Protein 3VUE (pdb70)

Foldseek 3Di:
DAAEEEEEDAEDPPQGDDDCPNFQNDFLQLLLLVVHYQAEYEHAHQADDPQKAWPVDWDWDCFQNDTHIWTWIFHCPSSYTYIYIDDVLSPPCLSLLRVLLSRLVVSVVQQAPDWDDPDPPDTGHNALRYEYEYEALSNLCNLQVCVFPPCVVPGSVNYFYEYEYEAPLAFPKAALVCVVRSVGDDVLQVQQWDFAPPPDPPTDITGTSNSSSQVSGPAYEYAFAQVVVCLCVFVVDSQSDGNRDNDPPYYHFHAFGDCVCQPQQDHDLFDFRDALVCLVVRLLVLQQVLCVVQVADRDSPAAEEEEEDAQDLQQPLVLVLLLVVVLVVDRHAYEYEYEDDVVSVVSLVVVCVVDPSHYGYDHDDDVSSLSSCLSHHQEYERAGQEHQADDVCLSNLLNLHAYEYECYHNCVVPHDPLQQYHYLYHADSNSVDNDPVSSVSRNVRVVVSRVCPPPVSSSNNSSSSNVDRRHNNVRSVVVVVVSVVSPD

Solvent-accessible surface area: 20129 Å² total; per-residue (Å²): 164,142,15,27,0,0,1,0,0,6,24,0,18,110,38,17,76,121,28,31,11,0,9,1,0,14,19,0,0,19,19,0,17,95,51,41,2,10,2,0,0,0,0,0,18,72,92,140,29,198,77,8,193,66,42,96,45,70,13,110,6,75,3,30,89,169,135,38,165,0,90,0,10,23,15,59,101,166,30,0,3,6,1,0,0,10,16,103,10,5,44,127,228,133,76,71,3,50,29,12,1,0,0,0,21,0,0,1,30,2,0,80,53,10,116,14,76,89,15,102,189,52,126,16,61,11,20,68,76,0,0,0,0,1,1,17,27,32,0,1,0,0,3,0,1,5,66,34,54,30,56,96,108,35,36,0,168,102,4,62,4,0,2,0,0,15,24,1,21,138,3,8,76,31,42,27,127,25,7,92,56,1,46,13,29,112,178,15,64,74,8,0,35,17,111,16,20,158,112,64,145,120,91,27,130,56,0,0,0,0,27,0,0,16,88,27,19,73,72,20,0,0,3,0,56,76,7,5,89,8,3,70,66,32,74,5,84,9,19,125,28,81,66,27,39,235,13,112,54,9,35,12,8,44,17,2,2,53,43,92,87,20,22,2,48,153,9,167,92,17,88,13,122,7,71,18,98,72,0,65,118,9,12,15,86,0,8,45,28,0,0,62,108,4,67,12,65,81,51,89,183,22,20,0,0,0,5,26,11,104,1,33,23,3,36,0,2,14,2,0,0,38,0,0,55,50,0,16,141,65,100,1,2,0,0,1,11,10,59,39,98,166,125,7,43,160,63,2,75,51,28,38,135,142,44,102,33,57,2,61,0,4,30,111,184,37,46,61,8,13,5,17,0,1,0,1,0,14,0,1,2,7,0,1,6,15,10,5,6,17,36,30,0,1,11,0,0,51,0,0,0,0,0,0,0,0,21,2,0,0,0,43,52,19,1,78,82,47,128,8,0,5,39,10,28,77,5,32,46,63,6,151,58,44,71,103,66,6,21,126,65,0,0,36,6,0,54,110,0,13,170,38,30,57,55,109,61,8,53,102,16,0,93,55,0,27,105,63,109,26,26,13,157,46,19,0,120,80,1,6,95,20,2,69,71,8,72,65

Radius of gyration: 23.31 Å; Cα contacts (8 Å, |Δi|>4): 1038; chains: 1; bounding box: 56×52×64 Å

Structure (mmCIF, N/CA/C/O backbone):
data_3VUE
#
_entry.id   3VUE
#
_cell.length_a   152.904
_cell.length_b   152.904
_cell.length_c   152.904
_cell.angle_alpha   90.00
_cell.angle_beta   90.00
_cell.angle_gamma   90.00
#
_symmetry.space_group_name_H-M   'P 4 3 2'
#
loop_
_entity.id
_entity.type
_entity.pdbx_description
1 polymer 'Granule-bound starch synthase 1, chloroplastic/amyloplastic'
2 non-polymer 'SULFATE ION'
3 water water
#
loop_
_atom_site.group_PDB
_atom_site.id
_atom_site.type_symbol
_atom_site.label_atom_id
_atom_site.label_alt_id
_atom_site.label_comp_id
_atom_site.label_asym_id
_atom_site.label_entity_id
_atom_site.label_seq_id
_atom_site.pdbx_PDB_ins_code
_atom_site.Cartn_x
_atom_site.Cartn_y
_atom_site.Cartn_z
_atom_site.occupancy
_atom_site.B_iso_or_equiv
_atom_site.auth_seq_id
_atom_site.auth_comp_id
_atom_site.auth_asym_id
_atom_site.auth_atom_id
_atom_site.pdbx_PDB_model_num
ATOM 1 N N . HIS A 1 8 ? -70.114 -40.128 49.998 1.00 91.80 81 HIS A N 1
ATOM 2 C CA . HIS A 1 8 ? -70.917 -39.306 49.046 1.00 91.80 81 HIS A CA 1
ATOM 3 C C . HIS A 1 8 ? -71.517 -38.064 49.751 1.00 90.58 81 HIS A C 1
ATOM 4 O O . HIS A 1 8 ? -72.322 -37.322 49.167 1.00 90.28 81 HIS A O 1
ATOM 11 N N . HIS A 1 9 ? -71.089 -37.837 50.994 1.00 89.00 82 HIS A N 1
ATOM 12 C CA . HIS A 1 9 ? -71.647 -36.775 51.848 1.00 87.79 82 HIS A CA 1
ATOM 13 C C . HIS A 1 9 ? -70.578 -36.215 52.823 1.00 85.31 82 HIS A C 1
ATOM 14 O O . HIS A 1 9 ? -70.670 -36.371 54.056 1.00 85.08 82 HIS A O 1
ATOM 21 N N . MET A 1 10 ? -69.579 -35.537 52.249 1.00 82.11 83 MET A N 1
ATOM 22 C CA . MET A 1 10 ? -68.349 -35.209 52.973 1.00 78.80 83 MET A CA 1
ATOM 23 C C . MET A 1 10 ? -68.313 -33.817 53.552 1.00 76.66 83 MET A C 1
ATOM 24 O O . MET A 1 10 ? -69.053 -32.936 53.130 1.00 76.42 83 MET A O 1
ATOM 29 N N . ASN A 1 11 ? -67.457 -33.640 54.548 1.00 74.09 84 ASN A N 1
ATOM 30 C CA . ASN A 1 11 ? -67.243 -32.335 55.137 1.00 71.96 84 ASN A CA 1
ATOM 31 C C . ASN A 1 11 ? -66.009 -31.781 54.475 1.00 70.27 84 ASN A C 1
ATOM 32 O O . ASN A 1 11 ? -64.931 -32.367 54.588 1.00 70.63 84 ASN A O 1
ATOM 37 N N . VAL A 1 12 ? -66.159 -30.672 53.768 1.00 67.41 85 VAL A N 1
ATOM 38 C CA . VAL A 1 12 ? -65.033 -30.088 53.108 1.00 64.58 85 VAL A CA 1
ATOM 39 C C . VAL A 1 12 ? -64.684 -28.792 53.774 1.00 63.53 85 VAL A C 1
ATOM 40 O O . VAL A 1 12 ? -65.559 -27.955 53.991 1.00 63.01 85 VAL A O 1
ATOM 44 N N . VAL A 1 13 ? -63.395 -28.638 54.113 1.00 62.21 86 VAL A N 1
ATOM 45 C CA . VAL A 1 13 ? -62.878 -27.394 54.718 1.00 59.97 86 VAL A CA 1
ATOM 46 C C . VAL A 1 13 ? -61.771 -26.742 53.861 1.00 59.45 86 VAL A C 1
ATOM 47 O O . VAL A 1 13 ? -60.689 -27.298 53.691 1.00 59.82 86 VAL A O 1
ATOM 51 N N . PHE A 1 14 ? -62.071 -25.577 53.302 1.00 58.28 87 PHE A N 1
ATOM 52 C CA . PHE A 1 14 ? -61.134 -24.816 52.469 1.00 57.09 87 PHE A CA 1
ATOM 53 C C . PHE A 1 14 ? -60.445 -23.798 53.336 1.00 56.02 87 PHE A C 1
ATOM 54 O O . PHE A 1 14 ? -61.106 -23.190 54.196 1.00 56.02 87 PHE A O 1
ATOM 62 N N . VAL A 1 15 ? -59.140 -23.605 53.093 1.00 54.30 88 VAL A N 1
ATOM 63 C CA . VAL A 1 15 ? -58.311 -22.648 53.812 1.00 52.90 88 VAL A CA 1
ATOM 64 C C . VAL A 1 15 ? -57.436 -21.915 52.790 1.00 53.31 88 VAL A C 1
ATOM 65 O O . VAL A 1 15 ? -56.950 -22.535 51.823 1.00 52.45 88 VAL A O 1
ATOM 69 N N . GLY A 1 16 ? -57.230 -20.609 53.003 1.00 53.33 89 GLY A N 1
ATOM 70 C CA . GLY A 1 16 ? -56.513 -19.747 52.072 1.00 53.55 89 GLY A CA 1
ATOM 71 C C . GLY A 1 16 ? -56.380 -18.350 52.635 1.00 55.29 89 GLY A C 1
ATOM 72 O O . GLY A 1 16 ? -57.091 -17.982 53.555 1.00 55.27 89 GLY A O 1
ATOM 73 N N . ALA A 1 17 ? -55.469 -17.561 52.074 1.00 57.10 90 ALA A N 1
ATOM 74 C CA . ALA A 1 17 ? -55.238 -16.188 52.490 1.00 58.65 90 ALA A CA 1
ATOM 75 C C . ALA A 1 17 ? -56.246 -15.180 51.906 1.00 60.99 90 ALA A C 1
ATOM 76 O O . ALA A 1 17 ? -56.374 -14.049 52.414 1.00 61.26 90 ALA A O 1
ATOM 78 N N . GLU A 1 18 ? -56.950 -15.561 50.843 1.00 63.25 91 GLU A N 1
ATOM 79 C CA . GLU A 1 18 ? -57.943 -14.670 50.242 1.00 66.31 91 GLU A CA 1
ATOM 80 C C . GLU A 1 18 ? -59.325 -15.308 50.193 1.00 67.77 91 GLU A C 1
ATOM 81 O O . GLU A 1 18 ? -59.438 -16.541 50.247 1.00 68.87 91 GLU A O 1
ATOM 87 N N . MET A 1 19 ? -60.371 -14.489 50.066 1.00 69.34 92 MET A N 1
ATOM 88 C CA . MET A 1 19 ? -61.753 -14.996 50.013 1.00 71.01 92 MET A CA 1
ATOM 89 C C . MET A 1 19 ? -62.691 -13.961 49.441 1.00 71.75 92 MET A C 1
ATOM 90 O O . MET A 1 19 ? -63.009 -13.000 50.139 1.00 72.30 92 MET A O 1
ATOM 95 N N . ALA A 1 20 ? -63.139 -14.143 48.196 1.00 72.54 93 ALA A N 1
ATOM 96 C CA . ALA A 1 20 ? -64.039 -13.177 47.549 1.00 73.42 93 ALA A CA 1
ATOM 97 C C . ALA A 1 20 ? -65.422 -13.325 48.153 1.00 74.24 93 ALA A C 1
ATOM 98 O O . ALA A 1 20 ? -65.845 -14.459 48.412 1.00 74.59 93 ALA A O 1
ATOM 100 N N . PRO A 1 21 ? -66.145 -12.199 48.386 1.00 75.09 94 PRO A N 1
ATOM 101 C CA . PRO A 1 21 ? -65.812 -10.809 48.057 1.00 75.45 94 PRO A CA 1
ATOM 102 C C . PRO A 1 21 ? -64.962 -10.083 49.091 1.00 75.97 94 PRO A C 1
ATOM 103 O O . PRO A 1 21 ? -64.527 -8.957 48.844 1.00 76.24 94 PRO A O 1
ATOM 107 N N . TRP A 1 22 ? -64.727 -10.711 50.236 1.00 76.34 95 TRP A N 1
ATOM 108 C CA . TRP A 1 22 ? -63.973 -10.057 51.314 1.00 76.66 95 TRP A CA 1
ATOM 109 C C . TRP A 1 22 ? -62.547 -9.660 50.937 1.00 76.89 95 TRP A C 1
ATOM 110 O O . TRP A 1 22 ? -62.145 -8.528 51.195 1.00 77.12 95 TRP A O 1
ATOM 121 N N . SER A 1 23 ? -61.802 -10.577 50.314 1.00 77.23 96 SER A N 1
ATOM 122 C CA . SER A 1 23 ? -60.385 -10.358 49.964 1.00 77.48 96 SER A CA 1
ATOM 123 C C . SER A 1 23 ? -60.064 -11.087 48.676 1.00 77.63 96 SER A C 1
ATOM 124 O O . SER A 1 23 ? -60.510 -12.214 48.475 1.00 77.79 96 SER A O 1
ATOM 127 N N . LYS A 1 24 ? -59.275 -10.453 47.817 1.00 77.76 97 LYS A N 1
ATOM 128 C CA . LYS A 1 24 ? -58.997 -10.976 46.478 1.00 77.93 97 LYS A CA 1
ATOM 129 C C . LYS A 1 24 ? -57.952 -10.092 45.806 1.00 77.87 97 LYS A C 1
ATOM 130 O O . LYS A 1 24 ? -58.034 -8.854 45.874 1.00 78.15 97 LYS A O 1
ATOM 136 N N . THR A 1 25 ? -56.976 -10.735 45.164 1.00 77.57 98 THR A N 1
ATOM 137 C CA . THR A 1 25 ? -55.982 -10.047 44.310 1.00 77.08 98 THR A CA 1
ATOM 138 C C . THR A 1 25 ? -55.797 -10.791 42.985 1.00 76.26 98 THR A C 1
ATOM 139 O O . THR A 1 25 ? -55.980 -10.219 41.909 1.00 76.50 98 THR A O 1
ATOM 143 N N . GLY A 1 26 ? -55.417 -12.065 43.083 1.00 75.20 99 GLY A N 1
ATOM 144 C CA . GLY A 1 26 ? -55.339 -12.938 41.933 1.00 73.48 99 GLY A CA 1
ATOM 145 C C . GLY A 1 26 ? -56.555 -13.833 41.912 1.00 72.49 99 GLY A C 1
ATOM 146 O O . GLY A 1 26 ? -57.604 -13.510 42.502 1.00 72.99 99 GLY A O 1
ATOM 147 N N . GLY A 1 27 ? -56.414 -14.961 41.225 1.00 70.91 100 GLY A N 1
ATOM 148 C CA . GLY A 1 27 ? -57.438 -15.988 41.186 1.00 68.43 100 GLY A CA 1
ATOM 149 C C . GLY A 1 27 ? -57.579 -16.782 42.468 1.00 66.96 100 GLY A C 1
ATOM 150 O O . GLY A 1 27 ? -58.352 -17.707 42.512 1.00 67.06 100 GLY A O 1
ATOM 151 N N . LEU A 1 28 ? -56.859 -16.452 43.530 1.00 65.67 101 LEU A N 1
ATOM 152 C CA . LEU A 1 28 ? -57.096 -17.202 44.763 1.00 64.43 101 LEU A CA 1
ATOM 153 C C . LEU A 1 28 ? -58.431 -16.794 45.376 1.00 63.46 101 LEU A C 1
ATOM 154 O O . LEU A 1 28 ? -59.305 -17.619 45.599 1.00 63.04 101 LEU A O 1
ATOM 159 N N . GLY A 1 29 ? -58.580 -15.506 45.633 1.00 63.04 102 GLY A N 1
ATOM 160 C CA . GLY A 1 29 ? -59.874 -14.941 45.999 1.00 62.13 102 GLY A CA 1
ATOM 161 C C . GLY A 1 29 ? -61.027 -15.508 45.188 1.00 61.52 102 GLY A C 1
ATOM 162 O O . GLY A 1 29 ? -62.005 -15.956 45.782 1.00 61.72 102 GLY A O 1
ATOM 163 N N . ASP A 1 30 ? -60.903 -15.537 43.851 1.00 60.67 103 ASP A N 1
ATOM 164 C CA . ASP A 1 30 ? -62.023 -15.946 42.984 1.00 59.98 103 ASP A CA 1
ATOM 165 C C . ASP A 1 30 ? -62.409 -17.356 43.291 1.00 58.76 103 ASP A C 1
ATOM 166 O O . ASP A 1 30 ? -63.585 -17.659 43.437 1.00 58.49 103 ASP A O 1
ATOM 171 N N . VAL A 1 31 ? -61.410 -18.222 43.423 1.00 57.99 104 VAL A N 1
ATOM 172 C CA . VAL A 1 31 ? -61.663 -19.649 43.634 1.00 56.43 104 VAL A CA 1
ATOM 173 C C . VAL A 1 31 ? -62.344 -19.913 44.967 1.00 56.55 104 VAL A C 1
ATOM 174 O O . VAL A 1 31 ? -63.298 -20.682 45.031 1.00 56.45 104 VAL A O 1
ATOM 178 N N . LEU A 1 32 ? -61.878 -19.262 46.024 1.00 56.38 105 LEU A N 1
ATOM 179 C CA . LEU A 1 32 ? -62.469 -19.500 47.329 1.00 57.01 105 LEU A CA 1
ATOM 180 C C . LEU A 1 32 ? -63.852 -18.836 47.489 1.00 57.42 105 LEU A C 1
ATOM 181 O O . LEU A 1 32 ? -64.662 -19.277 48.302 1.00 57.28 105 LEU A O 1
ATOM 186 N N . GLY A 1 33 ? -64.100 -17.790 46.695 1.00 57.54 106 GLY A N 1
ATOM 187 C CA . GLY A 1 33 ? -65.421 -17.202 46.520 1.00 56.41 106 GLY A CA 1
ATOM 188 C C . GLY A 1 33 ? -66.449 -18.182 45.976 1.00 56.47 106 GLY A C 1
ATOM 189 O O . GLY A 1 33 ? -67.488 -18.396 46.614 1.00 57.78 106 GLY A O 1
ATOM 190 N N . GLY A 1 34 ? -66.168 -18.807 44.833 1.00 55.21 107 GLY A N 1
ATOM 191 C CA . GLY A 1 34 ? -67.208 -19.440 44.038 1.00 53.76 107 GLY A CA 1
ATOM 192 C C . GLY A 1 34 ? -67.249 -20.942 44.091 1.00 54.08 107 GLY A C 1
ATOM 193 O O . GLY A 1 34 ? -68.325 -21.536 44.012 1.00 54.58 107 GLY A O 1
ATOM 194 N N . LEU A 1 35 ? -66.088 -21.587 44.217 1.00 53.59 108 LEU A N 1
ATOM 195 C CA . LEU A 1 35 ? -66.068 -23.039 44.245 1.00 52.46 108 LEU A CA 1
ATOM 196 C C . LEU A 1 35 ? -66.796 -23.601 45.481 1.00 53.04 108 LEU A C 1
ATOM 197 O O . LEU A 1 35 ? -67.582 -24.535 45.329 1.00 53.14 108 LEU A O 1
ATOM 202 N N . PRO A 1 36 ? -66.518 -23.067 46.708 1.00 53.05 109 PRO A N 1
ATOM 203 C CA . PRO A 1 36 ? -67.179 -23.659 47.876 1.00 53.19 109 PRO A CA 1
ATOM 204 C C . PRO A 1 36 ? -68.709 -23.772 47.728 1.00 53.59 109 PRO A C 1
ATOM 205 O O . PRO A 1 36 ? -69.208 -24.904 47.823 1.00 53.53 109 PRO A O 1
ATOM 209 N N . PRO A 1 37 ? -69.437 -22.641 47.458 1.00 53.96 110 PRO A N 1
ATOM 210 C CA . PRO A 1 37 ? -70.908 -22.696 47.348 1.00 54.61 110 PRO A CA 1
ATOM 211 C C . PRO A 1 37 ? -71.392 -23.760 46.375 1.00 56.07 110 PRO A C 1
ATOM 212 O O . PRO A 1 37 ? -72.301 -24.527 46.705 1.00 56.50 110 PRO A O 1
ATOM 216 N N . ALA A 1 38 ? -70.769 -23.798 45.194 1.00 57.19 111 ALA A N 1
ATOM 217 C CA . ALA A 1 38 ? -71.023 -24.799 44.173 1.00 58.13 111 ALA A CA 1
ATOM 218 C C . ALA A 1 38 ? -70.847 -26.208 44.664 1.00 59.45 111 ALA A C 1
ATOM 219 O O . ALA A 1 38 ? -71.365 -27.127 44.031 1.00 60.21 111 ALA A O 1
ATOM 221 N N . MET A 1 39 ? -70.114 -26.391 45.768 1.00 61.13 112 MET A N 1
ATOM 222 C CA . MET A 1 39 ? -69.914 -27.735 46.339 1.00 62.81 112 MET A CA 1
ATOM 223 C C . MET A 1 39 ? -70.932 -27.987 47.459 1.00 62.62 112 MET A C 1
ATOM 224 O O . MET A 1 39 ? -71.399 -29.132 47.689 1.00 61.99 112 MET A O 1
ATOM 229 N N . ALA A 1 40 ? -71.277 -26.896 48.134 1.00 62.69 113 ALA A N 1
ATOM 230 C CA . ALA A 1 40 ? -72.397 -26.871 49.059 1.00 63.18 113 ALA A CA 1
ATOM 231 C C . ALA A 1 40 ? -73.747 -27.211 48.369 1.00 63.70 113 ALA A C 1
ATOM 232 O O . ALA A 1 40 ? -74.548 -27.979 48.908 1.00 63.92 113 ALA A O 1
ATOM 234 N N . ALA A 1 41 ? -73.952 -26.687 47.162 1.00 64.31 114 ALA A N 1
ATOM 235 C CA . ALA A 1 41 ? -75.136 -26.978 46.352 1.00 64.94 114 ALA A CA 1
ATOM 236 C C . ALA A 1 41 ? -75.283 -28.460 46.044 1.00 65.57 114 ALA A C 1
ATOM 237 O O . ALA A 1 41 ? -76.403 -28.932 45.796 1.00 65.81 114 ALA A O 1
ATOM 239 N N . ASN A 1 42 ? -74.159 -29.184 46.050 1.00 66.12 115 ASN A N 1
ATOM 240 C CA . ASN A 1 42 ? -74.146 -30.638 45.799 1.00 66.70 115 ASN A CA 1
ATOM 241 C C . ASN A 1 42 ? -74.339 -31.524 47.043 1.00 66.52 115 ASN A C 1
ATOM 242 O O . ASN A 1 42 ? -74.174 -32.745 46.975 1.00 66.08 115 ASN A O 1
ATOM 247 N N . GLY A 1 43 ? -74.649 -30.918 48.184 1.00 66.39 116 GLY A N 1
ATOM 248 C CA . GLY A 1 43 ? -74.951 -31.713 49.380 1.00 67.20 116 GLY A CA 1
ATOM 249 C C . GLY A 1 43 ? -73.764 -32.120 50.249 1.00 67.09 116 GLY A C 1
ATOM 250 O O . GLY A 1 43 ? -73.664 -33.268 50.708 1.00 67.83 116 GLY A O 1
ATOM 251 N N . HIS A 1 44 ? -72.872 -31.160 50.476 1.00 66.34 117 HIS A N 1
ATOM 252 C CA . HIS A 1 44 ? -71.670 -31.372 51.253 1.00 64.52 117 HIS A CA 1
ATOM 253 C C . HIS A 1 44 ? -71.697 -30.257 52.253 1.00 63.41 117 HIS A C 1
ATOM 254 O O . HIS A 1 44 ? -72.195 -29.156 51.963 1.00 61.86 117 HIS A O 1
ATOM 261 N N . ARG A 1 45 ? -71.179 -30.557 53.439 1.00 62.43 118 ARG A N 1
ATOM 262 C CA . ARG A 1 45 ? -70.986 -29.532 54.437 1.00 62.12 118 ARG A CA 1
ATOM 263 C C . ARG A 1 45 ? -69.688 -28.867 54.048 1.00 61.46 118 ARG A C 1
ATOM 264 O O . ARG A 1 45 ? -68.710 -29.550 53.768 1.00 61.40 118 ARG A O 1
ATOM 272 N N . VAL A 1 46 ? -69.694 -27.547 53.962 1.00 61.08 119 VAL A N 1
ATOM 273 C CA . VAL A 1 46 ? -68.549 -26.825 53.421 1.00 60.69 119 VAL A CA 1
ATOM 274 C C . VAL A 1 46 ? -68.232 -25.566 54.216 1.00 61.44 119 VAL A C 1
ATOM 275 O O . VAL A 1 46 ? -69.052 -24.634 54.312 1.00 61.45 119 VAL A O 1
ATOM 279 N N . MET A 1 47 ? -67.013 -25.547 54.759 1.00 62.23 120 MET A N 1
ATOM 280 C CA . MET A 1 47 ? -66.452 -24.375 55.452 1.00 62.56 120 MET A CA 1
ATOM 281 C C . MET A 1 47 ? -65.356 -23.701 54.633 1.00 61.98 120 MET A C 1
ATOM 282 O O . MET A 1 47 ? -64.742 -24.337 53.791 1.00 61.93 120 MET A O 1
ATOM 287 N N . VAL A 1 48 ? -65.095 -22.424 54.906 1.00 61.82 121 VAL A N 1
ATOM 288 C CA . VAL A 1 48 ? -63.982 -21.691 54.301 1.00 61.39 121 VAL A CA 1
ATOM 289 C C . VAL A 1 48 ? -63.368 -20.772 55.327 1.00 61.54 121 VAL A C 1
ATOM 290 O O . VAL A 1 48 ? -64.020 -19.828 55.767 1.00 61.53 121 VAL A O 1
ATOM 294 N N . ILE A 1 49 ? -62.107 -21.024 55.675 1.00 61.59 122 ILE A N 1
ATOM 295 C CA . ILE A 1 49 ? -61.389 -20.212 56.648 1.00 61.26 122 ILE A CA 1
ATOM 296 C C . ILE A 1 49 ? -60.377 -19.357 55.951 1.00 62.10 122 ILE A C 1
ATOM 297 O O . ILE A 1 49 ? -59.557 -19.853 55.180 1.00 62.74 122 ILE A O 1
ATOM 302 N N . SER A 1 50 ? -60.415 -18.071 56.229 1.00 62.98 123 SER A N 1
ATOM 303 C CA . SER A 1 50 ? -59.368 -17.176 55.768 1.00 64.33 123 SER A CA 1
ATOM 304 C C . SER A 1 50 ? -59.202 -16.055 56.803 1.00 65.51 123 SER A C 1
ATOM 305 O O . SER A 1 50 ? -60.012 -15.943 57.733 1.00 64.84 123 SER A O 1
ATOM 308 N N . PRO A 1 51 ? -58.157 -15.228 56.657 1.00 66.71 124 PRO A N 1
ATOM 309 C CA . PRO A 1 51 ? -57.933 -14.242 57.710 1.00 68.31 124 PRO A CA 1
ATOM 310 C C . PRO A 1 51 ? -59.031 -13.190 57.710 1.00 70.23 124 PRO A C 1
ATOM 311 O O . PRO A 1 51 ? -59.912 -13.212 56.840 1.00 70.50 124 PRO A O 1
ATOM 315 N N . ARG A 1 52 ? -58.962 -12.265 58.664 1.00 72.01 125 ARG A N 1
ATOM 316 C CA . ARG A 1 52 ? -59.887 -11.155 58.711 1.00 73.53 125 ARG A CA 1
ATOM 317 C C . ARG A 1 52 ? -59.094 -9.856 58.618 1.00 74.42 125 ARG A C 1
ATOM 318 O O . ARG A 1 52 ? -58.578 -9.367 59.614 1.00 74.42 125 ARG A O 1
ATOM 326 N N . TYR A 1 53 ? -59.013 -9.309 57.404 1.00 76.12 126 TYR A N 1
ATOM 327 C CA . TYR A 1 53 ? -58.139 -8.162 57.093 1.00 77.77 126 TYR A CA 1
ATOM 328 C C . TYR A 1 53 ? -58.763 -6.820 57.407 1.00 79.45 126 TYR A C 1
ATOM 329 O O . TYR A 1 53 ? -58.053 -5.804 57.431 1.00 79.74 126 TYR A O 1
ATOM 338 N N . ASP A 1 54 ? -60.086 -6.813 57.602 1.00 81.36 127 ASP A N 1
ATOM 339 C CA . ASP A 1 54 ? -60.848 -5.593 57.886 1.00 83.33 127 ASP A CA 1
ATOM 340 C C . ASP A 1 54 ? -62.101 -5.955 58.661 1.00 84.06 127 ASP A C 1
ATOM 341 O O . ASP A 1 54 ? -62.373 -7.132 58.845 1.00 84.14 127 ASP A O 1
ATOM 346 N N . GLN A 1 55 ? -62.864 -4.959 59.118 1.00 85.61 128 GLN A N 1
ATOM 347 C CA . GLN A 1 55 ? -64.045 -5.213 59.987 1.00 87.00 128 GLN A CA 1
ATOM 348 C C . GLN A 1 55 ? -65.325 -5.451 59.185 1.00 87.47 128 GLN A C 1
ATOM 349 O O . GLN A 1 55 ? -66.160 -4.554 59.034 1.00 87.28 128 GLN A O 1
ATOM 355 N N . TYR A 1 56 ? -65.469 -6.681 58.697 1.00 88.26 129 TYR A N 1
ATOM 356 C CA . TYR A 1 56 ? -66.479 -7.006 57.700 1.00 89.05 129 TYR A CA 1
ATOM 357 C C . TYR A 1 56 ? -67.911 -6.881 58.235 1.00 89.81 129 TYR A C 1
ATOM 358 O O . TYR A 1 56 ? -68.301 -7.574 59.188 1.00 89.61 129 TYR A O 1
ATOM 367 N N . LYS A 1 57 ? -68.662 -5.974 57.603 1.00 90.86 130 LYS A N 1
ATOM 368 C CA . LYS A 1 57 ? -70.087 -5.725 57.872 1.00 91.70 130 LYS A CA 1
ATOM 369 C C . LYS A 1 57 ? -70.876 -7.034 58.125 1.00 92.00 130 LYS A C 1
ATOM 370 O O . LYS A 1 57 ? -71.383 -7.262 59.232 1.00 92.00 130 LYS A O 1
ATOM 376 N N . ASP A 1 58 ? -70.943 -7.898 57.111 1.00 92.29 131 ASP A N 1
ATOM 377 C CA . ASP A 1 58 ? -71.707 -9.148 57.201 1.00 92.56 131 ASP A CA 1
ATOM 378 C C . ASP A 1 58 ? -71.132 -10.238 58.135 1.00 92.57 131 ASP A C 1
ATOM 379 O O . ASP A 1 58 ? -71.760 -11.275 58.340 1.00 92.45 131 ASP A O 1
ATOM 384 N N . ALA A 1 59 ? -69.970 -9.996 58.731 1.00 92.82 132 ALA A N 1
ATOM 385 C CA . ALA A 1 59 ? -69.324 -11.036 59.537 1.00 93.24 132 ALA A CA 1
ATOM 386 C C . ALA A 1 59 ? -69.332 -10.737 61.031 1.00 93.48 132 ALA A C 1
ATOM 387 O O . ALA A 1 59 ? -68.883 -9.665 61.452 1.00 93.30 132 ALA A O 1
ATOM 389 N N . TRP A 1 60 ? -69.800 -11.721 61.807 1.00 93.82 133 TRP A N 1
ATOM 390 C CA . TRP A 1 60 ? -70.131 -11.572 63.239 1.00 94.46 133 TRP A CA 1
ATOM 391 C C . TRP A 1 60 ? -69.246 -12.401 64.192 1.00 93.90 133 TRP A C 1
ATOM 392 O O . TRP A 1 60 ? -68.888 -13.546 63.885 1.00 93.70 133 TRP A O 1
ATOM 403 N N . ASP A 1 61 ? -68.910 -11.816 65.349 1.00 93.16 134 ASP A N 1
ATOM 404 C CA . ASP A 1 61 ? -68.122 -12.499 66.394 1.00 92.32 134 ASP A CA 1
ATOM 405 C C . ASP A 1 61 ? -68.860 -13.719 66.988 1.00 91.67 134 ASP A C 1
ATOM 406 O O . ASP A 1 61 ? -69.997 -13.600 67.458 1.00 91.72 134 ASP A O 1
ATOM 411 N N . THR A 1 62 ? -68.201 -14.880 66.973 1.00 90.48 135 THR A N 1
ATOM 412 C CA . THR A 1 62 ? -68.800 -16.118 67.481 1.00 89.41 135 THR A CA 1
ATOM 413 C C . THR A 1 62 ? -68.433 -16.395 68.928 1.00 88.59 135 THR A C 1
ATOM 414 O O . THR A 1 62 ? -68.845 -17.415 69.489 1.00 88.45 135 THR A O 1
ATOM 418 N N . SER A 1 63 ? -67.623 -15.504 69.503 1.00 87.51 136 SER A N 1
ATOM 419 C CA . SER A 1 63 ? -67.187 -15.574 70.899 1.00 86.27 136 SER A CA 1
ATOM 420 C C . SER A 1 63 ? -66.145 -16.637 71.197 1.00 85.43 136 SER A C 1
ATOM 421 O O . SER A 1 63 ? -65.530 -16.597 72.276 1.00 86.26 136 SER A O 1
ATOM 424 N N . VAL A 1 64 ? -65.947 -17.585 70.280 1.00 83.36 137 VAL A N 1
ATOM 425 C CA . VAL A 1 64 ? -64.951 -18.632 70.497 1.00 81.72 137 VAL A CA 1
ATOM 426 C C . VAL A 1 64 ? -63.540 -18.066 70.296 1.00 81.30 137 VAL A C 1
ATOM 427 O O . VAL A 1 64 ? -63.352 -17.052 69.624 1.00 80.88 137 VAL A O 1
ATOM 431 N N . VAL A 1 65 ? -62.568 -18.706 70.937 1.00 80.98 138 VAL A N 1
ATOM 432 C CA . VAL A 1 65 ? -61.147 -18.316 70.893 1.00 80.38 138 VAL A CA 1
ATOM 433 C C . VAL A 1 65 ? -60.249 -19.546 71.085 1.00 79.91 138 VAL A C 1
ATOM 434 O O . VAL A 1 65 ? -60.497 -20.392 71.970 1.00 79.72 138 VAL A O 1
ATOM 438 N N . ALA A 1 66 ? -59.227 -19.667 70.241 1.00 78.98 139 ALA A N 1
ATOM 439 C CA . ALA A 1 66 ? -58.107 -20.550 70.573 1.00 78.34 139 ALA A CA 1
ATOM 440 C C . ALA A 1 66 ? -56.866 -19.695 70.783 1.00 77.87 139 ALA A C 1
ATOM 441 O O . ALA A 1 66 ? -56.805 -18.524 70.324 1.00 76.96 139 ALA A O 1
ATOM 443 N N . GLU A 1 67 ? -55.914 -20.267 71.529 1.00 77.33 140 GLU A N 1
ATOM 444 C CA . GLU A 1 67 ? -54.623 -19.642 71.735 1.00 77.05 140 GLU A CA 1
ATOM 445 C C . GLU A 1 67 ? -53.609 -20.416 70.923 1.00 76.89 140 GLU A C 1
ATOM 446 O O . GLU A 1 67 ? -53.613 -21.655 70.939 1.00 76.26 140 GLU A O 1
ATOM 452 N N . ILE A 1 68 ? -52.763 -19.666 70.211 1.00 77.09 141 ILE A N 1
ATOM 453 C CA . ILE A 1 68 ? -51.865 -20.227 69.188 1.00 77.50 141 ILE A CA 1
ATOM 454 C C . ILE A 1 68 ? -50.386 -20.074 69.561 1.00 77.81 141 ILE A C 1
ATOM 455 O O . ILE A 1 68 ? -49.930 -18.967 69.899 1.00 77.38 141 ILE A O 1
ATOM 460 N N . LYS A 1 69 ? -49.671 -21.203 69.480 1.00 78.02 142 LYS A N 1
ATOM 461 C CA . LYS A 1 69 ? -48.222 -21.283 69.683 1.00 78.81 142 LYS A CA 1
ATOM 462 C C . LYS A 1 69 ? -47.431 -20.910 68.417 1.00 78.77 142 LYS A C 1
ATOM 463 O O . LYS A 1 69 ? -47.144 -21.792 67.583 1.00 78.16 142 LYS A O 1
ATOM 469 N N . VAL A 1 70 ? -47.081 -19.626 68.283 1.00 78.62 143 VAL A N 1
ATOM 470 C CA . VAL A 1 70 ? -46.307 -19.167 67.126 1.00 79.61 143 VAL A CA 1
ATOM 471 C C . VAL A 1 70 ? -44.975 -18.518 67.514 1.00 80.11 143 VAL A C 1
ATOM 472 O O . VAL A 1 70 ? -44.965 -17.487 68.177 1.00 79.97 143 VAL A O 1
ATOM 476 N N . ALA A 1 71 ? -43.870 -19.117 67.044 1.00 80.96 144 ALA A N 1
ATOM 477 C CA . ALA A 1 71 ? -42.510 -18.866 67.548 1.00 81.60 144 ALA A CA 1
ATOM 478 C C . ALA A 1 71 ? -42.463 -19.260 69.031 1.00 82.36 144 ALA A C 1
ATOM 479 O O . ALA A 1 71 ? -42.393 -20.446 69.357 1.00 82.33 144 ALA A O 1
ATOM 481 N N . ASP A 1 72 ? -42.516 -18.273 69.920 1.00 83.33 145 ASP A N 1
ATOM 482 C CA . ASP A 1 72 ? -42.770 -18.516 71.354 1.00 84.46 145 ASP A CA 1
ATOM 483 C C . ASP A 1 72 ? -44.016 -17.774 71.881 1.00 84.40 145 ASP A C 1
ATOM 484 O O . ASP A 1 72 ? -44.680 -18.266 72.786 1.00 84.78 145 ASP A O 1
ATOM 489 N N . ARG A 1 73 ? -44.327 -16.608 71.304 1.00 84.29 146 ARG A N 1
ATOM 490 C CA . ARG A 1 73 ? -45.528 -15.823 71.643 1.00 84.20 146 ARG A CA 1
ATOM 491 C C . ARG A 1 73 ? -46.829 -16.646 71.521 1.00 83.62 146 ARG A C 1
ATOM 492 O O . ARG A 1 73 ? -47.190 -17.105 70.427 1.00 83.45 146 ARG A O 1
ATOM 500 N N . TYR A 1 74 ? -47.509 -16.854 72.653 1.00 82.95 147 TYR A N 1
ATOM 501 C CA . TYR A 1 74 ? -48.866 -17.438 72.656 1.00 82.07 147 TYR A CA 1
ATOM 502 C C . TYR A 1 74 ? -49.877 -16.389 72.211 1.00 81.99 147 TYR A C 1
ATOM 503 O O . TYR A 1 74 ? -49.915 -15.268 72.735 1.00 82.02 147 TYR A O 1
ATOM 512 N N . GLU A 1 75 ? -50.692 -16.751 71.226 1.00 81.74 148 GLU A N 1
ATOM 513 C CA . GLU A 1 75 ? -51.490 -15.757 70.540 1.00 80.80 148 GLU A CA 1
ATOM 514 C C . GLU A 1 75 ? -52.979 -16.082 70.567 1.00 80.44 148 GLU A C 1
ATOM 515 O O . GLU A 1 75 ? -53.389 -17.222 70.324 1.00 79.68 148 GLU A O 1
ATOM 521 N N . ARG A 1 76 ? -53.771 -15.059 70.878 1.00 80.13 149 ARG A N 1
ATOM 522 C CA . ARG A 1 76 ? -55.210 -15.198 70.991 1.00 80.27 149 ARG A CA 1
ATOM 523 C C . ARG A 1 76 ? -55.865 -14.796 69.662 1.00 79.72 149 ARG A C 1
ATOM 524 O O . ARG A 1 76 ? -55.690 -13.679 69.167 1.00 78.79 149 ARG A O 1
ATOM 532 N N . VAL A 1 77 ? -56.597 -15.731 69.073 1.00 79.51 150 VAL A N 1
ATOM 533 C CA . VAL A 1 77 ? -57.374 -15.426 67.875 1.00 79.49 150 VAL A CA 1
ATOM 534 C C . VAL A 1 77 ? -58.853 -15.541 68.159 1.00 79.51 150 VAL A C 1
ATOM 535 O O . VAL A 1 77 ? -59.267 -16.425 68.907 1.00 79.82 150 VAL A O 1
ATOM 539 N N . ARG A 1 78 ? -59.639 -14.655 67.556 1.00 79.43 151 ARG A N 1
ATOM 540 C CA . ARG A 1 78 ? -61.083 -14.792 67.597 1.00 79.35 151 ARG A CA 1
ATOM 541 C C . ARG A 1 78 ? -61.613 -15.334 66.275 1.00 79.26 151 ARG A C 1
ATOM 542 O O . ARG A 1 78 ? -61.138 -14.960 65.198 1.00 79.23 151 ARG A O 1
ATOM 550 N N . PHE A 1 79 ? -62.589 -16.227 66.379 1.00 78.94 152 PHE A N 1
ATOM 551 C CA . PHE A 1 79 ? -63.362 -16.684 65.234 1.00 79.04 152 PHE A CA 1
ATOM 552 C C . PHE A 1 79 ? -64.591 -15.800 64.982 1.00 78.93 152 PHE A C 1
ATOM 553 O O . PHE A 1 79 ? -65.413 -15.584 65.887 1.00 79.21 152 PHE A O 1
ATOM 561 N N . PHE A 1 80 ? -64.692 -15.288 63.755 1.00 78.66 153 PHE A N 1
ATOM 562 C CA . PHE A 1 80 ? -65.863 -14.566 63.253 1.00 78.54 153 PHE A CA 1
ATOM 563 C C . PHE A 1 80 ? -66.586 -15.454 62.259 1.00 78.76 153 PHE A C 1
ATOM 564 O O . PHE A 1 80 ? -65.953 -16.272 61.590 1.00 79.21 153 PHE A O 1
ATOM 572 N N . HIS A 1 81 ? -67.906 -15.317 62.158 1.00 78.67 154 HIS A N 1
ATOM 573 C CA . HIS A 1 81 ? -68.674 -16.220 61.316 1.00 78.51 154 HIS A CA 1
ATOM 574 C C . HIS A 1 81 ? -69.569 -15.459 60.363 1.00 78.45 154 HIS A C 1
ATOM 575 O O . HIS A 1 81 ? -69.613 -14.227 60.395 1.00 78.95 154 HIS A O 1
ATOM 582 N N . CYS A 1 82 ? -70.258 -16.216 59.506 1.00 77.79 155 CYS A N 1
ATOM 583 C CA . CYS A 1 82 ? -71.048 -15.707 58.409 1.00 76.61 155 CYS A CA 1
ATOM 584 C C . CYS A 1 82 ? -71.510 -16.930 57.621 1.00 75.33 155 CYS A C 1
ATOM 585 O O . CYS A 1 82 ? -70.721 -17.500 56.888 1.00 75.98 155 CYS A O 1
ATOM 588 N N . TYR A 1 83 ? -72.750 -17.382 57.791 1.00 73.75 156 TYR A N 1
ATOM 589 C CA . TYR A 1 83 ? -73.259 -18.486 56.955 1.00 72.17 156 TYR A CA 1
ATOM 590 C C . TYR A 1 83 ? -73.957 -17.987 55.706 1.00 71.55 156 TYR A C 1
ATOM 591 O O . TYR A 1 83 ? -75.077 -17.524 55.784 1.00 72.03 156 TYR A O 1
ATOM 600 N N . LYS A 1 84 ? -73.290 -18.121 54.561 1.00 71.00 157 LYS A N 1
ATOM 601 C CA . LYS A 1 84 ? -73.712 -17.556 53.279 1.00 70.31 157 LYS A CA 1
ATOM 602 C C . LYS A 1 84 ? -73.689 -18.667 52.220 1.00 69.81 157 LYS A C 1
ATOM 603 O O . LYS A 1 84 ? -73.047 -19.702 52.413 1.00 68.89 157 LYS A O 1
ATOM 609 N N . ARG A 1 85 ? -74.437 -18.458 51.135 1.00 69.41 158 ARG A N 1
ATOM 610 C CA . ARG A 1 85 ? -74.688 -19.457 50.075 1.00 69.18 158 ARG A CA 1
ATOM 611 C C . ARG A 1 85 ? -74.508 -20.949 50.399 1.00 68.61 158 ARG A C 1
ATOM 612 O O . ARG A 1 85 ?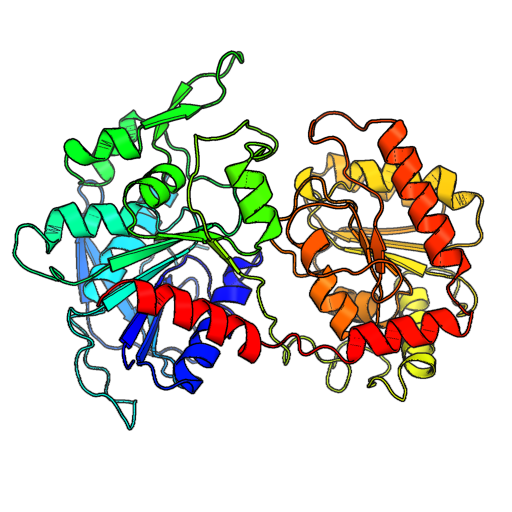 -73.973 -21.695 49.597 1.00 68.35 158 ARG A O 1
ATOM 620 N N . GLY A 1 86 ? -75.015 -21.383 51.546 1.00 68.49 159 GLY A N 1
ATOM 621 C CA . GLY A 1 86 ? -74.873 -22.765 51.977 1.00 68.68 159 GLY A CA 1
ATOM 622 C C . GLY A 1 86 ? -73.452 -23.018 52.454 1.00 68.92 159 GLY A C 1
ATOM 623 O O . GLY A 1 86 ? -73.018 -24.170 52.547 1.00 68.69 159 GLY A O 1
ATOM 624 N N . VAL A 1 87 ? -72.736 -21.935 52.774 1.00 68.72 160 VAL A N 1
ATOM 625 C CA . VAL A 1 87 ? -71.314 -22.013 53.095 1.00 68.31 160 VAL A CA 1
ATOM 626 C C . VAL A 1 87 ? -70.970 -21.394 54.448 1.00 68.51 160 VAL A C 1
ATOM 627 O O . VAL A 1 87 ? -71.163 -20.189 54.679 1.00 67.53 160 VAL A O 1
ATOM 631 N N . ASP A 1 88 ? -70.431 -22.256 55.316 1.00 69.16 161 ASP A N 1
ATOM 632 C CA . ASP A 1 88 ? -69.784 -21.867 56.560 1.00 69.69 161 ASP A CA 1
ATOM 633 C C . ASP A 1 88 ? -68.539 -21.043 56.282 1.00 69.85 161 ASP A C 1
ATOM 634 O O . ASP A 1 88 ? -67.479 -21.608 56.031 1.00 70.05 161 ASP A O 1
ATOM 639 N N . ARG A 1 89 ? -68.682 -19.719 56.325 1.00 69.89 162 ARG A N 1
ATOM 640 C CA . ARG A 1 89 ? -67.576 -18.804 56.107 1.00 70.29 162 ARG A CA 1
ATOM 641 C C . ARG A 1 89 ? -67.039 -18.212 57.392 1.00 70.69 162 ARG A C 1
ATOM 642 O O . ARG A 1 89 ? -67.719 -17.455 58.086 1.00 70.60 162 ARG A O 1
ATOM 650 N N . VAL A 1 90 ? -65.774 -18.526 57.644 1.00 71.41 163 VAL A N 1
ATOM 651 C CA . VAL A 1 90 ? -65.109 -18.331 58.925 1.00 71.91 163 VAL A CA 1
ATOM 652 C C . VAL A 1 90 ? -63.880 -17.454 58.770 1.00 72.20 163 VAL A C 1
ATOM 653 O O . VAL A 1 90 ? -63.015 -17.757 57.970 1.00 73.28 163 VAL A O 1
ATOM 657 N N . PHE A 1 91 ? -63.791 -16.380 59.534 1.00 72.60 164 PHE A N 1
ATOM 658 C CA . PHE A 1 91 ? -62.637 -15.482 59.452 1.00 73.53 164 PHE A CA 1
ATOM 659 C C . PHE A 1 91 ? -61.766 -15.541 60.720 1.00 74.43 164 PHE A C 1
ATOM 660 O O . PHE A 1 91 ? -62.282 -15.711 61.819 1.00 74.62 164 PHE A O 1
ATOM 668 N N . ILE A 1 92 ? -60.448 -15.393 60.575 1.00 75.27 165 ILE A N 1
ATOM 669 C CA . ILE A 1 92 ? -59.549 -15.488 61.729 1.00 75.35 165 ILE A CA 1
ATOM 670 C C . ILE A 1 92 ? -59.055 -14.101 62.113 1.00 76.23 165 ILE A C 1
ATOM 671 O O . ILE A 1 92 ? -58.397 -13.430 61.323 1.00 76.55 165 ILE A O 1
ATOM 676 N N . ASP A 1 93 ? -59.402 -13.678 63.329 1.00 77.09 166 ASP A N 1
ATOM 677 C CA . ASP A 1 93 ? -59.130 -12.322 63.812 1.00 77.58 166 ASP A CA 1
ATOM 678 C C . ASP A 1 93 ? -57.827 -12.237 64.574 1.00 77.56 166 ASP A C 1
ATOM 679 O O . ASP A 1 93 ? -57.552 -13.091 65.426 1.00 77.51 166 ASP A O 1
ATOM 684 N N . HIS A 1 94 ? -57.044 -11.197 64.273 1.00 77.25 167 HIS A N 1
ATOM 685 C CA . HIS A 1 94 ? -55.811 -10.909 64.996 1.00 77.23 167 HIS A CA 1
ATOM 686 C C . HIS A 1 94 ? -55.183 -9.631 64.460 1.00 77.53 167 HIS A C 1
ATOM 687 O O . HIS A 1 94 ? -55.246 -9.379 63.266 1.00 77.94 167 HIS A O 1
ATOM 694 N N . PRO A 1 95 ? -54.590 -8.805 65.339 1.00 77.89 168 PRO A N 1
ATOM 695 C CA . PRO A 1 95 ? -53.975 -7.547 64.914 1.00 78.25 168 PRO A CA 1
ATOM 696 C C . PRO A 1 95 ? -52.940 -7.651 63.804 1.00 78.71 168 PRO A C 1
ATOM 697 O O . PRO A 1 95 ? -52.652 -6.650 63.148 1.00 78.94 168 PRO A O 1
ATOM 701 N N . SER A 1 96 ? -52.374 -8.837 63.607 1.00 79.50 169 SER A N 1
ATOM 702 C CA . SER A 1 96 ? -51.441 -9.085 62.495 1.00 80.28 169 SER A CA 1
ATOM 703 C C . SER A 1 96 ? -52.105 -8.875 61.145 1.00 80.53 169 SER A C 1
ATOM 704 O O . SER A 1 96 ? -51.540 -8.250 60.243 1.00 80.36 169 SER A O 1
ATOM 707 N N . PHE A 1 97 ? -53.316 -9.406 61.038 1.00 81.16 170 PHE A N 1
ATOM 708 C CA . PHE A 1 97 ? -54.116 -9.329 59.845 1.00 82.13 170 PHE A CA 1
ATOM 709 C C . PHE A 1 97 ? -54.772 -7.976 59.689 1.00 84.28 170 PHE A C 1
ATOM 710 O O . PHE A 1 97 ? -55.057 -7.546 58.576 1.00 84.58 170 PHE A O 1
ATOM 718 N N . LEU A 1 98 ? -55.014 -7.305 60.812 1.00 86.97 171 LEU A N 1
ATOM 719 C CA . LEU A 1 98 ? -55.793 -6.061 60.815 1.00 88.99 171 LEU A CA 1
ATOM 720 C C . LEU A 1 98 ? -54.932 -4.837 60.478 1.00 90.43 171 LEU A C 1
ATOM 721 O O . LEU A 1 98 ? -55.357 -3.700 60.702 1.00 91.14 171 LEU A O 1
ATOM 726 N N . GLU A 1 99 ? -53.746 -5.092 59.910 1.00 92.04 172 GLU A N 1
ATOM 727 C CA . GLU A 1 99 ? -52.750 -4.068 59.504 1.00 93.72 172 GLU A CA 1
ATOM 728 C C . GLU A 1 99 ? -53.291 -2.768 58.837 1.00 94.49 172 GLU A C 1
ATOM 729 O O . GLU A 1 99 ? -54.355 -2.758 58.200 1.00 94.40 172 GLU A O 1
ATOM 735 N N . LYS A 1 100 ? -52.520 -1.686 58.983 1.00 95.42 173 LYS A N 1
ATOM 736 C CA . LYS A 1 100 ? -52.866 -0.362 58.436 1.00 96.28 173 LYS A CA 1
ATOM 737 C C . LYS A 1 100 ? -51.712 0.258 57.633 1.00 96.03 173 LYS A C 1
ATOM 738 O O . LYS A 1 100 ? -51.142 -0.376 56.742 1.00 95.85 173 LYS A O 1
ATOM 744 N N . LYS A 1 119 ? -40.831 -10.614 57.070 1.00 97.06 192 LYS A N 1
ATOM 745 C CA . LYS A 1 119 ? -40.571 -11.736 57.975 1.00 96.95 192 LYS A CA 1
ATOM 746 C C . LYS A 1 119 ? -41.812 -12.028 58.799 1.00 96.11 192 LYS A C 1
ATOM 747 O O . LYS A 1 119 ? -42.156 -13.202 59.030 1.00 96.40 192 LYS A O 1
ATOM 753 N N . ASP A 1 120 ? -42.462 -10.950 59.242 1.00 94.58 193 ASP A N 1
ATOM 754 C CA . ASP A 1 120 ? -43.689 -11.013 60.037 1.00 92.71 193 ASP A CA 1
ATOM 755 C C . ASP A 1 120 ? -44.791 -11.840 59.382 1.00 90.73 193 ASP A C 1
ATOM 756 O O . ASP A 1 120 ? -45.720 -12.309 60.057 1.00 90.25 193 ASP A O 1
ATOM 761 N N . ASN A 1 121 ? -44.676 -12.004 58.062 1.00 88.24 194 ASN A N 1
ATOM 762 C CA . ASN A 1 121 ? -45.625 -12.778 57.271 1.00 85.40 194 ASN A CA 1
ATOM 763 C C . ASN A 1 121 ? -45.694 -14.244 57.659 1.00 83.15 194 ASN A C 1
ATOM 764 O O . ASN A 1 121 ? -46.742 -14.876 57.521 1.00 82.93 194 ASN A O 1
ATOM 769 N N . GLN A 1 122 ? -44.592 -14.776 58.171 1.00 80.47 195 GLN A N 1
ATOM 770 C CA . GLN A 1 122 ? -44.552 -16.163 58.619 1.00 78.27 195 GLN A CA 1
ATOM 771 C C . GLN A 1 122 ? -45.387 -16.397 59.884 1.00 76.74 195 GLN A C 1
ATOM 772 O O . GLN A 1 122 ? -46.060 -17.420 60.011 1.00 76.29 195 GLN A O 1
ATOM 778 N N . MET A 1 123 ? -45.376 -15.438 60.800 1.00 75.08 196 MET A N 1
ATOM 779 C CA . MET A 1 123 ? -46.240 -15.529 61.984 1.00 74.33 196 MET A CA 1
ATOM 780 C C . MET A 1 123 ? -47.749 -15.447 61.618 1.00 72.34 196 MET A C 1
ATOM 781 O O . MET A 1 123 ? -48.567 -16.308 62.032 1.00 71.25 196 MET A O 1
ATOM 786 N N . ARG A 1 124 ? -48.091 -14.422 60.835 1.00 69.96 197 ARG A N 1
ATOM 787 C CA . ARG A 1 124 ? -49.426 -14.246 60.324 1.00 68.32 197 ARG A CA 1
ATOM 788 C C . ARG A 1 124 ? -50.023 -15.567 59.880 1.00 66.70 197 ARG A C 1
ATOM 789 O O . ARG A 1 124 ? -51.109 -15.930 60.336 1.00 66.76 197 ARG A O 1
ATOM 797 N N . PHE A 1 125 ? -49.325 -16.304 59.008 1.00 64.00 198 PHE A N 1
ATOM 798 C CA . PHE A 1 125 ? -49.946 -17.475 58.387 1.00 61.39 198 PHE A CA 1
ATOM 799 C C . PHE A 1 125 ? -49.722 -18.788 59.100 1.00 60.96 198 PHE A C 1
ATOM 800 O O . PHE A 1 125 ? -50.350 -19.810 58.788 1.00 60.59 198 PHE A O 1
ATOM 808 N N . SER A 1 126 ? -48.842 -18.761 60.081 1.00 60.89 199 SER A N 1
ATOM 809 C CA . SER A 1 126 ? -48.814 -19.866 61.022 1.00 61.25 199 SER A CA 1
ATOM 810 C C . SER A 1 126 ? -50.090 -19.802 61.865 1.00 61.46 199 SER A C 1
ATOM 811 O O . SER A 1 126 ? -50.725 -20.829 62.145 1.00 61.18 199 SER A O 1
ATOM 814 N N . LEU A 1 127 ? -50.460 -18.580 62.242 1.00 61.88 200 LEU A N 1
ATOM 815 C CA . LEU A 1 127 ? -51.778 -18.310 62.795 1.00 62.64 200 LEU A CA 1
ATOM 816 C C . LEU A 1 127 ? -52.901 -18.959 61.984 1.00 63.24 200 LEU A C 1
ATOM 817 O O . LEU A 1 127 ? -53.655 -19.784 62.524 1.00 63.44 200 LEU A O 1
ATOM 822 N N . LEU A 1 128 ? -52.998 -18.608 60.697 1.00 63.76 201 LEU A N 1
ATOM 823 C CA . LEU A 1 128 ? -54.060 -19.129 59.833 1.00 63.92 201 LEU A CA 1
ATOM 824 C C . LEU A 1 128 ? -54.077 -20.649 59.830 1.00 64.21 201 LEU A C 1
ATOM 825 O O . LEU A 1 128 ? -55.110 -21.260 60.120 1.00 64.49 201 LEU A O 1
ATOM 830 N N . CYS A 1 129 ? -52.941 -21.268 59.528 1.00 64.26 202 CYS A N 1
ATOM 831 C CA . CYS A 1 129 ? -52.919 -22.725 59.414 1.00 64.79 202 CYS A CA 1
ATOM 832 C C . CYS A 1 129 ? -53.397 -23.337 60.684 1.00 64.33 202 CYS A C 1
ATOM 833 O O . CYS A 1 129 ? -54.128 -24.300 60.661 1.00 64.12 202 CYS A O 1
ATOM 836 N N . GLN A 1 130 ? -52.955 -22.772 61.801 1.00 64.97 203 GLN A N 1
ATOM 837 C CA . GLN A 1 130 ? -53.173 -23.391 63.099 1.00 65.07 203 GLN A CA 1
ATOM 838 C C . GLN A 1 130 ? -54.618 -23.268 63.536 1.00 64.93 203 GLN A C 1
ATOM 839 O O . GLN A 1 130 ? -55.279 -24.288 63.818 1.00 64.69 203 GLN A O 1
ATOM 845 N N . ALA A 1 131 ? -55.111 -22.032 63.532 1.00 64.93 204 ALA A N 1
ATOM 846 C CA . ALA A 1 131 ? -56.538 -21.772 63.707 1.00 65.82 204 ALA A CA 1
ATOM 847 C C . ALA A 1 131 ? -57.422 -22.676 62.847 1.00 66.70 204 ALA A C 1
ATOM 848 O O . ALA A 1 131 ? -58.393 -23.238 63.345 1.00 67.49 204 ALA A O 1
ATOM 850 N N . ALA A 1 132 ? -57.088 -22.842 61.571 1.00 67.24 205 ALA A N 1
ATOM 851 C CA . ALA A 1 132 ? -57.920 -23.649 60.693 1.00 67.68 205 ALA A CA 1
ATOM 852 C C . ALA A 1 132 ? -58.088 -25.074 61.217 1.00 68.43 205 ALA A C 1
ATOM 853 O O . ALA A 1 132 ? -59.090 -25.738 60.935 1.00 67.91 205 ALA A O 1
ATOM 855 N N . LEU A 1 133 ? -57.096 -25.536 61.968 1.00 69.25 206 LEU A N 1
ATOM 856 C CA . LEU A 1 133 ? -57.130 -26.871 62.523 1.00 70.71 206 LEU A CA 1
ATOM 857 C C . LEU A 1 133 ? -58.021 -26.933 63.779 1.00 72.16 206 LEU A C 1
ATOM 858 O O . LEU A 1 133 ? -58.479 -27.996 64.215 1.00 71.43 206 LEU A O 1
ATOM 863 N N . GLU A 1 134 ? -58.280 -25.763 64.334 1.00 74.28 207 GLU A N 1
ATOM 864 C CA . GLU A 1 134 ? -59.151 -25.645 65.490 1.00 77.00 207 GLU A CA 1
ATOM 865 C C . GLU A 1 134 ? -60.647 -25.509 65.169 1.00 77.93 207 GLU A C 1
ATOM 866 O O . GLU A 1 134 ? -61.495 -26.061 65.883 1.00 78.44 207 GLU A O 1
ATOM 872 N N . ALA A 1 135 ? -60.963 -24.809 64.084 1.00 78.68 208 ALA A N 1
ATOM 873 C CA . ALA A 1 135 ? -62.342 -24.519 63.754 1.00 79.84 208 ALA A CA 1
ATOM 874 C C . ALA A 1 135 ? -63.260 -25.744 63.506 1.00 80.70 208 ALA A C 1
ATOM 875 O O . ALA A 1 135 ? -64.459 -25.685 63.827 1.00 80.90 208 ALA A O 1
ATOM 877 N N . PRO A 1 136 ? -62.711 -26.852 62.961 1.00 81.39 209 PRO A N 1
ATOM 878 C CA . PRO A 1 136 ? -63.497 -28.061 62.658 1.00 82.12 209 PRO A CA 1
ATOM 879 C C . PRO A 1 136 ? -63.899 -28.871 63.888 1.00 82.78 209 PRO A C 1
ATOM 880 O O . PRO A 1 136 ? -64.522 -29.930 63.781 1.00 82.54 209 PRO A O 1
ATOM 884 N N . ARG A 1 137 ? -63.521 -28.371 65.050 1.00 83.96 210 ARG A N 1
ATOM 885 C CA . ARG A 1 137 ? -63.674 -29.118 66.267 1.00 84.96 210 ARG A CA 1
ATOM 886 C C . ARG A 1 137 ? -64.346 -28.265 67.318 1.00 85.44 210 ARG A C 1
ATOM 887 O O . ARG A 1 137 ? -65.240 -28.732 68.025 1.00 85.54 210 ARG A O 1
ATOM 895 N N . ILE A 1 138 ? -63.915 -27.011 67.402 1.00 86.10 211 ILE A N 1
ATOM 896 C CA . ILE A 1 138 ? -64.325 -26.132 68.497 1.00 86.69 211 ILE A CA 1
ATOM 897 C C . ILE A 1 138 ? -65.490 -25.198 68.127 1.00 87.11 211 ILE A C 1
ATOM 898 O O . ILE A 1 138 ? -65.782 -24.231 68.850 1.00 87.32 211 ILE A O 1
ATOM 903 N N . LEU A 1 139 ? -66.154 -25.471 67.008 1.00 87.30 212 LEU A N 1
ATOM 904 C CA . LEU A 1 139 ? -67.253 -24.598 66.618 1.00 87.45 212 LEU A CA 1
ATOM 905 C C . LEU A 1 139 ? -68.587 -25.305 66.403 1.00 88.00 212 LEU A C 1
ATOM 906 O O . LEU A 1 139 ? -68.672 -26.354 65.743 1.00 87.89 212 LEU A O 1
ATOM 911 N N . ASN A 1 140 ? -69.611 -24.730 67.033 1.00 88.46 213 ASN A N 1
ATOM 912 C CA . ASN A 1 140 ? -70.981 -25.181 66.885 1.00 88.60 213 ASN A CA 1
ATOM 913 C C . ASN A 1 140 ? -71.679 -24.372 65.808 1.00 88.50 213 ASN A C 1
ATOM 914 O O . ASN A 1 140 ? -72.022 -23.196 65.977 1.00 87.83 213 ASN A O 1
ATOM 919 N N . LEU A 1 141 ? -71.856 -25.026 64.673 1.00 88.92 214 LEU A N 1
ATOM 920 C CA . LEU A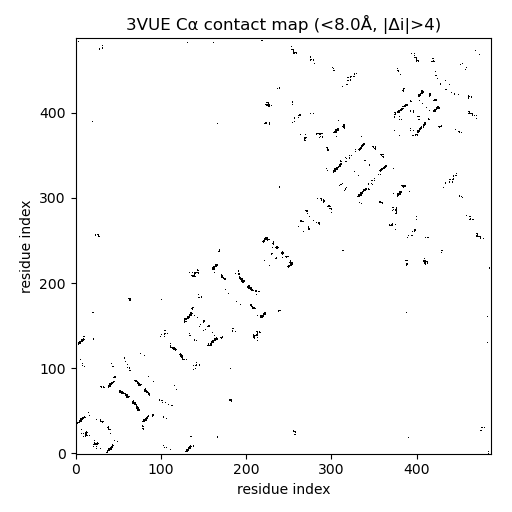 1 141 ? -72.498 -24.402 63.537 1.00 89.18 214 LEU A CA 1
ATOM 921 C C . LEU A 1 141 ? -73.754 -25.161 63.182 1.00 89.24 214 LEU A C 1
ATOM 922 O O . LEU A 1 141 ? -73.709 -26.341 62.803 1.00 89.21 214 LEU A O 1
ATOM 927 N N . ASN A 1 142 ? -74.878 -24.473 63.344 1.00 89.31 215 ASN A N 1
ATOM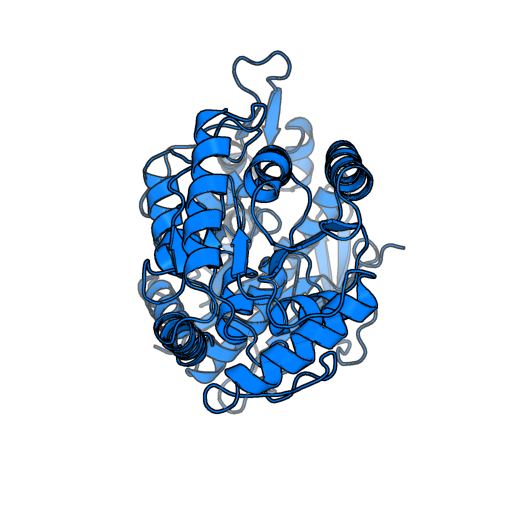 928 C CA . ASN A 1 142 ? -76.179 -25.119 63.253 1.00 89.49 215 ASN A CA 1
ATOM 929 C C . ASN A 1 142 ? -77.062 -24.565 62.143 1.00 89.59 215 ASN A C 1
ATOM 930 O O . ASN A 1 142 ? -78.074 -25.167 61.798 1.00 89.44 215 ASN A O 1
ATOM 935 N N . ASN A 1 143 ? -76.627 -23.443 61.575 1.00 89.94 216 ASN A N 1
ATOM 936 C CA . ASN A 1 143 ? -77.259 -22.800 60.435 1.00 90.70 216 ASN A CA 1
ATOM 937 C C . ASN A 1 143 ? -77.770 -23.751 59.318 1.00 91.32 216 ASN A C 1
ATOM 938 O O . ASN A 1 143 ? -78.764 -23.448 58.631 1.00 91.51 216 ASN A O 1
ATOM 943 N N . ASN A 1 144 ? -77.095 -24.887 59.129 1.00 91.66 217 ASN A N 1
ATOM 944 C CA . ASN A 1 144 ? -77.430 -25.807 58.040 1.00 91.91 217 ASN A CA 1
ATOM 945 C C . ASN A 1 144 ? -78.603 -26.726 58.350 1.00 92.23 217 ASN A C 1
ATOM 946 O O . ASN A 1 144 ? -78.561 -27.471 59.332 1.00 92.55 217 ASN A O 1
ATOM 951 N N . PRO A 1 145 ? -79.634 -26.708 57.483 1.00 92.32 218 PRO A N 1
ATOM 952 C CA . PRO A 1 145 ? -80.807 -27.593 57.557 1.00 91.99 218 PRO A CA 1
ATOM 953 C C . PRO A 1 145 ? -80.523 -29.099 57.384 1.00 91.77 218 PRO A C 1
ATOM 954 O O . PRO A 1 145 ? -81.439 -29.908 57.526 1.00 91.73 218 PRO A O 1
ATOM 958 N N . TYR A 1 146 ? -79.281 -29.480 57.092 1.00 91.44 219 TYR A N 1
ATOM 959 C CA . TYR A 1 146 ? -78.958 -30.899 56.884 1.00 91.33 219 TYR A CA 1
ATOM 960 C C . TYR A 1 146 ? -77.806 -31.439 57.746 1.00 90.37 219 TYR A C 1
ATOM 961 O O . TYR A 1 146 ? -77.522 -32.642 57.725 1.00 90.15 219 TYR A O 1
ATOM 970 N N . PHE A 1 147 ? -77.131 -30.552 58.472 1.00 89.28 220 PHE A N 1
ATOM 971 C CA . PHE A 1 147 ? -75.956 -30.916 59.277 1.00 88.27 220 PHE A CA 1
ATOM 972 C C . PHE A 1 147 ? -75.949 -30.067 60.543 1.00 87.99 220 PHE A C 1
ATOM 973 O O . PHE A 1 147 ? -76.362 -28.900 60.510 1.00 88.45 220 PHE A O 1
ATOM 981 N N . LYS A 1 148 ? -75.476 -30.622 61.653 1.00 87.16 221 LYS A N 1
ATOM 982 C CA . LYS A 1 148 ? -75.542 -29.878 62.904 1.00 87.02 221 LYS A CA 1
ATOM 983 C C . LYS A 1 148 ? -74.272 -29.959 63.759 1.00 86.86 221 LYS A C 1
ATOM 984 O O . LYS A 1 148 ? -73.504 -30.934 63.683 1.00 87.03 221 LYS A O 1
ATOM 990 N N . GLY A 1 149 ? -74.076 -28.923 64.583 1.00 86.42 222 GLY A N 1
ATOM 991 C CA . GLY A 1 149 ? -73.110 -28.945 65.685 1.00 85.18 222 GLY A CA 1
ATOM 992 C C . GLY A 1 149 ? -71.700 -28.765 65.187 1.00 84.81 222 GLY A C 1
ATOM 993 O O . GLY A 1 149 ? -71.404 -27.804 64.464 1.00 85.12 222 GLY A O 1
ATOM 994 N N . THR A 1 150 ? -70.826 -29.699 65.555 1.00 83.87 223 THR A N 1
ATOM 995 C CA . THR A 1 150 ? -69.417 -29.602 65.171 1.00 82.31 223 THR A CA 1
ATOM 996 C C . THR A 1 150 ? -69.100 -30.478 63.936 1.00 81.77 223 THR A C 1
ATOM 997 O O . THR A 1 150 ? -69.618 -31.616 63.798 1.00 81.95 223 THR A O 1
ATOM 1001 N N . TYR A 1 151 ? -68.266 -29.929 63.044 1.00 80.10 224 TYR A N 1
ATOM 1002 C CA . TYR A 1 151 ? -67.907 -30.569 61.782 1.00 78.29 224 TYR A CA 1
ATOM 1003 C C . TYR A 1 151 ? -67.266 -31.916 61.974 1.00 77.95 224 TYR A C 1
ATOM 1004 O O . TYR A 1 151 ? -67.459 -32.818 61.167 1.00 77.92 224 TYR A O 1
ATOM 1013 N N . GLY A 1 152 ? -66.479 -32.049 63.033 1.00 77.76 225 GLY A N 1
ATOM 1014 C CA . GLY A 1 152 ? -65.898 -33.333 63.382 1.00 77.45 225 GLY A CA 1
ATOM 1015 C C . GLY A 1 152 ? -64.494 -33.489 62.854 1.00 77.60 225 GLY A C 1
ATOM 1016 O O . GLY A 1 152 ? -63.774 -32.506 62.636 1.00 77.28 225 GLY A O 1
ATOM 1017 N N . GLU A 1 153 ? -64.115 -34.745 62.642 1.00 77.81 226 GLU A N 1
ATOM 1018 C CA . GLU A 1 153 ? -62.739 -35.097 62.346 1.00 78.00 226 GLU A CA 1
ATOM 1019 C C . GLU A 1 153 ? -62.654 -35.996 61.130 1.00 77.75 226 GLU A C 1
ATOM 1020 O O . GLU A 1 153 ? -61.566 -36.488 60.801 1.00 78.21 226 GLU A O 1
ATOM 1026 N N . ASP A 1 154 ? -63.794 -36.238 60.482 1.00 77.00 227 ASP A N 1
ATOM 1027 C CA . ASP A 1 154 ? -63.780 -36.832 59.135 1.00 76.52 227 ASP A CA 1
ATOM 1028 C C . ASP A 1 154 ? -63.803 -35.752 58.064 1.00 74.80 227 ASP A C 1
ATOM 1029 O O . ASP A 1 154 ? -64.801 -35.582 57.357 1.00 75.02 227 ASP A O 1
ATOM 1034 N N . VAL A 1 155 ? -62.687 -35.034 57.968 1.00 72.19 228 VAL A N 1
ATOM 1035 C CA . VAL A 1 155 ? -62.604 -33.813 57.192 1.00 69.60 228 VAL A CA 1
ATOM 1036 C C . VAL A 1 155 ? -61.664 -33.998 56.023 1.00 67.93 228 VAL A C 1
ATOM 1037 O O . VAL A 1 155 ? -60.638 -34.687 56.130 1.00 67.62 228 VAL A O 1
ATOM 1041 N N . VAL A 1 156 ? -62.035 -33.385 54.906 1.00 65.59 229 VAL A N 1
ATOM 1042 C CA . VAL A 1 156 ? -61.133 -33.188 53.796 1.00 63.58 229 VAL A CA 1
ATOM 1043 C C . VAL A 1 156 ? -60.715 -31.741 53.887 1.00 62.04 229 VAL A C 1
ATOM 1044 O O . VAL A 1 156 ? -61.560 -30.830 53.809 1.00 62.30 229 VAL A O 1
ATOM 1048 N N . PHE A 1 157 ? -59.429 -31.500 54.101 1.00 60.15 230 PHE A N 1
ATOM 1049 C CA . PHE A 1 157 ? -58.937 -30.122 54.004 1.00 58.68 230 PHE A CA 1
ATOM 1050 C C . PHE A 1 157 ? -58.450 -29.857 52.598 1.00 57.32 230 PHE A C 1
ATOM 1051 O O . PHE A 1 157 ? -57.856 -30.738 51.940 1.00 56.96 230 PHE A O 1
ATOM 1059 N N . VAL A 1 158 ? -58.698 -28.634 52.155 1.00 55.44 231 VAL A N 1
ATOM 1060 C CA . VAL A 1 158 ? -58.183 -28.172 50.904 1.00 54.02 231 VAL A CA 1
ATOM 1061 C C . VAL A 1 158 ? -57.351 -26.953 51.191 1.00 52.91 231 VAL A C 1
ATOM 1062 O O . VAL A 1 158 ? -57.843 -25.972 51.732 1.00 52.58 231 VAL A O 1
ATOM 1066 N N . CYS A 1 159 ? -56.074 -27.025 50.835 1.00 52.23 232 CYS A N 1
ATOM 1067 C CA . CYS A 1 159 ? -55.170 -25.921 51.095 1.00 51.75 232 CYS A CA 1
ATOM 1068 C C . CYS A 1 159 ? -54.811 -25.249 49.804 1.00 50.70 232 CYS A C 1
ATOM 1069 O O . CYS A 1 159 ? -54.573 -25.898 48.789 1.00 50.05 232 CYS A O 1
ATOM 1072 N N . ASN A 1 160 ? -54.799 -23.925 49.859 1.00 50.10 233 ASN A N 1
ATOM 1073 C CA . ASN A 1 160 ? -54.676 -23.109 48.683 1.00 49.34 233 ASN A CA 1
ATOM 1074 C C . ASN A 1 160 ? -53.470 -22.224 48.824 1.00 48.69 233 ASN A C 1
ATOM 1075 O O . ASN A 1 160 ? -53.345 -21.486 49.798 1.00 47.85 233 ASN A O 1
ATOM 1080 N N . ASP A 1 161 ? -52.582 -22.344 47.843 1.00 48.18 234 ASP A N 1
ATOM 1081 C CA . ASP A 1 161 ? -51.346 -21.586 47.783 1.00 47.84 234 ASP A CA 1
ATOM 1082 C C . ASP A 1 161 ? -50.391 -21.831 48.930 1.00 46.58 234 ASP A C 1
ATOM 1083 O O . ASP A 1 161 ? -50.629 -22.647 49.783 1.00 46.19 234 ASP A O 1
ATOM 1088 N N . TRP A 1 162 ? -49.290 -21.103 48.921 1.00 46.66 235 TRP A N 1
ATOM 1089 C CA . TRP A 1 162 ? -48.205 -21.330 49.836 1.00 45.71 235 TRP A CA 1
ATOM 1090 C C . TRP A 1 162 ? -48.563 -20.953 51.245 1.00 46.38 235 TRP A C 1
ATOM 1091 O O . TRP A 1 162 ? -47.999 -21.515 52.188 1.00 46.07 235 TRP A O 1
ATOM 1102 N N . HIS A 1 163 ? -49.512 -20.023 51.402 1.00 46.61 236 HIS A N 1
ATOM 1103 C CA . HIS A 1 163 ? -49.883 -19.577 52.752 1.00 47.40 236 HIS A CA 1
ATOM 1104 C C . HIS A 1 163 ? -50.419 -20.671 53.662 1.00 46.74 236 HIS A C 1
ATOM 1105 O O . HIS A 1 163 ? -50.477 -20.480 54.847 1.00 47.31 236 HIS A O 1
ATOM 1112 N N . THR A 1 164 ? -50.751 -21.828 53.116 1.00 46.92 237 THR A N 1
ATOM 1113 C CA . THR A 1 164 ? -51.402 -22.905 53.896 1.00 46.84 237 THR A CA 1
ATOM 1114 C C . THR A 1 164 ? -50.645 -24.207 53.760 1.00 47.12 237 THR A C 1
ATOM 1115 O O . THR A 1 164 ? -51.158 -25.284 54.083 1.00 46.83 237 THR A O 1
ATOM 1119 N N . GLY A 1 165 ? -49.446 -24.098 53.206 1.00 48.04 238 GLY A N 1
ATOM 1120 C CA . GLY A 1 165 ? -48.588 -25.243 52.990 1.00 49.49 238 GLY A CA 1
ATOM 1121 C C . GLY A 1 165 ? -48.370 -26.018 54.273 1.00 50.34 238 GLY A C 1
ATOM 1122 O O . GLY A 1 165 ? -48.521 -27.227 54.278 1.00 50.71 238 GLY A O 1
ATOM 1123 N N . PRO A 1 166 ? -48.017 -25.323 55.368 1.00 51.06 239 PRO A N 1
ATOM 1124 C CA . PRO A 1 166 ? -47.762 -25.979 56.636 1.00 52.14 239 PRO A CA 1
ATOM 1125 C C . PRO A 1 166 ? -48.934 -26.729 57.251 1.00 53.27 239 PRO A C 1
ATOM 1126 O O . PRO A 1 166 ? -48.700 -27.719 57.971 1.00 53.56 239 PRO A O 1
ATOM 1130 N N . LEU A 1 167 ? -50.169 -26.303 56.988 1.00 53.67 240 LEU A N 1
ATOM 1131 C CA . LEU A 1 167 ? -51.322 -27.011 57.577 1.00 54.62 240 LEU A CA 1
ATOM 1132 C C . LEU A 1 167 ? -51.191 -28.551 57.682 1.00 55.44 240 LEU A C 1
ATOM 1133 O O . LEU A 1 167 ? -51.554 -29.119 58.699 1.00 55.23 240 LEU A O 1
ATOM 1138 N N . ALA A 1 168 ? -50.709 -29.232 56.642 1.00 56.67 241 ALA A N 1
ATOM 1139 C CA . ALA A 1 168 ? -50.720 -30.694 56.671 1.00 57.54 241 ALA A CA 1
ATOM 1140 C C . ALA A 1 168 ? -49.712 -31.161 57.702 1.00 58.92 241 ALA A C 1
ATOM 1141 O O . ALA A 1 168 ? -49.931 -32.149 58.394 1.00 59.48 241 ALA A O 1
ATOM 1143 N N . SER A 1 169 ? -48.610 -30.422 57.795 1.00 60.09 242 SER A N 1
ATOM 1144 C CA . SER A 1 169 ? -47.536 -30.723 58.704 1.00 60.91 242 SER A CA 1
ATOM 1145 C C . SER A 1 169 ? -48.014 -30.549 60.133 1.00 61.98 242 SER A C 1
ATOM 1146 O O . SER A 1 169 ? -47.891 -31.472 60.926 1.00 62.85 242 SER A O 1
ATOM 1149 N N . TYR A 1 170 ? -48.595 -29.397 60.460 1.00 63.25 243 TYR A N 1
ATOM 1150 C CA . TYR A 1 170 ? -49.181 -29.190 61.796 1.00 64.26 243 TYR A CA 1
ATOM 1151 C C . TYR A 1 170 ? -50.111 -30.335 62.185 1.00 65.32 243 TYR A C 1
ATOM 1152 O O . TYR A 1 170 ? -50.015 -30.889 63.268 1.00 66.45 243 TYR A O 1
ATOM 1161 N N . LEU A 1 171 ? -50.987 -30.720 61.277 1.00 66.69 244 LEU A N 1
ATOM 1162 C CA . LEU A 1 171 ? -51.931 -31.785 61.533 1.00 67.67 244 LEU A CA 1
ATOM 1163 C C . LEU A 1 171 ? -51.202 -33.062 61.876 1.00 68.07 244 LEU A C 1
ATOM 1164 O O . LEU A 1 171 ? -51.681 -33.833 62.690 1.00 69.18 244 LEU A O 1
ATOM 1169 N N . LYS A 1 172 ? -50.044 -33.290 61.272 1.00 68.31 245 LYS A N 1
ATOM 1170 C CA . LYS A 1 172 ? -49.293 -34.528 61.526 1.00 68.35 245 LYS A CA 1
ATOM 1171 C C . LYS A 1 172 ? -48.449 -34.404 62.807 1.00 68.75 245 LYS A C 1
ATOM 1172 O O . LYS A 1 172 ? -48.129 -35.413 63.476 1.00 68.20 245 LYS A O 1
ATOM 1178 N N . ASN A 1 173 ? -48.120 -33.152 63.131 1.00 68.61 246 ASN A N 1
ATOM 1179 C CA . ASN A 1 173 ? -47.347 -32.820 64.303 1.00 69.25 246 ASN A CA 1
ATOM 1180 C C . ASN A 1 173 ? -48.144 -32.879 65.603 1.00 69.93 246 ASN A C 1
ATOM 1181 O O . ASN A 1 173 ? -47.694 -33.481 66.566 1.00 70.03 246 ASN A O 1
ATOM 1186 N N . ASN A 1 174 ? -49.306 -32.230 65.628 1.00 70.51 247 ASN A N 1
ATOM 1187 C CA . ASN A 1 174 ? -50.023 -32.014 66.866 1.00 71.42 247 ASN A CA 1
ATOM 1188 C C . ASN A 1 174 ? -51.319 -32.801 67.009 1.00 73.15 247 ASN A C 1
ATOM 1189 O O . ASN A 1 174 ? -51.762 -33.054 68.135 1.00 73.60 247 ASN A O 1
ATOM 1194 N N . TYR A 1 175 ? -51.932 -33.189 65.891 1.00 74.77 248 TYR A N 1
ATOM 1195 C CA . TYR A 1 175 ? -53.216 -33.902 65.965 1.00 76.10 248 TYR A CA 1
ATOM 1196 C C . TYR A 1 175 ? -53.152 -35.420 65.760 1.00 77.41 248 TYR A C 1
ATOM 1197 O O . TYR A 1 175 ? -53.787 -36.148 66.520 1.00 78.47 248 TYR A O 1
ATOM 1206 N N . GLN A 1 176 ? -52.386 -35.913 64.794 1.00 78.16 249 GLN A N 1
ATOM 1207 C CA . GLN A 1 176 ? -52.425 -37.352 64.502 1.00 79.19 249 GLN A CA 1
ATOM 1208 C C . GLN A 1 176 ? -51.705 -38.288 65.494 1.00 80.15 249 GLN A C 1
ATOM 1209 O O . GLN A 1 176 ? -52.043 -39.477 65.559 1.00 80.10 249 GLN A O 1
ATOM 1215 N N . PRO A 1 177 ? -50.691 -37.781 66.240 1.00 81.14 250 PRO A N 1
ATOM 1216 C CA . PRO A 1 177 ? -50.131 -38.621 67.322 1.00 81.37 250 PRO A CA 1
ATOM 1217 C C . PRO A 1 177 ? -51.061 -38.716 68.530 1.00 81.43 250 PRO A C 1
ATOM 1218 O O . PRO A 1 177 ? -51.158 -39.788 69.132 1.00 81.50 250 PRO A O 1
ATOM 1222 N N . ASN A 1 178 ? -51.745 -37.614 68.850 1.00 81.43 251 ASN A N 1
ATOM 1223 C CA . ASN A 1 178 ? -52.763 -37.569 69.918 1.00 81.75 251 ASN A CA 1
ATOM 1224 C C . ASN A 1 178 ? -54.146 -38.105 69.520 1.00 81.54 251 ASN A C 1
ATOM 1225 O O . ASN A 1 178 ? -55.154 -37.730 70.134 1.00 81.26 251 ASN A O 1
ATOM 1230 N N . GLY A 1 179 ? -54.199 -38.947 68.485 1.00 81.42 252 GLY A N 1
ATOM 1231 C CA . GLY A 1 179 ? -55.470 -39.550 68.006 1.00 81.37 252 GLY A CA 1
ATOM 1232 C C . GLY A 1 179 ? -56.631 -38.672 67.522 1.00 80.41 252 GLY A C 1
ATOM 1233 O O . GLY A 1 179 ? -57.774 -39.101 67.532 1.00 80.99 252 GLY A O 1
ATOM 1234 N N . ILE A 1 180 ? -56.341 -37.455 67.092 1.00 79.72 253 ILE A N 1
ATOM 1235 C CA . ILE A 1 180 ? -57.341 -36.569 66.503 1.00 79.27 253 ILE A CA 1
ATOM 1236 C C . ILE A 1 180 ? -57.180 -36.489 64.959 1.00 78.63 253 ILE A C 1
ATOM 1237 O O . ILE A 1 180 ? -56.082 -36.689 64.415 1.00 78.64 253 ILE A O 1
ATOM 1242 N N . TYR A 1 181 ? -58.287 -36.232 64.262 1.00 77.75 254 TYR A N 1
ATOM 1243 C CA . TYR A 1 181 ? -58.330 -36.194 62.783 1.00 76.18 254 TYR A CA 1
ATOM 1244 C C . TYR A 1 181 ? -57.669 -37.402 62.127 1.00 76.99 254 TYR A C 1
ATOM 1245 O O . TYR A 1 181 ? -57.201 -37.298 61.000 1.00 77.39 254 TYR A O 1
ATOM 1254 N N . ARG A 1 182 ? -57.591 -38.537 62.811 1.00 77.55 255 ARG A N 1
ATOM 1255 C CA . ARG A 1 182 ? -56.841 -39.661 62.248 1.00 78.45 255 ARG A CA 1
ATOM 1256 C C . ARG A 1 182 ? -57.363 -40.169 60.885 1.00 77.66 255 ARG A C 1
ATOM 1257 O O . ARG A 1 182 ? -56.625 -40.773 60.109 1.00 77.68 255 ARG A O 1
ATOM 1265 N N . ASN A 1 183 ? -58.620 -39.903 60.578 1.00 76.99 256 ASN A N 1
ATOM 1266 C CA . ASN A 1 183 ? -59.139 -40.277 59.259 1.00 76.08 256 ASN A CA 1
ATOM 1267 C C . ASN A 1 183 ? -58.930 -39.237 58.148 1.00 74.60 256 ASN A C 1
ATOM 1268 O O . ASN A 1 183 ? -58.958 -39.589 56.956 1.00 74.47 256 ASN A O 1
ATOM 1273 N N . ALA A 1 184 ? -58.723 -37.979 58.563 1.00 72.49 257 ALA A N 1
ATOM 1274 C CA . ALA A 1 184 ? -58.675 -36.803 57.688 1.00 70.74 257 ALA A CA 1
ATOM 1275 C C . ALA A 1 184 ? -57.700 -36.942 56.543 1.00 69.84 257 ALA A C 1
ATOM 1276 O O . ALA A 1 184 ? -56.828 -37.818 56.557 1.00 70.12 257 ALA A O 1
ATOM 1278 N N . LYS A 1 185 ? -57.855 -36.074 55.549 1.00 68.11 258 LYS A N 1
ATOM 1279 C CA . LYS A 1 185 ? -56.958 -36.048 54.405 1.00 66.27 258 LYS A CA 1
ATOM 1280 C C . LYS A 1 185 ? -56.778 -34.612 53.931 1.00 64.69 258 LYS A C 1
ATOM 1281 O O . LYS A 1 185 ? -57.754 -33.867 53.833 1.00 65.26 258 LYS A O 1
ATOM 1287 N N . VAL A 1 186 ? -55.545 -34.205 53.634 1.00 61.98 259 VAL A N 1
ATOM 1288 C CA . VAL A 1 186 ? -55.341 -32.866 53.081 1.00 58.97 259 VAL A CA 1
ATOM 1289 C C . VAL A 1 186 ? -55.046 -32.920 51.603 1.00 57.05 259 VAL A C 1
ATOM 1290 O O . VAL A 1 186 ? -54.160 -33.692 51.164 1.00 56.95 259 VAL A O 1
ATOM 1294 N N . ALA A 1 187 ? -55.789 -32.099 50.846 1.00 53.92 260 ALA A N 1
ATOM 1295 C CA . ALA A 1 187 ? -55.465 -31.834 49.432 1.00 50.86 260 ALA A CA 1
ATOM 1296 C C . ALA A 1 187 ? -54.862 -30.441 49.286 1.00 48.80 260 ALA A C 1
ATOM 1297 O O . ALA A 1 187 ? -55.326 -29.466 49.914 1.00 48.91 260 ALA A O 1
ATOM 1299 N N . PHE A 1 188 ? -53.825 -30.338 48.477 1.00 45.61 261 PHE A N 1
ATOM 1300 C CA . PHE A 1 188 ? -53.122 -29.072 48.375 1.00 45.18 261 PHE A CA 1
ATOM 1301 C C . PHE A 1 188 ? -53.192 -28.525 46.948 1.00 45.31 261 PHE A C 1
ATOM 1302 O O . PHE A 1 188 ? -52.844 -29.227 45.983 1.00 45.68 261 PHE A O 1
ATOM 1310 N N . CYS A 1 189 ? -53.632 -27.281 46.812 1.00 45.33 262 CYS A N 1
ATOM 1311 C CA . CYS A 1 189 ? -53.919 -26.740 45.491 1.00 46.62 262 CYS A CA 1
ATOM 1312 C C . CYS A 1 189 ? -52.977 -25.635 45.121 1.00 47.25 262 CYS A C 1
ATOM 1313 O O . CYS A 1 189 ? -52.849 -24.626 45.864 1.00 47.56 262 CYS A O 1
ATOM 1316 N N . ILE A 1 190 ? -52.364 -25.792 43.951 1.00 47.75 263 ILE A N 1
ATOM 1317 C CA . ILE A 1 190 ? -51.448 -24.769 43.448 1.00 48.88 263 ILE A CA 1
ATOM 1318 C C . ILE A 1 190 ? -52.145 -23.776 42.542 1.00 49.99 263 ILE A C 1
ATOM 1319 O O . ILE A 1 190 ? -52.612 -24.140 41.441 1.00 50.46 263 ILE A O 1
ATOM 1324 N N . HIS A 1 191 ? -52.185 -22.525 42.990 1.00 51.07 264 HIS A N 1
ATOM 1325 C CA . HIS A 1 191 ? -52.853 -21.480 42.241 1.00 52.26 264 HIS A CA 1
ATOM 1326 C C . HIS A 1 191 ? -51.873 -20.718 41.419 1.00 53.95 264 HIS A C 1
ATOM 1327 O O . HIS A 1 191 ? -52.190 -20.292 40.306 1.00 54.92 264 HIS A O 1
ATOM 1334 N N . ASN A 1 192 ? -50.677 -20.542 41.941 1.00 56.35 265 ASN A N 1
ATOM 1335 C CA . ASN A 1 192 ? -49.626 -19.948 41.143 1.00 59.10 265 ASN A CA 1
ATOM 1336 C C . ASN A 1 192 ? -48.249 -20.245 41.685 1.00 59.93 265 ASN A C 1
ATOM 1337 O O . ASN A 1 192 ? -47.923 -19.852 42.799 1.00 60.79 265 ASN A O 1
ATOM 1342 N N . ILE A 1 193 ? -47.437 -20.902 40.870 1.00 60.88 266 ILE A N 1
ATOM 1343 C CA . ILE A 1 193 ? -46.115 -21.353 41.270 1.00 61.52 266 ILE A CA 1
ATOM 1344 C C . ILE A 1 193 ? -45.128 -20.195 41.527 1.00 61.88 266 ILE A C 1
ATOM 1345 O O . ILE A 1 193 ? -44.035 -20.411 42.014 1.00 61.87 266 ILE A O 1
ATOM 1350 N N . SER A 1 194 ? -45.503 -18.964 41.197 1.00 62.55 267 SER A N 1
ATOM 1351 C CA . SER A 1 194 ? -44.586 -17.825 41.358 1.00 62.96 267 SER A CA 1
ATOM 1352 C C . SER A 1 194 ? -44.204 -17.584 42.804 1.00 62.64 267 SER A C 1
ATOM 1353 O O . SER A 1 194 ? -43.039 -17.321 43.105 1.00 62.87 267 SER A O 1
ATOM 1356 N N . TYR A 1 195 ? -45.198 -17.645 43.689 1.00 61.92 268 TYR A N 1
ATOM 1357 C CA . TYR A 1 195 ? -44.990 -17.304 45.076 1.00 61.07 268 TYR A CA 1
ATOM 1358 C C . TYR A 1 195 ? -44.970 -18.569 45.922 1.00 59.25 268 TYR A C 1
ATOM 1359 O O . TYR A 1 195 ? -45.978 -19.263 46.038 1.00 59.21 268 TYR A O 1
ATOM 1368 N N . GLN A 1 196 ? -43.809 -18.893 46.484 1.00 57.09 269 GLN A N 1
ATOM 1369 C CA . GLN A 1 196 ? -43.634 -20.208 47.103 1.00 55.45 269 GLN A CA 1
ATOM 1370 C C . GLN A 1 196 ? -43.515 -20.179 48.615 1.00 54.98 269 GLN A C 1
ATOM 1371 O O . GLN A 1 196 ? -43.570 -21.226 49.272 1.00 54.53 269 GLN A O 1
ATOM 1377 N N . GLY A 1 197 ? -43.400 -18.966 49.157 1.00 54.65 270 GLY A N 1
ATOM 1378 C CA . GLY A 1 197 ? -43.181 -18.766 50.575 1.00 53.59 270 GLY A CA 1
ATOM 1379 C C . GLY A 1 197 ? -41.797 -19.254 50.929 1.00 53.00 270 GLY A C 1
ATOM 1380 O O . GLY A 1 197 ? -41.634 -20.230 51.651 1.00 52.12 270 GLY A O 1
ATOM 1381 N N . ARG A 1 198 ? -40.804 -18.580 50.382 1.00 53.27 271 ARG A N 1
ATOM 1382 C CA . ARG A 1 198 ? -39.410 -18.952 50.583 1.00 54.14 271 ARG A CA 1
ATOM 1383 C C . ARG A 1 198 ? -38.802 -18.144 51.695 1.00 54.30 271 ARG A C 1
ATOM 1384 O O . ARG A 1 198 ? -38.665 -16.923 51.575 1.00 54.99 271 ARG A O 1
ATOM 1392 N N . PHE A 1 199 ? -38.390 -18.817 52.756 1.00 54.27 272 PHE A N 1
ATOM 1393 C CA . PHE A 1 199 ? -37.878 -18.107 53.923 1.00 54.59 272 PHE A CA 1
ATOM 1394 C C . PHE A 1 199 ? -36.485 -18.545 54.375 1.00 54.67 272 PHE A C 1
ATOM 1395 O O . PHE A 1 199 ? -36.064 -19.674 54.125 1.00 54.88 272 PHE A O 1
ATOM 1403 N N . ALA A 1 200 ? -35.759 -17.656 55.034 1.00 54.45 273 ALA A N 1
ATOM 1404 C CA . ALA A 1 200 ? -34.495 -18.081 55.582 1.00 54.48 273 ALA A CA 1
ATOM 1405 C C . ALA A 1 200 ? -34.674 -19.344 56.434 1.00 54.69 273 ALA A C 1
ATOM 1406 O O . ALA A 1 200 ? -35.591 -19.464 57.242 1.00 53.87 273 ALA A O 1
ATOM 1408 N N . PHE A 1 201 ? -33.789 -20.306 56.184 1.00 55.12 274 PHE A N 1
ATOM 1409 C CA . PHE A 1 201 ? -33.791 -21.610 56.826 1.00 54.64 274 PHE A CA 1
ATOM 1410 C C . PHE A 1 201 ? -33.575 -21.571 58.370 1.00 55.81 274 PHE A C 1
ATOM 1411 O O . PHE A 1 201 ? -34.004 -22.485 59.098 1.00 55.27 274 PHE A O 1
ATOM 1419 N N . GLU A 1 202 ? -32.944 -20.501 58.864 1.00 57.27 275 GLU A N 1
ATOM 1420 C CA . GLU A 1 202 ? -32.762 -20.285 60.326 1.00 59.01 275 GLU A CA 1
ATOM 1421 C C . GLU A 1 202 ? -34.109 -20.058 61.036 1.00 59.32 275 GLU A C 1
ATOM 1422 O O . GLU A 1 202 ? -34.254 -20.362 62.221 1.00 59.51 275 GLU A O 1
ATOM 1428 N N . ASP A 1 203 ? -35.094 -19.552 60.286 1.00 59.67 276 ASP A N 1
ATOM 1429 C CA . ASP A 1 203 ? -36.405 -19.190 60.820 1.00 59.27 276 ASP A CA 1
ATOM 1430 C C . ASP A 1 203 ? -37.297 -20.415 61.033 1.00 58.78 276 ASP A C 1
ATOM 1431 O O . ASP A 1 203 ? -38.392 -20.304 61.567 1.00 59.79 276 ASP A O 1
ATOM 1436 N N . TYR A 1 204 ? -36.830 -21.596 60.657 1.00 57.77 277 TYR A N 1
ATOM 1437 C CA . TYR A 1 204 ? -37.671 -22.780 60.772 1.00 56.63 277 TYR A CA 1
ATOM 1438 C C . TYR A 1 204 ? -38.232 -22.993 62.176 1.00 58.16 277 TYR A C 1
ATOM 1439 O O . TYR A 1 204 ? -39.449 -23.177 62.307 1.00 58.39 277 TYR A O 1
ATOM 1448 N N . PRO A 1 205 ? -37.362 -23.011 63.222 1.00 59.38 278 PRO A N 1
ATOM 1449 C CA . PRO A 1 205 ? -37.812 -23.255 64.602 1.00 60.19 278 PRO A CA 1
ATOM 1450 C C . PRO A 1 205 ? -39.177 -22.626 64.939 1.00 60.87 278 PRO A C 1
ATOM 1451 O O . PRO A 1 205 ? -40.006 -23.270 65.590 1.00 60.92 278 PRO A O 1
ATOM 1455 N N . GLU A 1 206 ? -39.381 -21.393 64.466 1.00 61.40 279 GLU A N 1
ATOM 1456 C CA . GLU A 1 206 ? -40.545 -20.564 64.742 1.00 62.52 279 GLU A CA 1
ATOM 1457 C C . GLU A 1 206 ? -41.859 -21.080 64.204 1.00 62.41 279 GLU A C 1
ATOM 1458 O O . GLU A 1 206 ? -42.905 -20.448 64.376 1.00 63.56 279 GLU A O 1
ATOM 1464 N N . LEU A 1 207 ? -41.825 -22.225 63.554 1.00 62.14 280 LEU A N 1
ATOM 1465 C CA . LEU A 1 207 ? -43.038 -22.831 63.076 1.00 61.73 280 LEU A CA 1
ATOM 1466 C C . LEU A 1 207 ? -43.525 -23.777 64.130 1.00 62.19 280 LEU A C 1
ATOM 1467 O O . LEU A 1 207 ? -44.632 -24.303 64.027 1.00 62.15 280 LEU A O 1
ATOM 1472 N N . ASN A 1 208 ? -42.692 -23.982 65.148 1.00 62.64 281 ASN A N 1
ATOM 1473 C CA . ASN A 1 208 ? -42.973 -24.931 66.223 1.00 63.68 281 ASN A CA 1
ATOM 1474 C C . ASN A 1 208 ? -43.395 -26.286 65.671 1.00 63.87 281 ASN A C 1
ATOM 1475 O O . ASN A 1 208 ? -44.298 -26.942 66.193 1.00 64.11 281 ASN A O 1
ATOM 1480 N N . LEU A 1 209 ? -42.736 -26.690 64.596 1.00 64.26 282 LEU A N 1
ATOM 1481 C CA . LEU A 1 209 ? -42.905 -28.020 64.063 1.00 65.04 282 LEU A CA 1
ATOM 1482 C C . LEU A 1 209 ? -41.653 -28.847 64.335 1.00 65.87 282 LEU A C 1
ATOM 1483 O O . LEU A 1 209 ? -40.514 -28.319 64.347 1.00 65.82 282 LEU A O 1
ATOM 1488 N N . SER A 1 210 ? -41.861 -30.146 64.533 1.00 66.41 283 SER A N 1
ATOM 1489 C CA . SER A 1 210 ? -40.766 -31.078 64.785 1.00 66.95 283 SER A CA 1
ATOM 1490 C C . SER A 1 210 ? -39.794 -31.166 63.615 1.00 67.54 283 SER A C 1
ATOM 1491 O O . SER A 1 210 ? -40.075 -30.673 62.509 1.00 67.15 283 SER A O 1
ATOM 1494 N N . GLU A 1 211 ? -38.672 -31.837 63.882 1.00 68.43 284 GLU A N 1
ATOM 1495 C CA . GLU A 1 211 ? -37.584 -32.071 62.932 1.00 69.51 284 GLU A CA 1
ATOM 1496 C C . GLU A 1 211 ? -37.913 -32.961 61.703 1.00 69.16 284 GLU A C 1
ATOM 1497 O O . GLU A 1 211 ? -37.350 -32.767 60.620 1.00 68.84 284 GLU A O 1
ATOM 1503 N N . ARG A 1 212 ? -38.792 -33.950 61.866 1.00 68.86 285 ARG A N 1
ATOM 1504 C CA . ARG A 1 212 ? -39.153 -34.821 60.734 1.00 68.81 285 ARG A CA 1
ATOM 1505 C C . ARG A 1 212 ? -39.817 -34.070 59.543 1.00 67.26 285 ARG A C 1
ATOM 1506 O O . ARG A 1 212 ? -39.895 -34.585 58.440 1.00 66.63 285 ARG A O 1
ATOM 1514 N N . PHE A 1 213 ? -40.253 -32.840 59.782 1.00 65.33 286 PHE A N 1
ATOM 1515 C CA . PHE A 1 213 ? -40.913 -32.069 58.756 1.00 63.64 286 PHE A CA 1
ATOM 1516 C C . PHE A 1 213 ? -40.008 -31.024 58.079 1.00 62.14 286 PHE A C 1
ATOM 1517 O O . PHE A 1 213 ? -40.413 -30.407 57.085 1.00 61.99 286 PHE A O 1
ATOM 1525 N N . ARG A 1 214 ? -38.806 -30.814 58.619 1.00 59.54 287 ARG A N 1
ATOM 1526 C CA . ARG A 1 214 ? -37.854 -29.887 58.032 1.00 56.81 287 ARG A CA 1
ATOM 1527 C C . ARG A 1 214 ? -37.538 -30.271 56.583 1.00 54.74 287 ARG A C 1
ATOM 1528 O O . ARG A 1 214 ? -37.563 -29.425 55.696 1.00 54.41 287 ARG A O 1
ATOM 1536 N N . SER A 1 215 ? -37.237 -31.537 56.336 1.00 51.47 288 SER A N 1
ATOM 1537 C CA . SER A 1 215 ? -36.798 -31.912 55.022 1.00 49.64 288 SER A CA 1
ATOM 1538 C C . SER A 1 215 ? -37.829 -31.587 53.896 1.00 49.13 288 SER A C 1
ATOM 1539 O O . SER A 1 215 ? -37.463 -31.388 52.734 1.00 47.68 288 SER A O 1
ATOM 1542 N N . SER A 1 216 ? -39.106 -31.535 54.263 1.00 48.44 289 SER A N 1
ATOM 1543 C CA . SER A 1 216 ? -40.167 -31.130 53.368 1.00 48.57 289 SER A CA 1
ATOM 1544 C C . SER A 1 216 ? -40.104 -29.629 53.051 1.00 48.25 289 SER A C 1
ATOM 1545 O O . SER A 1 216 ? -40.440 -29.212 51.930 1.00 49.05 289 SER A O 1
ATOM 1548 N N . PHE A 1 217 ? -39.668 -28.828 54.013 1.00 46.28 290 PHE A N 1
ATOM 1549 C CA . PHE A 1 217 ? -39.521 -27.431 53.792 1.00 46.12 290 PHE A CA 1
ATOM 1550 C C . PHE A 1 217 ? -38.219 -27.119 53.088 1.00 46.85 290 PHE A C 1
ATOM 1551 O O . PHE A 1 217 ? -38.094 -26.101 52.391 1.00 46.65 290 PHE A O 1
ATOM 1559 N N . ASP A 1 218 ? -37.250 -28.008 53.258 1.00 48.23 291 ASP A N 1
ATOM 1560 C CA . ASP A 1 218 ? -35.844 -27.762 52.866 1.00 49.17 291 ASP A CA 1
ATOM 1561 C C . ASP A 1 218 ? -35.709 -27.448 51.385 1.00 48.15 291 ASP A C 1
ATOM 1562 O O . ASP A 1 218 ? -36.187 -28.202 50.576 1.00 48.74 291 ASP A O 1
ATOM 1567 N N . PHE A 1 219 ? -35.035 -26.365 51.037 1.00 47.11 292 PHE A N 1
ATOM 1568 C CA . PHE A 1 219 ? -35.037 -25.919 49.671 1.00 47.29 292 PHE A CA 1
ATOM 1569 C C . PHE A 1 219 ? -33.782 -25.181 49.224 1.00 47.94 292 PHE A C 1
ATOM 1570 O O . PHE A 1 219 ? -33.295 -24.298 49.917 1.00 47.84 292 PHE A O 1
ATOM 1578 N N . ILE A 1 220 ? -33.302 -25.515 48.032 1.00 48.85 293 ILE A N 1
ATOM 1579 C CA . ILE A 1 220 ? -32.142 -24.870 47.453 1.00 49.75 293 ILE A CA 1
ATOM 1580 C C . ILE A 1 220 ? -32.627 -23.863 46.450 1.00 51.24 293 ILE A C 1
ATOM 1581 O O . ILE A 1 220 ? -33.022 -24.221 45.358 1.00 52.55 293 ILE A O 1
ATOM 1586 N N . ASP A 1 221 ? -32.584 -22.599 46.813 1.00 53.27 294 ASP A N 1
ATOM 1587 C CA . ASP A 1 221 ? -33.099 -21.535 45.980 1.00 55.39 294 ASP A CA 1
ATOM 1588 C C . ASP A 1 221 ? -31.953 -20.983 45.176 1.00 56.96 294 ASP A C 1
ATOM 1589 O O . ASP A 1 221 ? -30.811 -20.960 45.651 1.00 56.80 294 ASP A O 1
ATOM 1594 N N . GLY A 1 222 ? -32.260 -20.563 43.947 1.00 58.98 295 GLY A N 1
ATOM 1595 C CA . GLY A 1 222 ? -31.275 -20.004 43.005 1.00 60.96 295 GLY A CA 1
ATOM 1596 C C . GLY A 1 222 ? -30.059 -20.860 42.673 1.00 62.57 295 GLY A C 1
ATOM 1597 O O . GLY A 1 222 ? -28.955 -20.343 42.559 1.00 62.27 295 GLY A O 1
ATOM 1598 N N . TYR A 1 223 ? -30.243 -22.158 42.496 1.00 64.75 296 TYR A N 1
ATOM 1599 C CA . TYR A 1 223 ? -29.091 -23.036 42.277 1.00 68.14 296 TYR A CA 1
ATOM 1600 C C . TYR A 1 223 ? -28.127 -22.551 41.181 1.00 69.44 296 TYR A C 1
ATOM 1601 O O . TYR A 1 223 ? -28.538 -22.024 40.159 1.00 69.84 296 TYR A O 1
ATOM 1610 N N . ASP A 1 224 ? -26.835 -22.739 41.422 1.00 71.48 297 ASP A N 1
ATOM 1611 C CA . ASP A 1 224 ? -25.776 -22.363 40.479 1.00 73.08 297 ASP A CA 1
ATOM 1612 C C . ASP A 1 224 ? -25.931 -20.950 39.909 1.00 73.07 297 ASP A C 1
ATOM 1613 O O . ASP A 1 224 ? -25.479 -20.676 38.798 1.00 73.54 297 ASP A O 1
ATOM 1618 N N . THR A 1 225 ? -26.584 -20.069 40.663 1.00 72.67 298 THR A N 1
ATOM 1619 C CA . THR A 1 225 ? -26.520 -18.627 40.404 1.00 72.45 298 THR A CA 1
ATOM 1620 C C . THR A 1 225 ? -25.815 -17.994 41.621 1.00 72.94 298 THR A C 1
ATOM 1621 O O . THR A 1 225 ? -25.752 -18.620 42.683 1.00 72.98 298 THR A O 1
ATOM 1625 N N . PRO A 1 226 ? -25.269 -16.768 41.474 1.00 73.27 299 PRO A N 1
ATOM 1626 C CA . PRO A 1 226 ? -24.553 -16.088 42.585 1.00 73.13 299 PRO A CA 1
ATOM 1627 C C . PRO A 1 226 ? -25.381 -15.764 43.839 1.00 72.90 299 PRO A C 1
ATOM 1628 O O . PRO A 1 226 ? -24.834 -15.192 44.797 1.00 73.64 299 PRO A O 1
ATOM 1632 N N . VAL A 1 227 ? -26.668 -16.109 43.847 1.00 71.47 300 VAL A N 1
ATOM 1633 C CA . VAL A 1 227 ? -27.482 -15.964 45.067 1.00 70.14 300 VAL A CA 1
ATOM 1634 C C . VAL A 1 227 ? -28.148 -17.282 45.531 1.00 68.58 300 VAL A C 1
ATOM 1635 O O . VAL A 1 227 ? -29.228 -17.261 46.160 1.00 68.46 300 VAL A O 1
ATOM 1639 N N . GLU A 1 228 ? -27.518 -18.414 45.204 1.00 65.87 301 GLU A N 1
ATOM 1640 C CA . GLU A 1 228 ? -27.914 -19.712 45.738 1.00 63.45 301 GLU A CA 1
ATOM 1641 C C . GLU A 1 228 ? -27.859 -19.667 47.258 1.00 61.96 301 GLU A C 1
ATOM 1642 O O . GLU A 1 228 ? -26.840 -19.278 47.828 1.00 62.32 301 GLU A O 1
ATOM 1648 N N . GLY A 1 229 ? -28.953 -20.048 47.908 1.00 59.66 302 GLY A N 1
ATOM 1649 C CA . GLY A 1 229 ? -29.047 -20.011 49.355 1.00 56.92 302 GLY A CA 1
ATOM 1650 C C . GLY A 1 229 ? -30.046 -21.042 49.827 1.00 55.50 302 GLY A C 1
ATOM 1651 O O . GLY A 1 229 ? -30.977 -21.384 49.100 1.00 55.99 302 GLY A O 1
ATOM 1652 N N . ARG A 1 230 ? -29.861 -21.548 51.042 1.00 53.33 303 ARG A N 1
ATOM 1653 C CA . ARG A 1 230 ? -30.713 -22.597 51.563 1.00 50.95 303 ARG A CA 1
ATOM 1654 C C . ARG A 1 230 ? -31.926 -21.870 52.081 1.00 50.91 303 ARG A C 1
ATOM 1655 O O . ARG A 1 230 ? -31.804 -20.712 52.496 1.00 51.35 303 ARG A O 1
ATOM 1663 N N . LYS A 1 231 ? -33.098 -22.506 52.015 1.00 49.73 304 LYS A N 1
ATOM 1664 C CA . LYS A 1 231 ? -34.350 -21.821 52.332 1.00 48.81 304 LYS A CA 1
ATOM 1665 C C . LYS A 1 231 ? -35.396 -22.794 52.791 1.00 47.97 304 LYS A C 1
ATOM 1666 O O . LYS A 1 231 ? -35.299 -24.000 52.564 1.00 47.21 304 LYS A O 1
ATOM 1672 N N . ILE A 1 232 ? -36.368 -22.251 53.504 1.00 47.50 305 ILE A N 1
ATOM 1673 C CA . ILE A 1 232 ? -37.529 -22.967 53.941 1.00 47.59 305 ILE A CA 1
ATOM 1674 C C . ILE A 1 232 ? -38.619 -22.561 52.910 1.00 46.74 305 ILE A C 1
ATOM 1675 O O . ILE A 1 232 ? -38.750 -21.381 52.591 1.00 46.44 305 ILE A O 1
ATOM 1680 N N . ASN A 1 233 ? -39.327 -23.529 52.331 1.00 45.95 306 ASN A N 1
ATOM 1681 C CA . ASN A 1 233 ? -40.273 -23.256 51.223 1.00 45.75 306 ASN A CA 1
ATOM 1682 C C . ASN A 1 233 ? -41.665 -23.833 51.542 1.00 46.10 306 ASN A C 1
ATOM 1683 O O . ASN A 1 233 ? -41.870 -25.056 51.548 1.00 45.69 306 ASN A O 1
ATOM 1688 N N . TRP A 1 234 ? -42.613 -22.953 51.838 1.00 46.70 307 TRP A N 1
ATOM 1689 C CA . TRP A 1 234 ? -43.918 -23.380 52.334 1.00 47.48 307 TRP A CA 1
ATOM 1690 C C . TRP A 1 234 ? -44.677 -24.148 51.271 1.00 47.54 307 TRP A C 1
ATOM 1691 O O . TRP A 1 234 ? -45.338 -25.176 51.560 1.00 48.15 307 TRP A O 1
ATOM 1702 N N . MET A 1 235 ? -44.562 -23.694 50.031 1.00 46.94 308 MET A N 1
ATOM 1703 C CA . MET A 1 235 ? -45.238 -24.399 48.983 1.00 46.78 308 MET A CA 1
ATOM 1704 C C . MET A 1 235 ? -44.730 -25.830 48.876 1.00 45.80 308 MET A C 1
ATOM 1705 O O . MET A 1 235 ? -45.521 -26.773 48.707 1.00 45.54 308 MET A O 1
ATOM 1710 N N . LYS A 1 236 ? -43.421 -25.991 48.969 1.00 45.02 309 LYS A N 1
ATOM 1711 C CA . LYS A 1 236 ? -42.830 -27.324 48.888 1.00 45.66 309 LYS A CA 1
ATOM 1712 C C . LYS A 1 236 ? -43.372 -28.218 50.030 1.00 45.98 309 LYS A C 1
ATOM 1713 O O . LYS A 1 236 ? -43.883 -29.322 49.805 1.00 45.97 309 LYS A O 1
ATOM 1719 N N . ALA A 1 237 ? -43.322 -27.713 51.249 1.00 46.65 310 ALA A N 1
ATOM 1720 C CA . ALA A 1 237 ? -43.968 -28.400 52.392 1.00 47.86 310 ALA A CA 1
ATOM 1721 C C . ALA A 1 237 ? -45.400 -28.865 52.106 1.00 48.64 310 ALA A C 1
ATOM 1722 O O . ALA A 1 237 ? -45.741 -30.055 52.350 1.00 49.00 310 ALA A O 1
ATOM 1724 N N . GLY A 1 238 ? -46.233 -27.924 51.621 1.00 48.52 311 GLY A N 1
ATOM 1725 C CA . GLY A 1 238 ? -47.604 -28.233 51.225 1.00 47.11 311 GLY A CA 1
ATOM 1726 C C . GLY A 1 238 ? -47.600 -29.415 50.289 1.00 46.91 311 GLY A C 1
ATOM 1727 O O . GLY A 1 238 ? -48.245 -30.428 50.558 1.00 48.02 311 GLY A O 1
ATOM 1728 N N . ILE A 1 239 ? -46.834 -29.340 49.214 1.00 46.04 312 ILE A N 1
ATOM 1729 C CA . ILE A 1 239 ? -46.882 -30.409 48.194 1.00 45.58 312 ILE A CA 1
ATOM 1730 C C . ILE A 1 239 ? -46.441 -31.794 48.689 1.00 46.71 312 ILE A C 1
ATOM 1731 O O . ILE A 1 239 ? -47.021 -32.822 48.333 1.00 45.60 312 ILE A O 1
ATOM 1736 N N . LEU A 1 240 ? -45.378 -31.823 49.489 1.00 48.62 313 LEU A N 1
ATOM 1737 C CA . LEU A 1 240 ? -44.849 -33.112 49.926 1.00 50.05 313 LEU A CA 1
ATOM 1738 C C . LEU A 1 240 ? -45.725 -33.737 51.029 1.00 50.96 313 LEU A C 1
ATOM 1739 O O . LEU A 1 240 ? -45.913 -34.961 51.064 1.00 50.09 313 LEU A O 1
ATOM 1744 N N . GLU A 1 241 ? -46.298 -32.893 51.887 1.00 52.11 314 GLU A N 1
ATOM 1745 C CA . GLU A 1 241 ? -47.039 -33.421 53.029 1.00 54.17 314 GLU A CA 1
ATOM 1746 C C . GLU A 1 241 ? -48.518 -33.811 52.741 1.00 54.66 314 GLU A C 1
ATOM 1747 O O . GLU A 1 241 ? -49.133 -34.526 53.519 1.00 54.95 314 GLU A O 1
ATOM 1753 N N . ALA A 1 242 ? -49.046 -33.405 51.593 1.00 54.71 315 ALA A N 1
ATOM 1754 C CA . ALA A 1 242 ? -50.437 -33.610 51.287 1.00 54.68 315 ALA A CA 1
ATOM 1755 C C . ALA A 1 242 ? -50.731 -34.972 50.666 1.00 54.64 315 ALA A C 1
ATOM 1756 O O . ALA A 1 242 ? -49.853 -35.626 50.128 1.00 54.23 315 ALA A O 1
ATOM 1758 N N . ASP A 1 243 ? -51.998 -35.362 50.717 1.00 54.41 316 ASP A N 1
ATOM 1759 C CA . ASP A 1 243 ? -52.412 -36.652 50.263 1.00 54.40 316 ASP A CA 1
ATOM 1760 C C . ASP A 1 243 ? -52.755 -36.595 48.803 1.00 54.14 316 ASP A C 1
ATOM 1761 O O . ASP A 1 243 ? -52.816 -37.612 48.126 1.00 54.20 316 ASP A O 1
ATOM 1766 N N . ARG A 1 244 ? -52.990 -35.389 48.308 1.00 53.86 317 ARG A N 1
ATOM 1767 C CA . ARG A 1 244 ? -53.401 -35.195 46.931 1.00 52.94 317 ARG A CA 1
ATOM 1768 C C . ARG A 1 244 ? -53.020 -33.767 46.562 1.00 52.02 317 ARG A C 1
ATOM 1769 O O . ARG A 1 244 ? -53.294 -32.815 47.338 1.00 51.99 317 ARG A O 1
ATOM 1777 N N . VAL A 1 245 ? -52.384 -33.609 45.403 1.00 50.38 318 VAL A N 1
ATOM 1778 C CA . VAL A 1 245 ? -51.953 -32.284 44.949 1.00 48.88 318 VAL A CA 1
ATOM 1779 C C . VAL A 1 245 ? -52.754 -31.912 43.742 1.00 48.77 318 VAL A C 1
ATOM 1780 O O . VAL A 1 245 ? -52.869 -32.697 42.776 1.00 48.44 318 VAL A O 1
ATOM 1784 N N . LEU A 1 246 ? -53.272 -30.692 43.768 1.00 48.42 319 LEU A N 1
ATOM 1785 C CA . LEU A 1 246 ? -54.040 -30.181 42.648 1.00 47.73 319 LEU A CA 1
ATOM 1786 C C . LEU A 1 246 ? -53.514 -28.857 42.143 1.00 47.53 319 LEU A C 1
ATOM 1787 O O . LEU A 1 246 ? -52.834 -28.091 42.858 1.00 47.32 319 LEU A O 1
ATOM 1792 N N . THR A 1 247 ? -53.847 -28.578 40.893 1.00 46.96 320 THR A N 1
ATOM 1793 C CA . THR A 1 247 ? -53.723 -27.226 40.354 1.00 45.36 320 THR A CA 1
ATOM 1794 C C . THR A 1 247 ? -54.970 -26.843 39.493 1.00 44.87 320 THR A C 1
ATOM 1795 O O . THR A 1 247 ? -55.936 -27.643 39.345 1.00 43.58 320 THR A O 1
ATOM 1799 N N . VAL A 1 248 ? -54.934 -25.637 38.929 1.00 43.41 321 VAL A N 1
ATOM 1800 C CA . VAL A 1 248 ? -56.150 -25.019 38.468 1.00 43.30 321 VAL A CA 1
ATOM 1801 C C . VAL A 1 248 ? -56.383 -25.222 36.952 1.00 43.79 321 VAL A C 1
ATOM 1802 O O . VAL A 1 248 ? -57.241 -24.586 36.346 1.00 44.71 321 VAL A O 1
ATOM 1806 N N . SER A 1 249 ? -55.644 -26.140 36.353 1.00 43.12 322 SER A N 1
ATOM 1807 C CA . SER A 1 249 ? -55.825 -26.397 34.952 1.00 42.85 322 SER A CA 1
ATOM 1808 C C . SER A 1 249 ? -55.181 -27.743 34.568 1.00 43.16 322 SER A C 1
ATOM 1809 O O . SER A 1 249 ? -54.095 -28.070 35.021 1.00 43.16 322 SER A O 1
ATOM 1812 N N . PRO A 1 250 ? -55.849 -28.534 33.728 1.00 43.17 323 PRO A N 1
ATOM 1813 C CA . PRO A 1 250 ? -55.260 -29.816 33.409 1.00 42.80 323 PRO A CA 1
ATOM 1814 C C . PRO A 1 250 ? -54.016 -29.689 32.530 1.00 43.37 323 PRO A C 1
ATOM 1815 O O . PRO A 1 250 ? -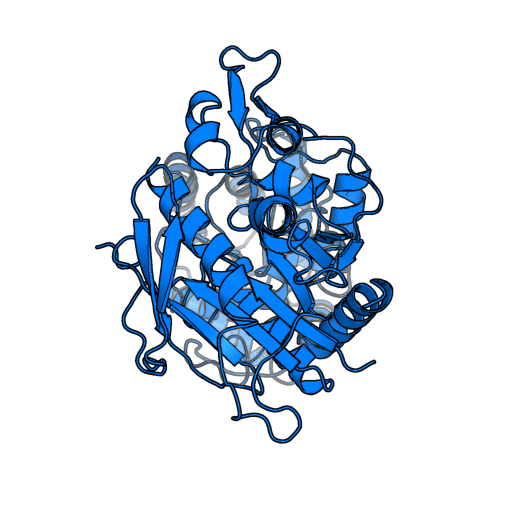53.053 -30.453 32.669 1.00 45.05 323 PRO A O 1
ATOM 1819 N N . TYR A 1 251 ? -53.995 -28.734 31.629 1.00 43.42 324 TYR A N 1
ATOM 1820 C CA . TYR A 1 251 ? -52.837 -28.601 30.782 1.00 43.37 324 TYR A CA 1
ATOM 1821 C C . TYR A 1 251 ? -51.642 -28.131 31.583 1.00 44.73 324 TYR A C 1
ATOM 1822 O O . TYR A 1 251 ? -50.493 -28.443 31.260 1.00 46.44 324 TYR A O 1
ATOM 1831 N N . TYR A 1 252 ? -51.900 -27.365 32.621 1.00 45.21 325 TYR A N 1
ATOM 1832 C CA . TYR A 1 252 ? -50.830 -26.798 33.379 1.00 45.72 325 TYR A CA 1
ATOM 1833 C C . TYR A 1 252 ? -50.284 -27.914 34.270 1.00 46.07 325 TYR A C 1
ATOM 1834 O O . TYR A 1 252 ? -49.066 -27.999 34.487 1.00 45.91 325 TYR A O 1
ATOM 1843 N N . ALA A 1 253 ? -51.186 -28.766 34.763 1.00 46.00 326 ALA A N 1
ATOM 1844 C CA . ALA A 1 253 ? -50.813 -29.989 35.449 1.00 46.30 326 ALA A CA 1
ATOM 1845 C C . ALA A 1 253 ? -49.835 -30.736 34.568 1.00 47.73 326 ALA A C 1
ATOM 1846 O O . ALA A 1 253 ? -48.767 -31.130 35.024 1.00 47.77 326 ALA A O 1
ATOM 1848 N N . GLU A 1 254 ? -50.192 -30.914 33.298 1.00 48.96 327 GLU A N 1
ATOM 1849 C CA . GLU A 1 254 ? -49.327 -31.600 32.369 1.00 50.42 327 GLU A CA 1
ATOM 1850 C C . GLU A 1 254 ? -48.071 -30.791 32.063 1.00 50.80 327 GLU A C 1
ATOM 1851 O O . GLU A 1 254 ? -47.077 -31.360 31.700 1.00 51.66 327 GLU A O 1
ATOM 1857 N N . GLU A 1 255 ? -48.101 -29.474 32.197 1.00 51.34 328 GLU A N 1
ATOM 1858 C CA . GLU A 1 255 ? -46.871 -28.683 32.051 1.00 52.54 328 GLU A CA 1
ATOM 1859 C C . GLU A 1 255 ? -45.942 -28.912 33.259 1.00 53.24 328 GLU A C 1
ATOM 1860 O O . GLU A 1 255 ? -44.730 -29.002 33.112 1.00 53.90 328 GLU A O 1
ATOM 1866 N N . LEU A 1 256 ? -46.513 -28.995 34.451 1.00 53.40 329 LEU A N 1
ATOM 1867 C CA . LEU A 1 256 ? -45.742 -29.221 35.631 1.00 53.68 329 LEU A CA 1
ATOM 1868 C C . LEU A 1 256 ? -45.203 -30.639 35.648 1.00 55.94 329 LEU A C 1
ATOM 1869 O O . LEU A 1 256 ? -44.004 -30.825 35.825 1.00 56.88 329 LEU A O 1
ATOM 1874 N N . ILE A 1 257 ? -46.067 -31.646 35.470 1.00 57.80 330 ILE A N 1
ATOM 1875 C CA . ILE A 1 257 ? -45.618 -33.057 35.415 1.00 59.44 330 ILE A CA 1
ATOM 1876 C C . ILE A 1 257 ? -44.465 -33.237 34.414 1.00 60.66 330 ILE A C 1
ATOM 1877 O O . ILE A 1 257 ? -43.635 -34.117 34.607 1.00 61.08 330 ILE A O 1
ATOM 1882 N N . SER A 1 258 ? -44.441 -32.410 33.367 1.00 62.09 331 SER A N 1
ATOM 1883 C CA . SER A 1 258 ? -43.404 -32.425 32.331 1.00 64.24 331 SER A CA 1
ATOM 1884 C C . SER A 1 258 ? -42.143 -31.653 32.664 1.00 66.33 331 SER A C 1
ATOM 1885 O O . SER A 1 258 ? -41.152 -31.762 31.947 1.00 66.96 331 SER A O 1
ATOM 1888 N N . GLY A 1 259 ? -42.172 -30.852 33.715 1.00 68.70 332 GLY A N 1
ATOM 1889 C CA . GLY A 1 259 ? -41.020 -30.036 34.046 1.00 72.19 332 GLY A CA 1
ATOM 1890 C C . GLY A 1 259 ? -40.755 -28.868 33.115 1.00 74.73 332 GLY A C 1
ATOM 1891 O O . GLY A 1 259 ? -39.618 -28.474 32.930 1.00 75.31 332 GLY A O 1
ATOM 1892 N N . ILE A 1 260 ? -41.810 -28.312 32.533 1.00 77.56 333 ILE A N 1
ATOM 1893 C CA . ILE A 1 260 ? -41.765 -27.004 31.867 1.00 79.88 333 ILE A CA 1
ATOM 1894 C C . ILE A 1 260 ? -42.001 -25.948 32.964 1.00 82.13 333 ILE A C 1
ATOM 1895 O O . ILE A 1 260 ? -42.268 -24.765 32.680 1.00 82.23 333 ILE A O 1
ATOM 1900 N N . ALA A 1 261 ? -41.821 -26.406 34.213 1.00 84.60 334 ALA A N 1
ATOM 1901 C CA . ALA A 1 261 ? -42.395 -25.823 35.450 1.00 86.83 334 ALA A CA 1
ATOM 1902 C C . ALA A 1 261 ? -41.847 -24.474 35.938 1.00 88.16 334 ALA A C 1
ATOM 1903 O O . ALA A 1 261 ? -41.905 -24.169 37.140 1.00 87.71 334 ALA A O 1
ATOM 1905 N N . ARG A 1 262 ? -41.333 -23.668 35.017 1.00 90.38 335 ARG A N 1
ATOM 1906 C CA . ARG A 1 262 ? -40.701 -22.407 35.397 1.00 92.92 335 ARG A CA 1
ATOM 1907 C C . ARG A 1 262 ? -41.667 -21.422 36.085 1.00 93.74 335 ARG A C 1
ATOM 1908 O O . ARG A 1 262 ? -42.730 -21.085 35.555 1.00 93.72 335 ARG A O 1
ATOM 1916 N N . GLY A 1 263 ? -41.288 -21.002 37.290 1.00 94.95 336 GLY A N 1
ATOM 1917 C CA . GLY A 1 263 ? -41.913 -19.854 37.931 1.00 96.36 336 GLY A CA 1
ATOM 1918 C C . GLY A 1 263 ? -41.271 -18.554 37.456 1.00 97.24 336 GLY A C 1
ATOM 1919 O O . GLY A 1 263 ? -41.450 -17.496 38.081 1.00 97.12 336 GLY A O 1
ATOM 1920 N N . CYS A 1 264 ? -40.526 -18.627 36.349 1.00 97.95 337 CYS A N 1
ATOM 1921 C CA . CYS A 1 264 ? -39.832 -17.467 35.816 1.00 98.89 337 CYS A CA 1
ATOM 1922 C C . CYS A 1 264 ? -38.500 -17.266 36.551 1.00 100.26 337 CYS A C 1
ATOM 1923 O O . CYS A 1 264 ? -37.432 -17.561 36.006 1.00 100.57 337 CYS A O 1
ATOM 1926 N N . GLU A 1 265 ? -38.569 -16.785 37.794 1.00 101.77 338 GLU A N 1
ATOM 1927 C CA . GLU A 1 265 ? -37.374 -16.584 38.630 1.00 103.24 338 GLU A CA 1
ATOM 1928 C C . GLU A 1 265 ? -36.978 -17.898 39.312 1.00 103.73 338 GLU A C 1
ATOM 1929 O O . GLU A 1 265 ? -36.656 -17.927 40.503 1.00 103.70 338 GLU A O 1
ATOM 1935 N N . LEU A 1 266 ? -37.017 -18.979 38.535 1.00 104.50 339 LEU A N 1
ATOM 1936 C CA . LEU A 1 266 ? -36.747 -20.328 39.024 1.00 105.41 339 LEU A CA 1
ATOM 1937 C C . LEU A 1 266 ? -36.790 -21.339 37.870 1.00 105.89 339 LEU A C 1
ATOM 1938 O O . LEU A 1 266 ? -37.111 -20.981 36.722 1.00 106.01 339 LEU A O 1
ATOM 1943 N N . ASP A 1 267 ? -36.437 -22.589 38.195 1.00 106.12 340 ASP A N 1
ATOM 1944 C CA . ASP A 1 267 ? -36.635 -23.754 37.330 1.00 106.20 340 ASP A CA 1
ATOM 1945 C C . ASP A 1 267 ? -37.214 -24.955 38.091 1.00 106.13 340 ASP A C 1
ATOM 1946 O O . ASP A 1 267 ? -36.918 -25.163 39.282 1.00 106.29 340 ASP A O 1
ATOM 1951 N N . ASN A 1 268 ? -38.065 -25.707 37.384 1.00 105.69 341 ASN A N 1
ATOM 1952 C CA . ASN A 1 268 ? -38.565 -27.040 37.777 1.00 105.10 341 ASN A CA 1
ATOM 1953 C C . ASN A 1 268 ? -39.268 -27.249 39.149 1.00 104.32 341 ASN A C 1
ATOM 1954 O O . ASN A 1 268 ? -40.200 -28.073 39.239 1.00 104.37 341 ASN A O 1
ATOM 1959 N N . ILE A 1 269 ? -38.850 -26.482 40.171 1.00 102.86 342 ILE A N 1
ATOM 1960 C CA . ILE A 1 269 ? -39.003 -26.832 41.602 1.00 101.28 342 ILE A CA 1
ATOM 1961 C C . ILE A 1 269 ? -38.536 -28.279 41.818 1.00 100.43 342 ILE A C 1
ATOM 1962 O O . ILE A 1 269 ? -37.326 -28.498 41.939 1.00 100.53 342 ILE A O 1
ATOM 1967 N N . MET A 1 270 ? -39.453 -29.257 41.805 1.00 98.89 343 MET A N 1
ATOM 1968 C CA . MET A 1 270 ? -39.080 -30.675 41.939 1.00 97.22 343 MET A CA 1
ATOM 1969 C C . MET A 1 270 ? -39.776 -31.621 40.942 1.00 95.99 343 MET A C 1
ATOM 1970 O O . MET A 1 270 ? -40.588 -31.184 40.110 1.00 96.23 343 MET A O 1
ATOM 1975 N N . ARG A 1 271 ? -39.455 -32.915 41.035 1.00 93.81 344 ARG A N 1
ATOM 1976 C CA . ARG A 1 271 ? -40.134 -33.939 40.237 1.00 91.88 344 ARG A CA 1
ATOM 1977 C C . ARG A 1 271 ? -41.568 -34.117 40.747 1.00 89.68 344 ARG A C 1
ATOM 1978 O O . ARG A 1 271 ? -41.839 -34.962 41.620 1.00 89.51 344 ARG A O 1
ATOM 1986 N N . LEU A 1 272 ? -42.477 -33.305 40.199 1.00 86.33 345 LEU A N 1
ATOM 1987 C CA . LEU A 1 272 ? -43.894 -33.456 40.504 1.00 83.17 345 LEU A CA 1
ATOM 1988 C C . LEU A 1 272 ? -44.454 -34.721 39.823 1.00 81.30 345 LEU A C 1
ATOM 1989 O O . LEU A 1 272 ? -43.926 -35.186 38.814 1.00 80.34 345 LEU A O 1
ATOM 1994 N N . THR A 1 273 ? -45.503 -35.288 40.410 1.00 79.25 346 THR A N 1
ATOM 1995 C CA . THR A 1 273 ? -46.118 -36.515 39.899 1.00 77.43 346 THR A CA 1
ATOM 1996 C C . THR A 1 273 ? -47.552 -36.700 40.389 1.00 75.51 346 THR A C 1
ATOM 1997 O O . THR A 1 273 ? -47.880 -36.386 41.532 1.00 75.22 346 THR A O 1
ATOM 2001 N N . GLY A 1 274 ? -48.390 -37.223 39.495 1.00 73.51 347 GLY A N 1
ATOM 2002 C CA . GLY A 1 274 ? -49.817 -37.432 39.737 1.00 70.40 347 GLY A CA 1
ATOM 2003 C C . GLY A 1 274 ? -50.611 -36.196 40.139 1.00 68.32 347 GLY A C 1
ATOM 2004 O O . GLY A 1 274 ? -51.720 -36.318 40.711 1.00 68.59 347 GLY A O 1
ATOM 2005 N N . ILE A 1 275 ? -50.064 -35.011 39.870 1.00 64.83 348 ILE A N 1
ATOM 2006 C CA . ILE A 1 275 ? -50.833 -33.811 40.102 1.00 61.73 348 ILE A CA 1
ATOM 2007 C C . ILE A 1 275 ? -52.081 -33.761 39.198 1.00 59.17 348 ILE A C 1
ATOM 2008 O O . ILE A 1 275 ? -52.013 -34.015 38.011 1.00 58.62 348 ILE A O 1
ATOM 2013 N N . THR A 1 276 ? -53.222 -33.460 39.786 1.00 56.41 349 THR A N 1
ATOM 2014 C CA . THR A 1 276 ? -54.466 -33.324 39.031 1.00 54.20 349 THR A CA 1
ATOM 2015 C C . THR A 1 276 ? -54.886 -31.844 38.804 1.00 52.42 349 THR A C 1
ATOM 2016 O O . THR A 1 276 ? -54.972 -31.058 39.774 1.00 51.52 349 THR A O 1
ATOM 2020 N N . GLY A 1 277 ? -55.145 -31.492 37.534 1.00 49.76 350 GLY A N 1
ATOM 2021 C CA . GLY A 1 277 ? -55.611 -30.162 37.167 1.00 48.16 350 GLY A CA 1
ATOM 2022 C C . GLY A 1 277 ? -57.109 -30.028 36.927 1.00 47.61 350 GLY A C 1
ATOM 2023 O O . GLY A 1 277 ? -57.764 -30.861 36.280 1.00 48.61 350 GLY A O 1
ATOM 2024 N N . ILE A 1 278 ? -57.694 -28.959 37.417 1.00 46.41 351 ILE A N 1
ATOM 2025 C CA . ILE A 1 278 ? -59.112 -28.750 37.138 1.00 44.72 351 ILE A CA 1
ATOM 2026 C C . ILE A 1 278 ? -59.322 -27.305 36.804 1.00 43.67 351 ILE A C 1
ATOM 2027 O O . ILE A 1 278 ? -58.940 -26.423 37.605 1.00 42.04 351 ILE A O 1
ATOM 2032 N N . VAL A 1 279 ? -59.916 -27.073 35.626 1.00 43.07 352 VAL A N 1
ATOM 2033 C CA . VAL A 1 279 ? -60.249 -25.706 35.152 1.00 42.99 352 VAL A CA 1
ATOM 2034 C C . VAL A 1 279 ? -61.208 -24.995 36.114 1.00 43.05 352 VAL A C 1
ATOM 2035 O O . VAL A 1 279 ? -62.243 -25.559 36.464 1.00 42.25 352 VAL A O 1
ATOM 2039 N N . ASN A 1 280 ? -60.850 -23.783 36.546 1.00 43.80 353 ASN A N 1
ATOM 2040 C CA . ASN A 1 280 ? -61.730 -22.934 37.378 1.00 44.78 353 ASN A CA 1
ATOM 2041 C C . ASN A 1 280 ? -62.989 -22.516 36.659 1.00 45.45 353 ASN A C 1
ATOM 2042 O O . ASN A 1 280 ? -62.977 -22.272 35.451 1.00 45.42 353 ASN A O 1
ATOM 2047 N N . GLY A 1 281 ? -64.076 -22.411 37.410 1.00 46.67 354 GLY A N 1
ATOM 2048 C CA . GLY A 1 281 ? -65.234 -21.663 36.960 1.00 48.34 354 GLY A CA 1
ATOM 2049 C C . GLY A 1 281 ? -64.944 -20.184 37.156 1.00 49.48 354 GLY A C 1
ATOM 2050 O O . GLY A 1 281 ? -63.797 -19.780 37.363 1.00 49.74 354 GLY A O 1
ATOM 2051 N N . MET A 1 282 ? -65.993 -19.376 37.108 1.00 50.73 355 MET A N 1
ATOM 2052 C CA . MET A 1 282 ? -65.878 -17.949 37.342 1.00 52.24 355 MET A CA 1
ATOM 2053 C C . MET A 1 282 ? -67.154 -17.384 38.028 1.00 53.16 355 MET A C 1
ATOM 2054 O O . MET A 1 282 ? -68.245 -17.933 37.911 1.00 54.27 355 MET A O 1
ATOM 2059 N N . ASP A 1 283 ? -67.000 -16.308 38.778 1.00 54.32 356 ASP A N 1
ATOM 2060 C CA . ASP A 1 283 ? -68.120 -15.602 39.395 1.00 55.26 356 ASP A CA 1
ATOM 2061 C C . ASP A 1 283 ? -68.971 -15.026 38.276 1.00 55.58 356 ASP A C 1
ATOM 2062 O O . ASP A 1 283 ? -68.680 -13.938 37.745 1.00 55.65 356 ASP A O 1
ATOM 2067 N N . VAL A 1 284 ? -70.006 -15.749 37.886 1.00 55.67 357 VAL A N 1
ATOM 2068 C CA . VAL A 1 284 ? -70.782 -15.281 36.754 1.00 56.41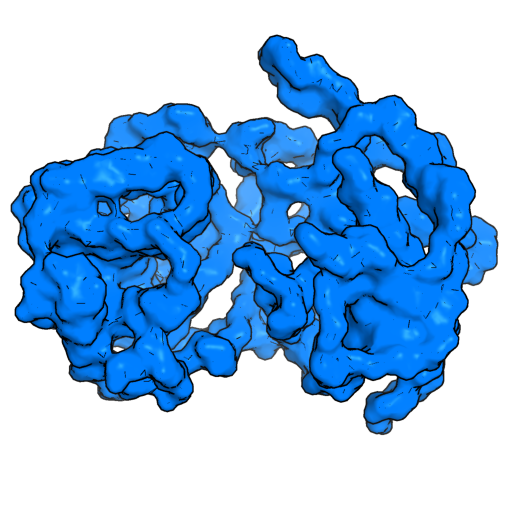 357 VAL A CA 1
ATOM 2069 C C . VAL A 1 284 ? -71.798 -14.203 37.121 1.00 57.60 357 VAL A C 1
ATOM 2070 O O . VAL A 1 284 ? -72.612 -13.848 36.288 1.00 57.89 357 VAL A O 1
ATOM 2074 N N . SER A 1 285 ? -71.742 -13.686 38.351 1.00 58.59 358 SER A N 1
ATOM 2075 C CA . SER A 1 285 ? -72.629 -12.608 38.772 1.00 59.57 358 SER A CA 1
ATOM 2076 C C . SER A 1 285 ? -71.906 -11.285 38.850 1.00 60.48 358 SER A C 1
ATOM 2077 O O . SER A 1 285 ? -72.495 -10.251 38.521 1.00 61.94 358 SER A O 1
ATOM 2080 N N . GLU A 1 286 ? -70.650 -11.290 39.291 1.00 60.52 359 GLU A N 1
ATOM 2081 C CA . GLU A 1 286 ? -69.831 -10.072 39.249 1.00 60.69 359 GLU A CA 1
ATOM 2082 C C . GLU A 1 286 ? -69.600 -9.689 37.786 1.00 59.44 359 GLU A C 1
ATOM 2083 O O . GLU A 1 286 ? -69.668 -8.504 37.433 1.00 59.14 359 GLU A O 1
ATOM 2089 N N . TRP A 1 287 ? -69.322 -10.696 36.948 1.00 58.05 360 TRP A N 1
ATOM 2090 C CA . TRP A 1 287 ? -69.099 -10.490 35.497 1.00 56.88 360 TRP A CA 1
ATOM 2091 C C . TRP A 1 287 ? -70.251 -11.056 34.662 1.00 55.67 360 TRP A C 1
ATOM 2092 O O . TRP A 1 287 ? -70.332 -12.265 34.443 1.00 56.09 360 TRP A O 1
ATOM 2103 N N . ASP A 1 288 ? -71.151 -1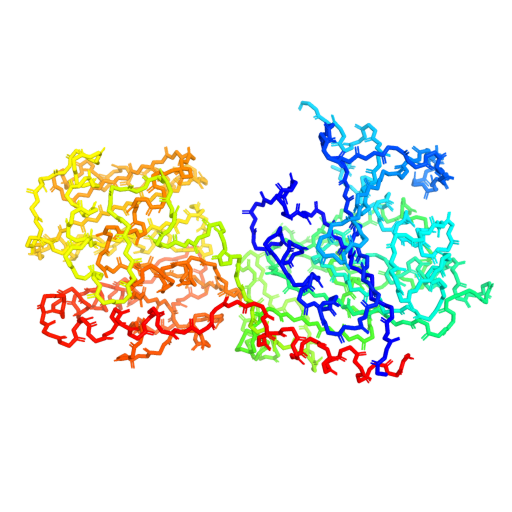0.172 34.232 1.00 53.75 361 ASP A N 1
ATOM 2104 C CA . ASP A 1 288 ? -72.402 -10.573 33.619 1.00 52.25 361 ASP A CA 1
ATOM 2105 C C . ASP A 1 288 ? -72.855 -9.454 32.737 1.00 50.12 361 ASP A C 1
ATOM 2106 O O . ASP A 1 288 ? -73.507 -8.545 33.206 1.00 50.33 361 ASP A O 1
ATOM 2111 N N . PRO A 1 289 ? -72.540 -9.532 31.443 1.00 48.37 362 PRO A N 1
ATOM 2112 C CA . PRO A 1 289 ? -72.843 -8.459 30.517 1.00 47.11 362 PRO A CA 1
ATOM 2113 C C . PRO A 1 289 ? -74.318 -8.035 30.487 1.00 46.02 362 PRO A C 1
ATOM 2114 O O . PRO A 1 289 ? -74.630 -6.919 30.073 1.00 45.08 362 PRO A O 1
ATOM 2118 N N . SER A 1 290 ? -75.213 -8.898 30.931 1.00 45.48 363 SER A N 1
ATOM 2119 C CA . SER A 1 290 ? -76.613 -8.535 30.840 1.00 46.60 363 SER A CA 1
ATOM 2120 C C . SER A 1 290 ? -77.092 -7.758 32.081 1.00 47.24 363 SER A C 1
ATOM 2121 O O . SER A 1 290 ? -78.229 -7.270 32.094 1.00 46.30 363 SER A O 1
ATOM 2124 N N . LYS A 1 291 ? -76.207 -7.638 33.082 1.00 47.63 364 LYS A N 1
ATOM 2125 C CA . LYS A 1 291 ? -76.494 -6.958 34.332 1.00 48.44 364 LYS A CA 1
ATOM 2126 C C . LYS A 1 291 ? -75.400 -6.026 34.823 1.00 48.16 364 LYS A C 1
ATOM 2127 O O . LYS A 1 291 ? -75.562 -5.322 35.811 1.00 47.95 364 LYS A O 1
ATOM 2133 N N . ASP A 1 292 ? -74.282 -6.007 34.138 1.00 48.28 365 ASP A N 1
ATOM 2134 C CA . ASP A 1 292 ? -73.181 -5.180 34.572 1.00 48.77 365 ASP A CA 1
ATOM 2135 C C . ASP A 1 292 ? -73.601 -3.705 34.627 1.00 49.30 365 ASP A C 1
ATOM 2136 O O . ASP A 1 292 ? -74.437 -3.244 33.843 1.00 50.34 365 ASP A O 1
ATOM 2141 N N . LYS A 1 293 ? -73.030 -2.958 35.558 1.00 49.89 366 LYS A N 1
ATOM 2142 C CA . LYS A 1 293 ? -73.452 -1.583 35.762 1.00 50.26 366 LYS A CA 1
ATOM 2143 C C . LYS A 1 293 ? -72.345 -0.613 35.507 1.00 49.72 366 LYS A C 1
ATOM 2144 O O . LYS A 1 293 ? -72.542 0.570 35.685 1.00 49.58 366 LYS A O 1
ATOM 2150 N N . TYR A 1 294 ? -71.196 -1.098 35.055 1.00 50.05 367 TYR A N 1
ATOM 2151 C CA . TYR A 1 294 ? -70.105 -0.192 34.667 1.00 50.87 367 TYR A CA 1
ATOM 2152 C C . TYR A 1 294 ? -70.043 0.093 33.183 1.00 49.82 367 TYR A C 1
ATOM 2153 O O . TYR A 1 294 ? -69.267 0.926 32.737 1.00 51.33 367 TYR A O 1
ATOM 2162 N N . ILE A 1 295 ? -70.827 -0.625 32.403 1.00 48.04 368 ILE A N 1
ATOM 2163 C CA . ILE A 1 295 ? -70.732 -0.525 30.961 1.00 45.45 368 ILE A CA 1
ATOM 2164 C C . ILE A 1 295 ? -71.899 0.271 30.415 1.00 44.64 368 ILE A C 1
ATOM 2165 O O . ILE A 1 295 ? -72.916 0.410 31.069 1.00 44.51 368 ILE A O 1
ATOM 2170 N N . THR A 1 296 ? -71.739 0.765 29.202 1.00 43.44 369 THR A N 1
ATOM 2171 C CA . THR A 1 296 ? -72.745 1.530 28.517 1.00 42.87 369 THR A CA 1
ATOM 2172 C C . THR A 1 296 ? -73.906 0.684 28.015 1.00 42.58 369 THR A C 1
ATOM 2173 O O . THR A 1 296 ? -75.059 1.029 28.227 1.00 43.13 369 THR A O 1
ATOM 2177 N N . ALA A 1 297 ? -73.629 -0.417 27.328 1.00 42.29 370 ALA A N 1
ATOM 2178 C CA . ALA A 1 297 ? -74.730 -1.247 26.823 1.00 41.43 370 ALA A CA 1
ATOM 2179 C C . ALA A 1 297 ? -74.656 -2.674 27.387 1.00 41.21 370 ALA A C 1
ATOM 2180 O O . ALA A 1 297 ? -73.604 -3.305 27.300 1.00 41.49 370 ALA A O 1
ATOM 2182 N N . LYS A 1 298 ? -75.748 -3.161 27.959 1.00 39.97 371 LYS A N 1
ATOM 2183 C CA . LYS A 1 298 ? -75.798 -4.514 28.437 1.00 41.29 371 LYS A CA 1
ATOM 2184 C C . LYS A 1 298 ? -76.269 -5.410 27.301 1.00 41.71 371 LYS A C 1
ATOM 2185 O O . LYS A 1 298 ? -76.922 -4.913 26.389 1.00 42.11 371 LYS A O 1
ATOM 2191 N N . TYR A 1 299 ? -75.997 -6.721 27.364 1.00 41.00 372 TYR A N 1
ATOM 2192 C CA . TYR A 1 299 ? -76.329 -7.578 26.281 1.00 40.99 372 TYR A CA 1
ATOM 2193 C C . TYR A 1 299 ? -76.265 -9.030 26.616 1.00 43.00 372 TYR A C 1
ATOM 2194 O O . TYR A 1 299 ? -75.785 -9.424 27.697 1.00 44.21 372 TYR A O 1
ATOM 2203 N N . ASP A 1 300 ? -76.773 -9.853 25.693 1.00 43.88 373 ASP A N 1
ATOM 2204 C CA . ASP A 1 300 ? -76.508 -11.274 25.736 1.00 44.63 373 ASP A CA 1
ATOM 2205 C C . ASP A 1 300 ? -75.997 -11.685 24.369 1.00 45.47 373 ASP A C 1
ATOM 2206 O O . ASP A 1 300 ? -75.549 -10.818 23.603 1.00 44.26 373 ASP A O 1
ATOM 2211 N N . ALA A 1 301 ? -76.039 -12.979 24.039 1.00 47.28 374 ALA A N 1
ATOM 2212 C CA . ALA A 1 301 ? -75.454 -13.373 22.751 1.00 49.44 374 ALA A CA 1
ATOM 2213 C C . ALA A 1 301 ? -76.268 -12.788 21.587 1.00 50.78 374 ALA A C 1
ATOM 2214 O O . ALA A 1 301 ? -75.726 -12.460 20.510 1.00 51.49 374 ALA A O 1
ATOM 2216 N N . THR A 1 302 ? -77.562 -12.598 21.814 1.00 51.27 375 THR A N 1
ATOM 2217 C CA . THR A 1 302 ? -78.416 -12.223 20.703 1.00 52.38 375 THR A CA 1
ATOM 2218 C C . THR A 1 302 ? -78.192 -10.775 20.312 1.00 52.10 375 THR A C 1
ATOM 2219 O O . THR A 1 302 ? -78.420 -10.404 19.161 1.00 53.44 375 THR A O 1
ATOM 2223 N N . THR A 1 303 ? -77.726 -9.946 21.243 1.00 51.49 376 THR A N 1
ATOM 2224 C CA . THR A 1 303 ? -77.631 -8.509 20.968 1.00 50.39 376 THR A CA 1
ATOM 2225 C C . THR A 1 303 ? -76.198 -8.023 21.035 1.00 49.44 376 THR A C 1
ATOM 2226 O O . THR A 1 303 ? -75.909 -6.833 20.841 1.00 49.12 376 THR A O 1
ATOM 2230 N N . ALA A 1 304 ? -75.289 -8.961 21.279 1.00 48.82 377 ALA A N 1
ATOM 2231 C CA . ALA A 1 304 ? -73.866 -8.635 21.464 1.00 48.18 377 ALA A CA 1
ATOM 2232 C C . ALA A 1 304 ? -73.261 -7.743 20.374 1.00 47.58 377 ALA A C 1
ATOM 2233 O O . ALA A 1 304 ? -72.509 -6.824 20.671 1.00 47.98 377 ALA A O 1
ATOM 2235 N N . ILE A 1 305 ? -73.569 -7.988 19.114 1.00 47.14 378 ILE A N 1
ATOM 2236 C CA . ILE A 1 305 ? -72.826 -7.244 18.091 1.00 46.78 378 ILE A CA 1
ATOM 2237 C C . ILE A 1 305 ? -73.095 -5.720 18.157 1.00 47.07 378 ILE A C 1
ATOM 2238 O O . ILE A 1 305 ? -72.149 -4.920 18.173 1.00 45.98 378 ILE A O 1
ATOM 2243 N N . GLU A 1 306 ? -74.382 -5.350 18.231 1.00 46.88 379 GLU A N 1
ATOM 2244 C CA . GLU A 1 306 ? -74.769 -3.960 18.376 1.00 47.31 379 GLU A CA 1
ATOM 2245 C C . GLU A 1 306 ? -74.315 -3.324 19.713 1.00 45.70 379 GLU A C 1
ATOM 2246 O O . GLU A 1 306 ? -73.738 -2.269 19.706 1.00 45.58 379 GLU A O 1
ATOM 2252 N N . ALA A 1 307 ? -74.555 -3.976 20.843 1.00 44.27 380 ALA A N 1
ATOM 2253 C CA . ALA A 1 307 ? -74.179 -3.424 22.132 1.00 42.73 380 ALA A CA 1
ATOM 2254 C C . ALA A 1 307 ? -72.658 -3.308 22.341 1.00 42.39 380 ALA A C 1
ATOM 2255 O O . ALA A 1 307 ? -72.173 -2.357 22.989 1.00 41.30 380 ALA A O 1
ATOM 2257 N N . LYS A 1 308 ? -71.894 -4.246 21.784 1.00 41.61 381 LYS A N 1
ATOM 2258 C CA . LYS A 1 308 ? -70.460 -4.137 21.952 1.00 41.14 381 LYS A CA 1
ATOM 2259 C C . LYS A 1 308 ? -69.956 -2.960 21.148 1.00 42.13 381 LYS A C 1
ATOM 2260 O O . LYS A 1 308 ? -69.001 -2.319 21.543 1.00 43.38 381 LYS A O 1
ATOM 2266 N N . ALA A 1 309 ? -70.613 -2.647 20.038 1.00 42.75 382 ALA A N 1
ATOM 2267 C CA . ALA A 1 309 ? -70.258 -1.477 19.226 1.00 42.69 382 ALA A CA 1
ATOM 2268 C C . ALA A 1 309 ? -70.432 -0.169 20.026 1.00 43.65 382 ALA A C 1
ATOM 2269 O O . ALA A 1 309 ? -69.576 0.728 19.970 1.00 43.79 382 ALA A O 1
ATOM 2271 N N . LEU A 1 310 ? -71.542 -0.074 20.761 1.00 44.00 383 LEU A N 1
ATOM 2272 C CA . LEU A 1 310 ? -71.809 1.029 21.670 1.00 44.94 383 LEU A CA 1
ATOM 2273 C C . LEU A 1 310 ? -70.825 1.087 22.839 1.00 45.19 383 LEU A C 1
ATOM 2274 O O . LEU A 1 310 ? -70.317 2.150 23.168 1.00 45.90 383 LEU A O 1
ATOM 2279 N N . ASN A 1 311 ? -70.554 -0.044 23.474 1.00 44.49 384 ASN A N 1
ATOM 2280 C CA . ASN A 1 311 ? -69.518 -0.056 24.468 1.00 44.66 384 ASN A CA 1
ATOM 2281 C C . ASN A 1 311 ? -68.158 0.361 23.863 1.00 45.11 384 ASN A C 1
ATOM 2282 O O . ASN A 1 311 ? -67.334 1.059 24.493 1.00 44.33 384 ASN A O 1
ATOM 2287 N N . LYS A 1 312 ? -67.917 -0.048 22.629 1.00 45.84 385 LYS A N 1
ATOM 2288 C CA . LYS A 1 312 ? -66.627 0.233 22.035 1.00 46.48 385 LYS A CA 1
ATOM 2289 C C . LYS A 1 312 ? -66.477 1.733 21.849 1.00 47.23 385 LYS A C 1
ATOM 2290 O O . LYS A 1 312 ? -65.393 2.273 22.038 1.00 48.08 385 LYS A O 1
ATOM 2296 N N . GLU A 1 313 ? -67.555 2.424 21.496 1.00 47.47 386 GLU A N 1
ATOM 2297 C CA . GLU A 1 313 ? -67.433 3.858 21.283 1.00 48.07 386 GLU A CA 1
ATOM 2298 C C . GLU A 1 313 ? -67.337 4.645 22.586 1.00 47.70 386 GLU A C 1
ATOM 2299 O O . GLU A 1 313 ? -66.596 5.638 22.655 1.00 48.46 386 GLU A O 1
ATOM 2305 N N . ALA A 1 314 ? -68.031 4.184 23.627 1.00 46.01 387 ALA A N 1
ATOM 2306 C CA . ALA A 1 314 ? -67.828 4.746 24.941 1.00 44.91 387 ALA A CA 1
ATOM 2307 C C . ALA A 1 314 ? -66.348 4.623 25.300 1.00 45.65 387 ALA A C 1
ATOM 2308 O O . ALA A 1 314 ? -65.696 5.602 25.662 1.00 46.48 387 ALA A O 1
ATOM 2310 N N . LEU A 1 315 ? -65.809 3.426 25.149 1.00 46.36 388 LEU A N 1
ATOM 2311 C CA . LEU A 1 315 ? -64.447 3.129 25.534 1.00 47.01 388 LEU A CA 1
ATOM 2312 C C . LEU A 1 315 ? -63.455 3.997 24.781 1.00 47.45 388 LEU A C 1
ATOM 2313 O O . LEU A 1 315 ? -62.442 4.433 25.340 1.00 46.86 388 LEU A O 1
ATOM 2318 N N . GLN A 1 316 ? -63.733 4.243 23.503 1.00 48.22 389 GLN A N 1
ATOM 2319 C CA . GLN A 1 316 ? -62.795 5.038 22.706 1.00 48.69 389 GLN A CA 1
ATOM 2320 C C . GLN A 1 316 ? -62.785 6.459 23.273 1.00 49.48 389 GLN A C 1
ATOM 2321 O O . GLN A 1 316 ? -61.728 7.076 23.452 1.00 48.69 389 GLN A O 1
ATOM 2327 N N . ALA A 1 317 ? -63.994 6.942 23.587 1.00 51.05 390 ALA A N 1
ATOM 2328 C CA . ALA A 1 317 ? -64.185 8.253 24.188 1.00 51.99 390 ALA A CA 1
ATOM 2329 C C . ALA A 1 317 ? -63.355 8.349 25.456 1.00 52.77 390 ALA A C 1
ATOM 2330 O O . ALA A 1 317 ? -62.445 9.176 25.520 1.00 53.21 390 ALA A O 1
ATOM 2332 N N . GLU A 1 318 ? -63.614 7.462 26.417 1.00 53.49 391 GLU A N 1
ATOM 2333 C CA . GLU A 1 318 ? -62.923 7.475 27.715 1.00 54.53 391 GLU A CA 1
ATOM 2334 C C . GLU A 1 318 ? -61.399 7.348 27.617 1.00 54.11 391 GLU A C 1
ATOM 2335 O O . GLU A 1 318 ? -60.676 7.829 28.499 1.00 54.89 391 GLU A O 1
ATOM 2341 N N . ALA A 1 319 ? -60.909 6.708 26.563 1.00 53.22 392 ALA A N 1
ATOM 2342 C CA . ALA A 1 319 ? -59.477 6.493 26.408 1.00 52.95 392 ALA A CA 1
ATOM 2343 C C . ALA A 1 319 ? -58.849 7.588 25.554 1.00 52.98 392 ALA A C 1
ATOM 2344 O O . ALA A 1 319 ? -57.648 7.557 25.242 1.00 53.73 392 ALA A O 1
ATOM 2346 N N . GLY A 1 320 ? -59.658 8.553 25.159 1.00 52.30 393 GLY A N 1
ATOM 2347 C CA . GLY A 1 320 ? -59.142 9.639 24.374 1.00 52.29 393 GLY A CA 1
ATOM 2348 C C . GLY A 1 320 ? -58.589 9.182 23.035 1.00 52.72 393 GLY A C 1
ATOM 2349 O O . GLY A 1 320 ? -57.636 9.783 22.538 1.00 53.79 393 GLY A O 1
ATOM 2350 N N . LEU A 1 321 ? -59.165 8.126 22.452 1.00 52.02 394 LEU A N 1
ATOM 2351 C CA . LEU A 1 321 ? -58.787 7.654 21.119 1.00 50.96 394 LEU A CA 1
ATOM 2352 C C . LEU A 1 321 ? -59.876 8.051 20.132 1.00 50.94 394 LEU A C 1
ATOM 2353 O O . LEU A 1 321 ? -60.972 8.423 20.543 1.00 51.95 394 LEU A O 1
ATOM 2358 N N . PRO A 1 322 ? -59.606 7.976 18.820 1.00 50.45 395 PRO A N 1
ATOM 2359 C CA . PRO A 1 322 ? -60.646 8.354 17.851 1.00 49.59 395 PRO A CA 1
ATOM 2360 C C . PRO A 1 322 ? -61.865 7.441 17.984 1.00 49.80 395 PRO A C 1
ATOM 2361 O O . PRO A 1 322 ? -61.715 6.231 17.944 1.00 50.63 395 PRO A O 1
ATOM 2365 N N . VAL A 1 323 ? -63.052 8.002 18.149 1.00 48.99 396 VAL A N 1
ATOM 2366 C CA . VAL A 1 323 ? -64.229 7.203 18.305 1.00 48.50 396 VAL A CA 1
ATOM 2367 C C . VAL A 1 323 ? -64.739 6.698 16.963 1.00 49.90 396 VAL A C 1
ATOM 2368 O O . VAL A 1 323 ? -65.311 7.456 16.195 1.00 50.99 396 VAL A O 1
ATOM 2372 N N . ASP A 1 324 ? -64.583 5.406 16.689 1.00 50.17 397 ASP A N 1
ATOM 2373 C CA . ASP A 1 324 ? -65.060 4.836 15.432 1.00 50.01 397 ASP A CA 1
ATOM 2374 C C . ASP A 1 324 ? -65.168 3.306 15.524 1.00 49.47 397 ASP A C 1
ATOM 2375 O O . ASP A 1 324 ? -64.163 2.615 15.730 1.00 49.35 397 ASP A O 1
ATOM 2380 N N . ARG A 1 325 ? -66.377 2.782 15.334 1.00 48.81 398 ARG A N 1
ATOM 2381 C CA . ARG A 1 325 ? -66.624 1.349 15.530 1.00 48.07 398 ARG A CA 1
ATOM 2382 C C . ARG A 1 325 ? -65.979 0.480 14.454 1.00 48.09 398 ARG A C 1
ATOM 2383 O O . ARG A 1 325 ? -65.858 -0.743 14.624 1.00 48.46 398 ARG A O 1
ATOM 2391 N N . LYS A 1 326 ? -65.592 1.103 13.346 1.00 47.20 399 LYS A N 1
ATOM 2392 C CA . LYS A 1 326 ? -64.966 0.358 12.242 1.00 46.53 399 LYS A CA 1
ATOM 2393 C C . LYS A 1 326 ? -63.514 -0.008 12.536 1.00 46.01 399 LYS A C 1
ATOM 2394 O O . LYS A 1 326 ? -62.985 -0.908 11.934 1.00 46.92 399 LYS A O 1
ATOM 2400 N N . ILE A 1 327 ? -62.871 0.692 13.464 1.00 45.19 400 ILE A N 1
ATOM 2401 C CA . ILE A 1 327 ? -61.509 0.374 13.836 1.00 44.01 400 ILE A CA 1
ATOM 2402 C C . ILE A 1 327 ? -61.490 -0.794 14.835 1.00 43.40 400 ILE A C 1
ATOM 2403 O O . ILE A 1 327 ? -62.193 -0.766 15.863 1.00 43.47 400 ILE A O 1
ATOM 2408 N N . PRO A 1 328 ? -60.734 -1.855 14.509 1.00 42.03 401 PRO A N 1
ATOM 2409 C CA . PRO A 1 328 ? -60.638 -2.961 15.454 1.00 41.20 401 PRO A CA 1
ATOM 2410 C C . PRO A 1 328 ? -59.823 -2.534 16.658 1.00 39.91 401 PRO A C 1
ATOM 2411 O O . PRO A 1 328 ? -58.803 -1.836 16.513 1.00 39.83 401 PRO A O 1
ATOM 2415 N N . LEU A 1 329 ? -60.276 -2.949 17.833 1.00 38.37 402 LEU A N 1
ATOM 2416 C CA . LEU A 1 329 ? -59.616 -2.581 19.063 1.00 37.24 402 LEU A CA 1
ATOM 2417 C C . LEU A 1 329 ? -59.144 -3.789 19.859 1.00 37.08 402 LEU A C 1
ATOM 2418 O O . LEU A 1 329 ? -59.937 -4.629 20.255 1.00 36.33 402 LEU A O 1
ATOM 2423 N N . ILE A 1 330 ? -57.844 -3.828 20.106 1.00 37.32 403 ILE A N 1
ATOM 2424 C CA . ILE A 1 330 ? -57.178 -4.861 20.905 1.00 37.72 403 ILE A CA 1
ATOM 2425 C C . ILE A 1 330 ? -56.964 -4.378 22.333 1.00 38.92 403 ILE A C 1
ATOM 2426 O O . ILE A 1 330 ? -56.624 -3.201 22.545 1.00 39.56 403 ILE A O 1
ATOM 2431 N N . ALA A 1 331 ? -57.159 -5.270 23.305 1.00 39.48 404 ALA A N 1
ATOM 2432 C CA . ALA A 1 331 ? -56.981 -4.905 24.704 1.00 40.94 404 ALA A CA 1
ATOM 2433 C C . ALA A 1 331 ? -55.993 -5.819 25.390 1.00 42.61 404 ALA A C 1
ATOM 2434 O O . ALA A 1 331 ? -55.976 -7.039 25.147 1.00 43.69 404 ALA A O 1
ATOM 2436 N N . PHE A 1 332 ? -55.148 -5.232 26.229 1.00 43.27 405 PHE A N 1
ATOM 2437 C CA . PHE A 1 332 ? -54.375 -6.013 27.130 1.00 44.10 405 PHE A CA 1
ATOM 2438 C C . PHE A 1 332 ? -54.859 -5.578 28.496 1.00 45.23 405 PHE A C 1
ATOM 2439 O O . PHE A 1 332 ? -55.115 -4.406 28.715 1.00 46.60 405 PHE A O 1
ATOM 2447 N N . ILE A 1 333 ? -55.034 -6.521 29.407 1.00 45.60 406 ILE A N 1
ATOM 2448 C CA . ILE A 1 333 ? -55.389 -6.216 30.763 1.00 45.78 406 ILE A CA 1
ATOM 2449 C C . ILE A 1 333 ? -54.606 -7.197 31.609 1.00 47.70 406 ILE A C 1
ATOM 2450 O O . ILE A 1 333 ? -54.851 -8.418 31.559 1.00 47.41 406 ILE A O 1
ATOM 2455 N N . GLY A 1 334 ? -53.647 -6.677 32.373 1.00 48.94 407 GLY A N 1
ATOM 2456 C CA . GLY A 1 334 ? -52.849 -7.538 33.243 1.00 50.45 407 GLY A CA 1
ATOM 2457 C C . GLY A 1 334 ? -51.875 -6.805 34.147 1.00 51.54 407 GLY A C 1
ATOM 2458 O O . GLY A 1 334 ? -51.402 -5.716 33.801 1.00 51.29 407 GLY A O 1
ATOM 2459 N N . ARG A 1 335 ? -51.606 -7.413 35.304 1.00 51.98 408 ARG A N 1
ATOM 2460 C CA . ARG A 1 335 ? -50.468 -7.098 36.121 1.00 53.77 408 ARG A CA 1
ATOM 2461 C C . ARG A 1 335 ? -49.254 -7.021 35.241 1.00 54.23 408 ARG A C 1
ATOM 2462 O O . ARG A 1 335 ? -48.931 -7.964 34.531 1.00 53.47 408 ARG A O 1
ATOM 2470 N N . LEU A 1 336 ? -48.594 -5.876 35.287 1.00 55.66 409 LEU A N 1
ATOM 2471 C CA . LEU A 1 336 ? -47.420 -5.629 34.501 1.00 57.90 409 LEU A CA 1
ATOM 2472 C C . LEU A 1 336 ? -46.192 -6.314 35.114 1.00 59.40 409 LEU A C 1
ATOM 2473 O O . LEU A 1 336 ? -45.312 -5.664 35.681 1.00 59.99 409 LEU A O 1
ATOM 2478 N N . GLU A 1 337 ? -46.171 -7.632 34.973 1.00 60.44 410 GLU A N 1
ATOM 2479 C CA . GLU A 1 337 ? -45.141 -8.524 35.470 1.00 61.85 410 GLU A CA 1
ATOM 2480 C C . GLU A 1 337 ? -44.656 -9.354 34.275 1.00 61.33 410 GLU A C 1
ATOM 2481 O O . GLU A 1 337 ? -45.341 -9.451 33.256 1.00 61.08 410 GLU A O 1
ATOM 2487 N N . GLU A 1 338 ? -43.493 -9.979 34.416 1.00 61.01 411 GLU A N 1
ATOM 2488 C CA . GLU A 1 338 ? -42.928 -10.805 33.349 1.00 61.02 411 GLU A CA 1
ATOM 2489 C C . GLU A 1 338 ? -43.862 -11.948 32.942 1.00 59.75 411 GLU A C 1
ATOM 2490 O O . GLU A 1 338 ? -43.953 -12.271 31.781 1.00 60.03 411 GLU A O 1
ATOM 2496 N N . GLN A 1 339 ? -44.561 -12.537 33.902 1.00 58.69 412 GLN A N 1
ATOM 2497 C CA . GLN A 1 339 ? -45.516 -13.618 33.665 1.00 57.83 412 GLN A CA 1
ATOM 2498 C C . GLN A 1 339 ? -46.547 -13.369 32.530 1.00 56.69 412 GLN A C 1
ATOM 2499 O O . GLN A 1 339 ? -46.962 -14.301 31.815 1.00 56.35 412 GLN A O 1
ATOM 2505 N N . LYS A 1 340 ? -46.962 -12.116 32.393 1.00 55.13 413 LYS A N 1
ATOM 2506 C CA . LYS A 1 340 ? -48.063 -11.760 31.527 1.00 53.44 413 LYS A CA 1
ATOM 2507 C C . LYS A 1 340 ? -47.566 -11.163 30.226 1.00 52.48 413 LYS A C 1
ATOM 2508 O O . LYS A 1 340 ? -48.387 -10.716 29.408 1.00 52.95 413 LYS A O 1
ATOM 2514 N N . GLY A 1 341 ? -46.238 -11.134 30.047 1.00 50.70 414 GLY A N 1
ATOM 2515 C CA . GLY A 1 341 ? -45.577 -10.639 28.824 1.00 48.05 414 GLY A CA 1
ATOM 2516 C C . GLY A 1 341 ? -45.866 -9.231 28.312 1.00 47.30 414 GLY A C 1
ATOM 2517 O O . GLY A 1 341 ? -45.911 -9.013 27.116 1.00 46.70 414 GLY A O 1
ATOM 2518 N N . PRO A 1 342 ? -46.042 -8.253 29.195 1.00 47.33 415 PRO A N 1
ATOM 2519 C CA . PRO A 1 342 ? -46.278 -6.907 28.675 1.00 47.88 415 PRO A CA 1
ATOM 2520 C C . PRO A 1 342 ? -45.143 -6.403 27.791 1.00 49.14 415 PRO A C 1
ATOM 2521 O O . PRO A 1 342 ? -45.394 -5.677 26.823 1.00 49.19 415 PRO A O 1
ATOM 2525 N N . ASP A 1 343 ? -43.906 -6.774 28.123 1.00 50.45 416 ASP A N 1
ATOM 2526 C CA . ASP A 1 343 ? -42.746 -6.423 27.310 1.00 52.14 416 ASP A CA 1
ATOM 2527 C C . ASP A 1 343 ? -42.854 -6.974 25.916 1.00 52.28 416 ASP A C 1
ATOM 2528 O O . ASP A 1 343 ? -42.502 -6.296 24.944 1.00 52.96 416 ASP A O 1
ATOM 2533 N N . VAL A 1 344 ? -43.333 -8.216 25.811 1.00 52.67 417 VAL A N 1
ATOM 2534 C CA . VAL A 1 344 ? -43.614 -8.832 24.502 1.00 52.05 417 VAL A CA 1
ATOM 2535 C C . VAL A 1 344 ? -44.774 -8.122 23.801 1.00 51.85 417 VAL A C 1
ATOM 2536 O O . VAL A 1 344 ? -44.678 -7.806 22.607 1.00 52.37 417 VAL A O 1
ATOM 2540 N N . MET A 1 345 ? -45.841 -7.832 24.537 1.00 50.73 418 MET A N 1
ATOM 2541 C CA . MET A 1 345 ? -46.896 -6.990 23.993 1.00 50.22 418 MET A CA 1
ATOM 2542 C C . MET A 1 345 ? -46.327 -5.698 23.429 1.00 49.23 418 MET A C 1
ATOM 2543 O O . MET A 1 345 ? -46.642 -5.344 22.285 1.00 48.81 418 MET A O 1
ATOM 2548 N N . ALA A 1 346 ? -45.477 -5.018 24.214 1.00 48.94 419 ALA A N 1
ATOM 2549 C CA . ALA A 1 346 ? -44.862 -3.712 23.811 1.00 48.31 419 ALA A CA 1
ATOM 2550 C C . ALA A 1 346 ? -44.013 -3.819 22.546 1.00 47.80 419 ALA A C 1
ATOM 2551 O O . ALA A 1 346 ? -44.107 -2.991 21.639 1.00 47.68 419 ALA A O 1
ATOM 2553 N N . ALA A 1 347 ? -43.216 -4.870 22.476 1.00 46.84 420 ALA A N 1
ATOM 2554 C CA . ALA A 1 347 ? -42.400 -5.071 21.339 1.00 47.32 420 ALA A CA 1
ATOM 2555 C C . ALA A 1 347 ? -43.193 -5.252 20.034 1.00 48.29 420 ALA A C 1
ATOM 2556 O O . ALA A 1 347 ? -42.664 -4.934 18.930 1.00 49.45 420 ALA A O 1
ATOM 2558 N N . ALA A 1 348 ? -44.426 -5.782 20.129 1.00 48.17 421 ALA A N 1
ATOM 2559 C CA . ALA A 1 348 ? -45.235 -6.121 18.921 1.00 47.44 421 ALA A CA 1
ATOM 2560 C C . ALA A 1 348 ? -46.016 -4.941 18.388 1.00 47.57 421 ALA A C 1
ATOM 2561 O O . ALA A 1 348 ? -46.440 -4.943 17.227 1.00 46.58 421 ALA A O 1
ATOM 2563 N N . ILE A 1 349 ? -46.225 -3.938 19.240 1.00 48.07 422 ILE A N 1
ATOM 2564 C CA . ILE A 1 349 ? -46.955 -2.745 18.830 1.00 49.07 422 ILE A CA 1
ATOM 2565 C C . ILE A 1 349 ? -46.470 -2.079 17.519 1.00 51.33 422 ILE A C 1
ATOM 2566 O O . ILE A 1 349 ? -47.303 -1.706 16.683 1.00 52.47 422 ILE A O 1
ATOM 2571 N N . PRO A 1 350 ? -45.142 -1.901 17.324 1.00 52.85 423 PRO A N 1
ATOM 2572 C CA . PRO A 1 350 ? -44.790 -1.235 16.039 1.00 53.65 423 PRO A CA 1
ATOM 2573 C C . PRO A 1 350 ? -45.254 -2.019 14.831 1.00 53.97 423 PRO A C 1
ATOM 2574 O O . PRO A 1 350 ? -45.779 -1.450 13.870 1.00 54.00 423 PRO A O 1
ATOM 2578 N N . GLU A 1 351 ? -45.071 -3.324 14.879 1.00 54.39 424 GLU A N 1
ATOM 2579 C CA . GLU A 1 351 ? -45.513 -4.136 13.774 1.00 55.57 424 GLU A CA 1
ATOM 2580 C C . GLU A 1 351 ? -47.029 -3.936 13.583 1.00 55.23 424 GLU A C 1
ATOM 2581 O O . GLU A 1 351 ? -47.496 -3.700 12.472 1.00 55.36 424 GLU A O 1
ATOM 2587 N N . LEU A 1 352 ? -47.790 -3.983 14.672 1.00 55.33 425 LEU A N 1
ATOM 2588 C CA . LEU A 1 352 ? -49.254 -3.868 14.567 1.00 55.25 425 LEU A CA 1
ATOM 2589 C C . LEU A 1 352 ? -49.633 -2.498 14.111 1.00 54.88 425 LEU A C 1
ATOM 2590 O O . LEU A 1 352 ? -50.742 -2.253 13.690 1.00 54.09 425 LEU A O 1
ATOM 2595 N N . MET A 1 353 ? -48.700 -1.580 14.211 1.00 55.50 426 MET A N 1
ATOM 2596 C CA . MET A 1 353 ? -49.060 -0.225 13.936 1.00 55.98 426 MET A CA 1
ATOM 2597 C C . MET A 1 353 ? -49.026 0.150 12.455 1.00 56.21 426 MET A C 1
ATOM 2598 O O . MET A 1 353 ? -49.359 1.274 12.091 1.00 56.67 426 MET A O 1
ATOM 2603 N N . GLN A 1 354 ? -48.697 -0.821 11.612 1.00 57.09 427 GLN A N 1
ATOM 2604 C CA . GLN A 1 354 ? -48.800 -0.681 10.157 1.00 58.57 427 GLN A CA 1
ATOM 2605 C C . GLN A 1 354 ? -50.256 -0.820 9.747 1.00 58.82 427 GLN A C 1
ATOM 2606 O O . GLN A 1 354 ? -50.699 -0.251 8.755 1.00 59.31 427 GLN A O 1
ATOM 2612 N N . GLU A 1 355 ? -51.003 -1.576 10.539 1.00 59.10 428 GLU A N 1
ATOM 2613 C CA . GLU A 1 355 ? -52.447 -1.751 10.370 1.00 59.22 428 GLU A CA 1
ATOM 2614 C C . GLU A 1 355 ? -53.262 -0.576 10.938 1.00 58.00 428 GLU A C 1
ATOM 2615 O O . GLU A 1 355 ? -52.794 0.173 11.783 1.00 58.01 428 GLU A O 1
ATOM 2621 N N . ASP A 1 356 ? -54.495 -0.449 10.488 1.00 57.02 429 ASP A N 1
ATOM 2622 C CA . ASP A 1 356 ? -55.438 0.467 11.073 1.00 56.81 429 ASP A CA 1
ATOM 2623 C C . ASP A 1 356 ? -56.083 -0.153 12.358 1.00 56.57 429 ASP A C 1
ATOM 2624 O O . ASP A 1 356 ? -57.188 -0.700 12.304 1.00 57.12 429 ASP A O 1
ATOM 2629 N N . VAL A 1 357 ? -55.407 -0.074 13.505 1.00 54.98 430 VAL A N 1
ATOM 2630 C CA . VAL A 1 357 ? -55.963 -0.614 14.739 1.00 53.51 430 VAL A CA 1
ATOM 2631 C C . VAL A 1 357 ? -55.777 0.271 15.930 1.00 52.62 430 VAL A C 1
ATOM 2632 O O . VAL A 1 357 ? -54.927 1.150 15.919 1.00 53.02 430 VAL A O 1
ATOM 2636 N N . GLN A 1 358 ? -56.523 0.005 16.989 1.00 51.34 431 GLN A N 1
ATOM 2637 C CA . GLN A 1 358 ? -56.266 0.697 18.253 1.00 50.76 431 GLN A CA 1
ATOM 2638 C C . GLN A 1 358 ? -55.888 -0.329 19.261 1.00 50.58 431 GLN A C 1
ATOM 2639 O O . GLN A 1 358 ? -56.317 -1.475 19.121 1.00 51.24 431 GLN A O 1
ATOM 2645 N N . ILE A 1 359 ? -55.083 0.061 20.255 1.00 49.69 432 ILE A N 1
ATOM 2646 C CA . ILE A 1 359 ? -54.704 -0.833 21.353 1.00 49.02 432 ILE A CA 1
ATOM 2647 C C . ILE A 1 359 ? -54.957 -0.166 22.676 1.00 48.62 432 ILE A C 1
ATOM 2648 O O . ILE A 1 359 ? -54.590 0.994 22.853 1.00 49.48 432 ILE A O 1
ATOM 2653 N N . VAL A 1 360 ? -55.581 -0.865 23.618 1.00 47.44 433 VAL A N 1
ATOM 2654 C CA . VAL A 1 360 ? -55.760 -0.275 24.944 1.00 45.94 433 VAL A CA 1
ATOM 2655 C C . VAL A 1 360 ? -55.155 -1.168 26.006 1.00 45.72 433 VAL A C 1
ATOM 2656 O O . VAL A 1 360 ? -55.510 -2.322 26.114 1.00 45.68 433 VAL A O 1
ATOM 2660 N N . LEU A 1 361 ? -54.216 -0.663 26.778 1.00 46.07 434 LEU A N 1
ATOM 2661 C CA . LEU A 1 361 ? -53.578 -1.521 27.778 1.00 47.49 434 LEU A CA 1
ATOM 2662 C C . LEU A 1 361 ? -53.933 -1.068 29.176 1.00 47.48 434 LEU A C 1
ATOM 2663 O O . LEU A 1 361 ? -53.936 0.117 29.430 1.00 48.62 434 LEU A O 1
ATOM 2668 N N . LEU A 1 362 ? -54.248 -1.984 30.072 1.00 47.57 435 LEU A N 1
ATOM 2669 C CA . LEU A 1 362 ? -54.632 -1.590 31.417 1.00 49.11 435 LEU A CA 1
ATOM 2670 C C . LEU A 1 362 ? -53.939 -2.463 32.465 1.00 51.48 435 LEU A C 1
ATOM 2671 O O . LEU A 1 362 ? -54.254 -3.659 32.613 1.00 51.45 435 LEU A O 1
ATOM 2676 N N . GLY A 1 363 ? -52.985 -1.876 33.192 1.00 53.52 436 GLY A N 1
ATOM 2677 C CA . GLY A 1 363 ? -52.351 -2.609 34.291 1.00 55.26 436 GLY A CA 1
ATOM 2678 C C . GLY A 1 363 ? -51.364 -1.784 35.073 1.00 56.47 436 GLY A C 1
ATOM 2679 O O . GLY A 1 363 ? -51.000 -0.683 34.671 1.00 56.01 436 GLY A O 1
ATOM 2680 N N . THR A 1 364 ? -50.946 -2.324 36.207 1.00 58.20 437 THR A N 1
ATOM 2681 C CA . THR A 1 364 ? -49.919 -1.704 37.015 1.00 60.31 437 THR A CA 1
ATOM 2682 C C . THR A 1 364 ? -48.975 -2.778 37.484 1.00 61.72 437 THR A C 1
ATOM 2683 O O . THR A 1 364 ? -49.367 -3.937 37.609 1.00 62.01 437 THR A O 1
ATOM 2687 N N . GLY A 1 365 ? -47.737 -2.380 37.760 1.00 63.23 438 GLY A N 1
ATOM 2688 C CA . GLY A 1 365 ? -46.739 -3.244 38.384 1.00 65.00 438 GLY A CA 1
ATOM 2689 C C . GLY A 1 365 ? -45.392 -2.605 38.120 1.00 66.46 438 GLY A C 1
ATOM 2690 O O . GLY A 1 365 ? -45.287 -1.373 37.993 1.00 66.32 438 GLY A O 1
ATOM 2691 N N . LYS A 1 366 ? -44.372 -3.451 38.012 1.00 67.68 439 LYS A N 1
ATOM 2692 C CA . LYS A 1 366 ? -43.009 -3.033 37.728 1.00 69.18 439 LYS A CA 1
ATOM 2693 C C . LYS A 1 366 ? -42.953 -1.802 36.809 1.00 70.60 439 LYS A C 1
ATOM 2694 O O . LYS A 1 366 ? -43.444 -1.867 35.671 1.00 71.68 439 LYS A O 1
ATOM 2700 N N . LYS A 1 367 ? -42.369 -0.692 37.293 1.00 71.65 440 LYS A N 1
ATOM 2701 C CA . LYS A 1 367 ? -42.397 0.573 36.548 1.00 73.01 440 LYS A CA 1
ATOM 2702 C C . LYS A 1 367 ? -41.597 0.563 35.252 1.00 73.39 440 LYS A C 1
ATOM 2703 O O . LYS A 1 367 ? -41.912 1.338 34.344 1.00 74.00 440 LYS A O 1
ATOM 2709 N N . LYS A 1 368 ? -40.606 -0.317 35.116 1.00 73.62 441 LYS A N 1
ATOM 2710 C CA . LYS A 1 368 ? -39.882 -0.356 33.837 1.00 74.00 441 LYS A CA 1
ATOM 2711 C C . LYS A 1 368 ? -40.822 -0.762 32.687 1.00 74.94 441 LYS A C 1
ATOM 2712 O O . LYS A 1 368 ? -40.540 -0.467 31.513 1.00 75.53 441 LYS A O 1
ATOM 2718 N N . PHE A 1 369 ? -41.935 -1.433 33.048 1.00 74.98 442 PHE A N 1
ATOM 2719 C CA . PHE A 1 369 ? -42.971 -1.855 32.107 1.00 73.95 442 PHE A CA 1
ATOM 2720 C C . PHE A 1 369 ? -43.956 -0.710 31.893 1.00 74.50 442 PHE A C 1
ATOM 2721 O O . PHE A 1 369 ? -44.302 -0.389 30.759 1.00 73.78 442 PHE A O 1
ATOM 2729 N N . GLU A 1 370 ? -44.382 -0.076 32.985 1.00 75.58 443 GLU A N 1
ATOM 2730 C CA . GLU A 1 370 ? -45.235 1.112 32.892 1.00 76.95 443 GLU A CA 1
ATOM 2731 C C . GLU A 1 370 ? -44.578 2.113 31.961 1.00 77.28 443 GLU A C 1
ATOM 2732 O O . GLU A 1 370 ? -45.240 2.757 31.151 1.00 78.06 443 GLU A O 1
ATOM 2738 N N . LYS A 1 371 ? -43.255 2.197 32.064 1.00 77.58 444 LYS A N 1
ATOM 2739 C CA . LYS A 1 371 ? -42.430 3.087 31.262 1.00 77.60 444 LYS A CA 1
ATOM 2740 C C . LYS A 1 371 ? -42.451 2.664 29.791 1.00 76.46 444 LYS A C 1
ATOM 2741 O O . LYS A 1 371 ? -42.426 3.509 28.872 1.00 76.29 444 LYS A O 1
ATOM 2747 N N . LEU A 1 372 ? -42.487 1.355 29.571 1.00 74.87 445 LEU A N 1
ATOM 2748 C CA . LEU A 1 372 ? -42.448 0.839 28.216 1.00 73.68 445 LEU A CA 1
ATOM 2749 C C . LEU A 1 372 ? -43.756 1.113 27.476 1.00 72.60 445 LEU A C 1
ATOM 2750 O O . LEU A 1 372 ? -43.750 1.605 26.347 1.00 72.25 445 LEU A O 1
ATOM 2755 N N . LEU A 1 373 ? -44.874 0.818 28.132 1.00 70.97 446 LEU A N 1
ATOM 2756 C CA . LEU A 1 373 ? -46.172 0.973 27.510 1.00 69.48 446 LEU A CA 1
ATOM 2757 C C . LEU A 1 373 ? -46.446 2.434 27.288 1.00 68.94 446 LEU A C 1
ATOM 2758 O O . LEU A 1 373 ? -46.978 2.824 26.247 1.00 68.33 446 LEU A O 1
ATOM 2763 N N . LYS A 1 374 ? -46.086 3.242 28.285 1.00 68.40 447 LYS A N 1
ATOM 2764 C CA . LYS A 1 374 ? -46.336 4.675 28.233 1.00 67.42 447 LYS A CA 1
ATOM 2765 C C . LYS A 1 374 ? -45.531 5.284 27.098 1.00 66.84 447 LYS A C 1
ATOM 2766 O O . LYS A 1 374 ? -46.019 6.156 26.388 1.00 66.77 447 LYS A O 1
ATOM 2772 N N . SER A 1 375 ? -44.315 4.791 26.890 1.00 66.52 448 SER A N 1
ATOM 2773 C CA . SER A 1 375 ? -43.519 5.268 25.767 1.00 66.61 448 SER A CA 1
ATOM 2774 C C . SER A 1 375 ? -44.222 4.922 24.459 1.00 66.64 448 SER A C 1
ATOM 2775 O O . SER A 1 375 ? -44.275 5.756 23.550 1.00 67.11 448 SER A O 1
ATOM 2778 N N . MET A 1 376 ? -44.780 3.703 24.390 1.00 66.56 449 MET A N 1
ATOM 2779 C CA . MET A 1 376 ? -45.640 3.246 23.266 1.00 66.13 449 MET A CA 1
ATOM 2780 C C . MET A 1 376 ? -46.884 4.117 23.002 1.00 65.77 449 MET A C 1
ATOM 2781 O O . MET A 1 376 ? -47.222 4.367 21.851 1.00 65.66 449 MET A O 1
ATOM 2786 N N . GLU A 1 377 ? -47.543 4.589 24.053 1.00 65.89 450 GLU A N 1
ATOM 2787 C CA . GLU A 1 377 ? -48.623 5.569 23.890 1.00 67.09 450 GLU A CA 1
ATOM 2788 C C . GLU A 1 377 ? -48.131 6.886 23.260 1.00 67.97 450 GLU A C 1
ATOM 2789 O O . GLU A 1 377 ? -48.785 7.447 22.365 1.00 68.52 450 GLU A O 1
ATOM 2795 N N . GLU A 1 378 ? -46.978 7.367 23.735 1.00 68.35 451 GLU A N 1
ATOM 2796 C CA . GLU A 1 378 ? -46.408 8.614 23.267 1.00 68.48 451 GLU A CA 1
ATOM 2797 C C . GLU A 1 378 ? -45.952 8.501 21.844 1.00 67.02 451 GLU A C 1
ATOM 2798 O O . GLU A 1 378 ? -45.984 9.482 21.122 1.00 67.57 451 GLU A O 1
ATOM 2804 N N . LYS A 1 379 ? -45.512 7.324 21.436 1.00 65.19 452 LYS A N 1
ATOM 2805 C CA . LYS A 1 379 ? -45.059 7.170 20.053 1.00 64.34 452 LYS A CA 1
ATOM 2806 C C . LYS A 1 379 ? -46.199 7.044 19.045 1.00 63.06 452 LYS A C 1
ATOM 2807 O O . LYS A 1 379 ? -46.058 7.441 17.894 1.00 62.57 452 LYS A O 1
ATOM 2813 N N . TYR A 1 380 ? -47.324 6.479 19.474 1.00 62.36 453 TYR A N 1
ATOM 2814 C CA . TYR A 1 380 ? -48.431 6.246 18.551 1.00 61.76 453 TYR A CA 1
ATOM 2815 C C . TYR A 1 380 ? -49.722 6.828 19.089 1.00 62.21 453 TYR A C 1
ATOM 2816 O O . TYR A 1 380 ? -50.636 6.082 19.419 1.00 62.68 453 TYR A O 1
ATOM 2825 N N . PRO A 1 381 ? -49.809 8.166 19.192 1.00 62.39 454 PRO A N 1
ATOM 2826 C CA . PRO A 1 381 ? -51.013 8.698 19.873 1.00 62.32 454 PRO A CA 1
ATOM 2827 C C . PRO A 1 381 ? -52.214 8.547 18.951 1.00 62.00 454 PRO A C 1
ATOM 2828 O O . PRO A 1 381 ? -52.044 8.447 17.723 1.00 62.42 454 PRO A O 1
ATOM 2832 N N . GLY A 1 382 ? -53.416 8.530 19.507 1.00 61.18 455 GLY A N 1
ATOM 2833 C CA . GLY A 1 382 ? -54.570 8.280 18.652 1.00 60.57 455 GLY A CA 1
ATOM 2834 C C . GLY A 1 382 ? -54.670 6.820 18.217 1.00 59.99 455 GLY A C 1
ATOM 2835 O O . GLY A 1 382 ? -55.615 6.444 17.520 1.00 60.23 455 GLY A O 1
ATOM 2836 N N . LYS A 1 383 ? -53.717 5.994 18.655 1.00 58.86 456 LYS A N 1
ATOM 2837 C CA . LYS A 1 383 ? -53.695 4.587 18.297 1.00 58.00 456 LYS A CA 1
ATOM 2838 C C . LYS A 1 383 ? -53.408 3.659 19.466 1.00 57.41 456 LYS A C 1
ATOM 2839 O O . LYS A 1 383 ? -53.827 2.519 19.415 1.00 58.38 456 LYS A O 1
ATOM 2845 N N . VAL A 1 384 ? -52.704 4.119 20.502 1.00 55.81 457 VAL A N 1
ATOM 2846 C CA . VAL A 1 384 ? -52.365 3.284 21.662 1.00 54.26 457 VAL A CA 1
ATOM 2847 C C . VAL A 1 384 ? -52.688 4.051 22.929 1.00 55.64 457 VAL A C 1
ATOM 2848 O O . VAL A 1 384 ? -52.356 5.226 23.048 1.00 56.50 457 VAL A O 1
ATOM 2852 N N . ARG A 1 385 ? -53.319 3.408 23.901 1.00 56.30 458 ARG A N 1
ATOM 2853 C CA . ARG A 1 385 ? -53.623 4.081 25.151 1.00 56.83 458 ARG A CA 1
ATOM 2854 C C . ARG A 1 385 ? -53.255 3.147 26.282 1.00 57.80 458 ARG A C 1
ATOM 2855 O O . ARG A 1 385 ? -53.850 2.093 26.415 1.00 58.23 458 ARG A O 1
ATOM 2863 N N . ALA A 1 386 ? -52.240 3.511 27.076 1.00 58.93 459 ALA A N 1
ATOM 2864 C CA . ALA A 1 386 ? -51.865 2.750 28.282 1.00 58.82 459 ALA A CA 1
ATOM 2865 C C . ALA A 1 386 ? -52.497 3.410 29.474 1.00 59.29 459 ALA A C 1
ATOM 2866 O O . ALA A 1 386 ? -52.299 4.581 29.691 1.00 60.28 459 ALA A O 1
ATOM 2868 N N . VAL A 1 387 ? -53.297 2.687 30.228 1.00 59.81 460 VAL A N 1
ATOM 2869 C CA . VAL A 1 387 ? -53.836 3.236 31.445 1.00 60.37 460 VAL A CA 1
ATOM 2870 C C . VAL A 1 387 ? -53.190 2.449 32.543 1.00 61.29 460 VAL A C 1
ATOM 2871 O O . VAL A 1 387 ? -53.570 1.338 32.841 1.00 61.97 460 VAL A O 1
ATOM 2875 N N . VAL A 1 388 ? -52.157 3.033 33.106 1.00 62.87 461 VAL A N 1
ATOM 2876 C CA . VAL A 1 388 ? -51.463 2.490 34.223 1.00 64.35 461 VAL A CA 1
ATOM 2877 C C . VAL A 1 388 ? -52.168 3.029 35.455 1.00 65.86 461 VAL A C 1
ATOM 2878 O O . VAL A 1 388 ? -51.988 4.185 35.812 1.00 67.02 461 VAL A O 1
ATOM 2882 N N . LYS A 1 389 ? -53.007 2.215 36.077 1.00 67.13 462 LYS A N 1
ATOM 2883 C CA . LYS A 1 389 ? -53.895 2.661 37.150 1.00 68.59 462 LYS A CA 1
ATOM 2884 C C . LYS A 1 389 ? -54.740 1.479 37.502 1.00 68.67 462 LYS A C 1
ATOM 2885 O O . LYS A 1 389 ? -55.015 0.634 36.644 1.00 68.71 462 LYS A O 1
ATOM 2891 N N . PHE A 1 390 ? -55.155 1.420 38.762 1.00 68.82 463 PHE A N 1
ATOM 2892 C CA . PHE A 1 390 ? -56.155 0.447 39.171 1.00 68.99 463 PHE A CA 1
ATOM 2893 C C . PHE A 1 390 ? -57.535 1.051 38.902 1.00 67.95 463 PHE A C 1
ATOM 2894 O O . PHE A 1 390 ? -57.842 2.157 39.400 1.00 68.33 463 PHE A O 1
ATOM 2902 N N . ASN A 1 391 ? -58.355 0.335 38.119 1.00 65.63 464 ASN A N 1
ATOM 2903 C CA . ASN A 1 391 ? -59.651 0.850 37.672 1.00 62.93 464 ASN A CA 1
ATOM 2904 C C . ASN A 1 391 ? -60.633 -0.263 37.306 1.00 61.74 464 ASN A C 1
ATOM 2905 O O . ASN A 1 391 ? -60.897 -0.509 36.110 1.00 61.66 464 ASN A O 1
ATOM 2910 N N . ALA A 1 392 ? -61.176 -0.934 38.324 1.00 59.57 465 ALA A N 1
ATOM 2911 C CA . ALA A 1 392 ? -62.171 -1.968 38.098 1.00 57.76 465 ALA A CA 1
ATOM 2912 C C . ALA A 1 392 ? -63.210 -1.521 37.063 1.00 56.63 465 ALA A C 1
ATOM 2913 O O . ALA A 1 392 ? -63.481 -2.236 36.103 1.00 56.67 465 ALA A O 1
ATOM 2915 N N . PRO A 1 393 ? -63.797 -0.330 37.239 1.00 55.61 466 PRO A N 1
ATOM 2916 C CA . PRO A 1 393 ? -64.865 -0.030 36.242 1.00 54.43 466 PRO A CA 1
ATOM 2917 C C . PRO A 1 393 ? -64.368 0.067 34.798 1.00 52.11 466 PRO A C 1
ATOM 2918 O O . PRO A 1 393 ? -65.021 -0.429 33.905 1.00 52.43 466 PRO A O 1
ATOM 2922 N N . LEU A 1 394 ? -63.229 0.687 34.566 1.00 49.68 467 LEU A N 1
ATOM 2923 C CA . LEU A 1 394 ? -62.686 0.712 33.218 1.00 48.06 467 LEU A CA 1
ATOM 2924 C C . LEU A 1 394 ? -62.395 -0.723 32.677 1.00 47.32 467 LEU A C 1
ATOM 2925 O O . LEU A 1 394 ? -62.472 -0.961 31.460 1.00 47.98 467 LEU A O 1
ATOM 2930 N N . ALA A 1 395 ? -62.096 -1.676 33.555 1.00 44.90 468 ALA A N 1
ATOM 2931 C CA . ALA A 1 395 ? -61.847 -3.024 33.082 1.00 43.36 468 ALA A CA 1
ATOM 2932 C C . ALA A 1 395 ? -63.086 -3.674 32.475 1.00 43.00 468 ALA A C 1
ATOM 2933 O O . ALA A 1 395 ? -62.981 -4.408 31.504 1.00 42.82 468 ALA A O 1
ATOM 2935 N N . HIS A 1 396 ? -64.253 -3.427 33.059 1.00 42.32 469 HIS A N 1
ATOM 2936 C CA . HIS A 1 396 ? -65.506 -3.968 32.541 1.00 41.81 469 HIS A CA 1
ATOM 2937 C C . HIS A 1 396 ? -65.761 -3.336 31.172 1.00 41.96 469 HIS A C 1
ATOM 2938 O O . HIS A 1 396 ? -66.120 -4.031 30.209 1.00 41.77 469 HIS A O 1
ATOM 2945 N N . LEU A 1 397 ? -65.538 -2.029 31.082 1.00 41.61 470 LEU A N 1
ATOM 2946 C CA . LEU A 1 397 ? -65.768 -1.334 29.840 1.00 42.19 470 LEU A CA 1
ATOM 2947 C C . LEU A 1 397 ? -64.863 -1.914 28.772 1.00 42.25 470 LEU A C 1
ATOM 2948 O O . LEU A 1 397 ? -65.316 -2.245 27.685 1.00 41.47 470 LEU A O 1
ATOM 2953 N N . ILE A 1 398 ? -63.591 -2.090 29.109 1.00 43.04 471 ILE A N 1
ATOM 2954 C CA . ILE A 1 398 ? -62.638 -2.715 28.185 1.00 43.78 471 ILE A CA 1
ATOM 2955 C C . ILE A 1 398 ? -63.155 -4.061 27.693 1.00 43.43 471 ILE A C 1
ATOM 2956 O O . ILE A 1 398 ? -63.135 -4.353 26.489 1.00 43.51 471 ILE A O 1
ATOM 2961 N N . MET A 1 399 ? -63.640 -4.852 28.633 1.00 42.96 472 MET A N 1
ATOM 2962 C CA . MET A 1 399 ? -64.056 -6.208 28.365 1.00 43.07 472 MET A CA 1
ATOM 2963 C C . MET A 1 399 ? -65.257 -6.193 27.444 1.00 42.26 472 MET A C 1
ATOM 2964 O O . MET A 1 399 ? -65.414 -7.065 26.600 1.00 41.93 472 MET A O 1
ATOM 2969 N N . ALA A 1 400 ? -66.126 -5.199 27.625 1.00 41.58 473 ALA A N 1
ATOM 2970 C CA . ALA A 1 400 ? -67.341 -5.101 26.835 1.00 39.64 473 ALA A CA 1
ATOM 2971 C C . ALA A 1 400 ? -67.052 -4.487 25.477 1.00 39.42 473 ALA A C 1
ATOM 2972 O O . ALA A 1 400 ? -67.673 -4.871 24.507 1.00 41.25 473 ALA A O 1
ATOM 2974 N N . GLY A 1 401 ? -66.095 -3.571 25.377 1.00 38.65 474 GLY A N 1
ATOM 2975 C CA . GLY A 1 401 ? -65.843 -2.871 24.100 1.00 37.53 474 GLY A CA 1
ATOM 2976 C C . GLY A 1 401 ? -64.742 -3.382 23.178 1.00 36.35 474 GLY A C 1
ATOM 2977 O O . GLY A 1 401 ? -64.782 -3.175 21.984 1.00 36.29 474 GLY A O 1
ATOM 2978 N N . ALA A 1 402 ? -63.742 -4.038 23.720 1.00 35.54 475 ALA A N 1
ATOM 2979 C CA . ALA A 1 402 ? -62.723 -4.607 22.874 1.00 35.36 475 ALA A CA 1
ATOM 2980 C C . ALA A 1 402 ? -63.288 -5.690 21.905 1.00 35.67 475 ALA A C 1
ATOM 2981 O O . ALA A 1 402 ? -64.304 -6.315 22.155 1.00 34.66 475 ALA A O 1
ATOM 2983 N N . ASP A 1 403 ? -62.606 -5.858 20.790 1.00 36.26 476 ASP A N 1
ATOM 2984 C CA . ASP A 1 403 ? -62.924 -6.830 19.807 1.00 37.26 476 ASP A CA 1
ATOM 2985 C C . ASP A 1 403 ? -62.115 -8.102 20.073 1.00 38.24 476 ASP A C 1
ATOM 2986 O O . ASP A 1 403 ? -62.653 -9.224 19.984 1.00 39.05 476 ASP A O 1
ATOM 2991 N N . VAL A 1 404 ? -60.830 -7.922 20.354 1.00 38.57 477 VAL A N 1
ATOM 2992 C CA . VAL A 1 404 ? -59.938 -8.977 20.770 1.00 39.90 477 VAL A CA 1
ATOM 2993 C C . VAL A 1 404 ? -59.207 -8.602 22.070 1.00 40.46 477 VAL A C 1
ATOM 2994 O O . VAL A 1 404 ? -58.775 -7.458 22.269 1.00 40.31 477 VAL A O 1
ATOM 2998 N N . LEU A 1 405 ? -58.990 -9.604 22.901 1.00 40.27 478 LEU A N 1
ATOM 2999 C CA . LEU A 1 405 ? -58.236 -9.461 24.088 1.00 40.41 478 LEU A CA 1
ATOM 3000 C C . LEU A 1 405 ? -56.896 -10.142 23.859 1.00 41.03 478 LEU A C 1
ATOM 3001 O O . LEU A 1 405 ? -56.848 -11.334 23.562 1.00 42.56 478 LEU A O 1
ATOM 3006 N N . ALA A 1 406 ? -55.789 -9.416 23.995 1.00 40.80 479 ALA A N 1
ATOM 3007 C CA . ALA A 1 406 ? -54.487 -10.055 23.820 1.00 40.24 479 ALA A CA 1
ATOM 3008 C C . ALA A 1 406 ? -53.886 -10.516 25.162 1.00 40.61 479 ALA A C 1
ATOM 3009 O O . ALA A 1 406 ? -53.745 -9.718 26.100 1.00 40.35 479 ALA A O 1
ATOM 3011 N N . VAL A 1 407 ? -53.553 -11.810 25.249 1.00 40.04 480 VAL A N 1
ATOM 3012 C CA . VAL A 1 407 ? -53.042 -12.422 26.476 1.00 39.10 480 VAL A CA 1
ATOM 3013 C C . VAL A 1 407 ? -51.710 -13.140 26.196 1.00 39.70 480 VAL A C 1
ATOM 3014 O O . VAL A 1 407 ? -51.627 -14.365 26.232 1.00 40.22 480 VAL A O 1
ATOM 3018 N N . PRO A 1 408 ? -50.654 -12.371 25.922 1.00 40.04 481 PRO A N 1
ATOM 3019 C CA . PRO A 1 408 ? -49.340 -12.924 25.570 1.00 40.20 481 PRO A CA 1
ATOM 3020 C C . PRO A 1 408 ? -48.563 -13.467 26.784 1.00 40.70 481 PRO A C 1
ATOM 3021 O O . PRO A 1 408 ? -47.414 -13.119 26.973 1.00 40.18 481 PRO A O 1
ATOM 3025 N N . SER A 1 409 ? -49.174 -14.327 27.582 1.00 41.21 482 SER A N 1
ATOM 3026 C CA . SER A 1 409 ? -48.536 -14.784 28.792 1.00 41.41 482 SER A CA 1
ATOM 3027 C C . SER A 1 409 ? -47.351 -15.762 28.618 1.00 43.30 482 SER A C 1
ATOM 3028 O O . SER A 1 409 ? -47.302 -16.612 27.709 1.00 42.94 482 SER A O 1
ATOM 3031 N N . ARG A 1 410 ? -46.399 -15.636 29.539 1.00 45.26 483 ARG A N 1
ATOM 3032 C CA . ARG A 1 410 ? -45.234 -16.506 29.575 1.00 46.31 483 ARG A CA 1
ATOM 3033 C C . ARG A 1 410 ? -45.608 -17.794 30.289 1.00 46.82 483 ARG A C 1
ATOM 3034 O O . ARG A 1 410 ? -45.161 -18.877 29.923 1.00 47.45 483 ARG A O 1
ATOM 3042 N N . PHE A 1 411 ? -46.443 -17.669 31.304 1.00 47.45 484 PHE A N 1
ATOM 3043 C CA . PHE A 1 411 ? -47.069 -18.826 31.887 1.00 48.80 484 PHE A CA 1
ATOM 3044 C C . PHE A 1 411 ? -48.361 -18.367 32.537 1.00 49.29 484 PHE A C 1
ATOM 3045 O O . PHE A 1 411 ? -48.542 -17.180 32.798 1.00 50.16 484 PHE A O 1
ATOM 3053 N N . GLU A 1 412 ? -49.287 -19.294 32.728 1.00 49.72 485 GLU A N 1
ATOM 3054 C CA . GLU A 1 412 ? -50.648 -18.947 33.116 1.00 50.53 485 GLU A CA 1
ATOM 3055 C C . GLU A 1 412 ? -51.301 -20.187 33.685 1.00 49.77 485 GLU A C 1
ATOM 3056 O O . GLU A 1 412 ? -51.837 -21.006 32.950 1.00 49.82 485 GLU A O 1
ATOM 3062 N N . PRO A 1 413 ? -51.205 -20.358 34.994 1.00 49.16 486 PRO A N 1
ATOM 3063 C CA . PRO A 1 413 ? -51.865 -21.481 35.624 1.00 49.49 486 PRO A CA 1
ATOM 3064 C C . PRO A 1 413 ? -53.323 -21.695 35.151 1.00 49.65 486 PRO A C 1
ATOM 3065 O O . PRO A 1 413 ? -53.639 -22.776 34.716 1.00 49.44 486 PRO A O 1
ATOM 3069 N N . CYS A 1 414 ? -54.199 -20.703 35.252 1.00 50.35 487 CYS A N 1
ATOM 3070 C CA . CYS A 1 414 ? -55.539 -20.837 34.679 1.00 51.99 487 CYS A CA 1
ATOM 3071 C C . CYS A 1 414 ? -55.929 -19.617 33.904 1.00 51.80 487 CYS A C 1
ATOM 3072 O O . CYS A 1 414 ? -56.080 -19.657 32.707 1.00 52.28 487 CYS A O 1
ATOM 3075 N N . GLY A 1 415 ? -56.065 -18.515 34.608 1.00 52.11 488 GLY A N 1
ATOM 3076 C CA . GLY A 1 415 ? -56.339 -17.263 33.974 1.00 51.43 488 GLY A CA 1
ATOM 3077 C C . GLY A 1 415 ? -57.785 -16.946 34.289 1.00 51.42 488 GLY A C 1
ATOM 3078 O O . GLY A 1 415 ? -58.616 -17.827 34.493 1.00 52.09 488 GLY A O 1
ATOM 3079 N N . LEU A 1 416 ? -58.075 -15.669 34.335 1.00 50.75 489 LEU A N 1
ATOM 3080 C CA . LEU A 1 416 ? -59.352 -15.210 34.713 1.00 49.96 489 LEU A CA 1
ATOM 3081 C C . LEU A 1 416 ? -59.717 -14.286 33.584 1.00 48.70 489 LEU A C 1
ATOM 3082 O O . LEU A 1 416 ? -60.879 -14.278 33.134 1.00 49.42 489 LEU A O 1
ATOM 3087 N N . ILE A 1 417 ? -58.722 -13.540 33.106 1.00 45.81 490 ILE A N 1
ATOM 3088 C CA . ILE A 1 417 ? -58.919 -12.577 32.031 1.00 44.01 490 ILE A CA 1
ATOM 3089 C C . ILE A 1 417 ? -59.551 -13.182 30.769 1.00 43.29 490 ILE A C 1
ATOM 3090 O O . ILE A 1 417 ? -60.494 -12.638 30.202 1.00 43.22 490 ILE A O 1
ATOM 3095 N N . GLN A 1 418 ? -59.068 -14.333 30.344 1.00 41.90 491 GLN A N 1
ATOM 3096 C CA . GLN A 1 418 ? -59.646 -14.916 29.188 1.00 41.27 491 GLN A CA 1
ATOM 3097 C C . GLN A 1 418 ? -61.070 -15.398 29.478 1.00 40.28 491 GLN A C 1
ATOM 3098 O O . GLN A 1 418 ? -61.943 -15.313 28.629 1.00 40.17 491 GLN A O 1
ATOM 3104 N N . LEU A 1 419 ? -61.320 -15.875 30.686 1.00 40.24 492 LEU A N 1
ATOM 3105 C CA . LEU A 1 419 ? -62.677 -16.315 31.027 1.00 40.57 492 LEU A CA 1
ATOM 3106 C C . LEU A 1 419 ? -63.621 -15.134 31.027 1.00 40.48 492 LEU A C 1
ATOM 3107 O O . LEU A 1 419 ? -64.720 -15.187 30.468 1.00 40.65 492 LEU A O 1
ATOM 3112 N N . GLN A 1 420 ? -63.168 -14.053 31.641 1.00 40.27 493 GLN A N 1
ATOM 3113 C CA . GLN A 1 420 ? -63.939 -12.839 31.680 1.00 40.51 493 GLN A CA 1
ATOM 3114 C C . GLN A 1 420 ? -64.224 -12.323 30.264 1.00 40.24 493 GLN A C 1
ATOM 3115 O O . GLN A 1 420 ? -65.348 -11.925 29.943 1.00 40.57 493 GLN A O 1
ATOM 3121 N N . GLY A 1 421 ? -63.214 -12.363 29.412 1.00 39.82 494 GLY A N 1
ATOM 3122 C CA . GLY A 1 421 ? -63.402 -11.998 28.028 1.00 39.82 494 GLY A CA 1
ATOM 3123 C C . GLY A 1 421 ? -64.518 -12.804 27.387 1.00 39.67 494 GLY A C 1
ATOM 3124 O O . GLY A 1 421 ? -65.476 -12.259 26.849 1.00 40.09 494 GLY A O 1
ATOM 3125 N N . MET A 1 422 ? -64.413 -14.113 27.457 1.00 39.12 495 MET A N 1
ATOM 3126 C CA . MET A 1 422 ? -65.366 -14.928 26.750 1.00 38.81 495 MET A CA 1
ATOM 3127 C C . MET A 1 422 ? -66.786 -14.671 27.257 1.00 37.74 495 MET A C 1
ATOM 3128 O O . MET A 1 422 ? -67.744 -14.566 26.470 1.00 37.80 495 MET A O 1
ATOM 3133 N N . ARG A 1 423 ? -66.910 -14.540 28.569 1.00 35.42 496 ARG A N 1
ATOM 3134 C CA . ARG A 1 423 ? -68.172 -14.270 29.153 1.00 33.44 496 ARG A CA 1
ATOM 3135 C C . ARG A 1 423 ? -68.760 -13.043 28.457 1.00 33.14 496 ARG A C 1
ATOM 3136 O O . ARG A 1 423 ? -69.949 -13.008 28.216 1.00 32.44 496 ARG A O 1
ATOM 3144 N N . TYR A 1 424 ? -67.927 -12.040 28.144 1.00 32.76 497 TYR A N 1
ATOM 3145 C CA . TYR A 1 424 ? -68.392 -10.795 27.506 1.00 33.24 497 TYR A CA 1
ATOM 3146 C C . TYR A 1 424 ? -68.294 -10.823 25.971 1.00 34.02 497 TYR A C 1
ATOM 3147 O O . TYR A 1 424 ? -68.329 -9.787 25.324 1.00 34.87 497 TYR A O 1
ATOM 3156 N N . GLY A 1 425 ? -68.165 -12.015 25.392 1.00 33.96 498 GLY A N 1
ATOM 3157 C CA . GLY A 1 425 ? -68.027 -12.164 23.970 1.00 34.02 498 GLY A CA 1
ATOM 3158 C C . GLY A 1 425 ? -66.793 -11.524 23.381 1.00 33.98 498 GLY A C 1
ATOM 3159 O O . GLY A 1 425 ? -66.843 -10.983 22.315 1.00 34.88 498 GLY A O 1
ATOM 3160 N N . THR A 1 426 ? -65.673 -11.567 24.067 1.00 34.12 499 THR A N 1
ATOM 3161 C CA . THR A 1 426 ? -64.477 -11.013 23.491 1.00 34.26 499 THR A CA 1
ATOM 3162 C C . THR A 1 426 ? -63.514 -12.135 23.267 1.00 35.63 499 THR A C 1
ATOM 3163 O O . THR A 1 426 ? -62.943 -12.622 24.200 1.00 36.70 499 THR A O 1
ATOM 3167 N N . PRO A 1 427 ? -63.338 -12.557 22.025 1.00 36.70 500 PRO A N 1
ATOM 3168 C CA . PRO A 1 427 ? -62.392 -13.664 21.832 1.00 37.49 500 PRO A CA 1
ATOM 3169 C C . PRO A 1 427 ? -60.988 -13.248 22.235 1.00 38.00 500 PRO A C 1
ATOM 3170 O O . PRO A 1 427 ? -60.717 -12.064 22.330 1.00 36.70 500 PRO A O 1
ATOM 3174 N N . CYS A 1 428 ? -60.111 -14.235 22.409 1.00 39.40 501 CYS A N 1
ATOM 3175 C CA . CYS A 1 428 ? -58.822 -14.029 23.015 1.00 41.39 501 CYS A CA 1
ATOM 3176 C C . CYS A 1 428 ? -57.698 -14.475 22.118 1.00 41.35 501 CYS A C 1
ATOM 3177 O O . CYS A 1 428 ? -57.692 -15.613 21.691 1.00 42.11 501 CYS A O 1
ATOM 3180 N N . ALA A 1 429 ? -56.756 -13.587 21.814 1.00 41.41 502 ALA A N 1
ATOM 3181 C CA . ALA A 1 429 ? -55.535 -13.969 21.105 1.00 41.64 502 ALA A CA 1
ATOM 3182 C C . ALA A 1 429 ? -54.500 -14.250 22.196 1.00 42.60 502 ALA A C 1
ATOM 3183 O O . ALA A 1 429 ? -54.088 -13.349 22.925 1.00 43.55 502 ALA A O 1
ATOM 3185 N N . CYS A 1 430 ? -54.102 -15.494 22.360 1.00 43.13 503 CYS A N 1
ATOM 3186 C CA . CYS A 1 430 ? -53.355 -15.827 23.567 1.00 44.91 503 CYS A CA 1
ATOM 3187 C C . CYS A 1 430 ? -52.155 -16.739 23.327 1.00 44.76 503 CYS A C 1
ATOM 3188 O O . CYS A 1 430 ? -52.075 -17.489 22.321 1.00 44.10 503 CYS A O 1
ATOM 3191 N N . ALA A 1 431 ? -51.224 -16.681 24.275 1.00 44.32 504 ALA A N 1
ATOM 3192 C CA . ALA A 1 431 ? -50.075 -17.561 24.206 1.00 43.95 504 ALA A CA 1
ATOM 3193 C C . ALA A 1 431 ? -50.592 -18.961 24.505 1.00 43.59 504 ALA A C 1
ATOM 3194 O O . ALA A 1 431 ? -51.593 -19.142 25.230 1.00 43.22 504 ALA A O 1
ATOM 3196 N N . SER A 1 432 ? -49.943 -19.948 23.924 1.00 42.87 505 SER A N 1
ATOM 3197 C CA . SER A 1 432 ? -50.401 -21.296 24.106 1.00 43.76 505 SER A CA 1
ATOM 3198 C C . SER A 1 432 ? -49.797 -21.966 25.346 1.00 44.20 505 SER A C 1
ATOM 3199 O O . SER A 1 432 ? -48.989 -22.919 25.244 1.00 44.55 505 SER A O 1
ATOM 3202 N N . THR A 1 433 ? -50.198 -21.491 26.517 1.00 43.67 506 THR A N 1
ATOM 3203 C CA . THR A 1 433 ? -49.681 -22.101 27.715 1.00 44.02 506 THR A CA 1
ATOM 3204 C C . THR A 1 433 ? -50.719 -22.256 28.834 1.00 43.97 506 THR A C 1
ATOM 3205 O O . THR A 1 433 ? -51.680 -21.465 28.948 1.00 43.85 506 THR A O 1
ATOM 3209 N N . GLY A 1 434 ? -50.499 -23.257 29.677 1.00 42.72 507 GLY A N 1
ATOM 3210 C CA . GLY A 1 434 ? -51.338 -23.423 30.838 1.00 43.76 507 GLY A CA 1
ATOM 3211 C C . GLY A 1 434 ? -52.830 -23.437 30.540 1.00 43.97 507 GLY A C 1
ATOM 3212 O O . GLY A 1 434 ? -53.278 -24.065 29.561 1.00 44.62 507 GLY A O 1
ATOM 3213 N N . GLY A 1 435 ? -53.587 -22.732 31.380 1.00 43.28 508 GLY A N 1
ATOM 3214 C CA . GLY A 1 435 ? -55.035 -22.669 31.294 1.00 42.51 508 GLY A CA 1
ATOM 3215 C C . GLY A 1 435 ? -55.576 -22.152 29.977 1.00 42.77 508 GLY A C 1
ATOM 3216 O O . GLY A 1 435 ? -56.705 -22.521 29.591 1.00 43.83 508 GLY A O 1
ATOM 3217 N N . LEU A 1 436 ? -54.791 -21.332 29.262 1.00 41.31 509 LEU A N 1
ATOM 3218 C CA . LEU A 1 436 ? -55.241 -20.796 27.959 1.00 39.99 509 LEU A CA 1
ATOM 3219 C C . LEU A 1 436 ? -55.387 -21.894 26.930 1.00 39.95 509 LEU A C 1
ATOM 3220 O O . LEU A 1 436 ? -56.195 -21.810 26.027 1.00 41.35 509 LEU A O 1
ATOM 3225 N N . VAL A 1 437 ? -54.599 -22.942 27.045 1.00 39.84 510 VAL A N 1
ATOM 3226 C CA . VAL A 1 437 ? -54.706 -24.017 26.085 1.00 38.77 510 VAL A CA 1
ATOM 3227 C C . VAL A 1 437 ? -56.007 -24.784 26.291 1.00 38.64 510 VAL A C 1
ATOM 3228 O O . VAL A 1 437 ? -56.641 -25.124 25.306 1.00 38.51 510 VAL A O 1
ATOM 3232 N N . ASP A 1 438 ? -56.398 -25.019 27.548 1.00 38.67 511 ASP A N 1
ATOM 3233 C CA . ASP A 1 438 ? -57.661 -25.673 27.922 1.00 40.18 511 ASP A CA 1
ATOM 3234 C C . ASP A 1 438 ? -58.922 -24.851 27.594 1.00 40.97 511 ASP A C 1
ATOM 3235 O O . ASP A 1 438 ? -59.921 -25.418 27.137 1.00 41.23 511 ASP A O 1
ATOM 3240 N N . THR A 1 439 ? -58.875 -23.525 27.806 1.00 40.91 512 THR A N 1
ATOM 3241 C CA . THR A 1 439 ? -60.084 -22.716 27.783 1.00 40.68 512 THR A CA 1
ATOM 3242 C C . THR A 1 439 ? -60.274 -21.967 26.454 1.00 40.81 512 THR A C 1
ATOM 3243 O O . THR A 1 439 ? -61.352 -21.467 26.189 1.00 41.15 512 THR A O 1
ATOM 3247 N N . VAL A 1 440 ? -59.262 -21.903 25.610 1.00 40.16 513 VAL A N 1
ATOM 3248 C CA . VAL A 1 440 ? -59.400 -21.137 24.386 1.00 41.31 513 VAL A CA 1
ATOM 3249 C C . VAL A 1 440 ? -59.223 -22.037 23.157 1.00 42.26 513 VAL A C 1
ATOM 3250 O O . VAL A 1 440 ? -58.137 -22.578 22.949 1.00 43.62 513 VAL A O 1
ATOM 3254 N N . ILE A 1 441 ? -60.268 -22.190 22.348 1.00 42.64 514 ILE A N 1
ATOM 3255 C CA . ILE A 1 441 ? -60.193 -23.052 21.181 1.00 43.43 514 ILE A CA 1
ATOM 3256 C C . ILE A 1 441 ? -60.041 -22.262 19.875 1.00 44.60 514 ILE A C 1
ATOM 3257 O O . ILE A 1 441 ? -60.833 -21.326 19.588 1.00 43.43 514 ILE A O 1
ATOM 3262 N N . GLU A 1 442 ? -59.010 -22.651 19.102 1.00 45.54 515 GLU A N 1
ATOM 3263 C CA . GLU A 1 442 ? -58.642 -21.988 17.848 1.00 46.63 515 GLU A CA 1
ATOM 3264 C C . GLU A 1 442 ? -59.815 -22.009 16.883 1.00 47.40 515 GLU A C 1
ATOM 3265 O O . GLU A 1 442 ? -60.382 -23.066 16.587 1.00 48.03 515 GLU A O 1
ATOM 3271 N N . GLY A 1 443 ? -60.195 -20.847 16.384 1.00 47.75 516 GLY A N 1
ATOM 3272 C CA . GLY A 1 443 ? -61.337 -20.802 15.463 1.00 47.49 516 GLY A CA 1
ATOM 3273 C C . GLY A 1 443 ? -62.717 -20.946 16.085 1.00 46.71 516 GLY A C 1
ATOM 3274 O O . GLY A 1 443 ? -63.699 -20.720 15.428 1.00 47.95 516 GLY A O 1
ATOM 3275 N N . LYS A 1 444 ? -62.805 -21.338 17.339 1.00 45.63 517 LYS A N 1
ATOM 3276 C CA . LYS A 1 444 ? -64.089 -21.409 18.000 1.00 45.27 517 LYS A CA 1
ATOM 3277 C C . LYS A 1 444 ? -64.248 -20.233 18.968 1.00 44.49 517 LYS A C 1
ATOM 3278 O O . LYS A 1 444 ? -65.208 -19.491 18.863 1.00 45.49 517 LYS A O 1
ATOM 3284 N N . THR A 1 445 ? -63.317 -20.060 19.907 1.00 43.32 518 THR A N 1
ATOM 3285 C CA . THR A 1 445 ? -63.410 -18.988 20.894 1.00 41.36 518 THR A CA 1
ATOM 3286 C C . THR A 1 445 ? -62.182 -18.103 21.005 1.00 41.68 518 THR A C 1
ATOM 3287 O O . THR A 1 445 ? -62.163 -17.270 21.883 1.00 42.91 518 THR A O 1
ATOM 3291 N N . GLY A 1 446 ? -61.153 -18.282 20.166 1.00 40.45 519 GLY A N 1
ATOM 3292 C CA . GLY A 1 446 ? -60.029 -17.372 20.137 1.00 39.06 519 GLY A CA 1
ATOM 3293 C C . GLY A 1 446 ? -58.958 -17.817 19.179 1.00 39.66 519 GLY A C 1
ATOM 3294 O O . GLY A 1 446 ? -59.207 -18.679 18.356 1.00 40.51 519 GLY A O 1
ATOM 3295 N N . PHE A 1 447 ? -57.748 -17.261 19.301 1.00 40.06 520 PHE A N 1
ATOM 3296 C CA . PHE A 1 447 ? -56.610 -17.595 18.432 1.00 40.36 520 PHE A CA 1
ATOM 3297 C C . PHE A 1 447 ? -55.347 -17.863 19.254 1.00 40.90 520 PHE A C 1
ATOM 3298 O O . PHE A 1 447 ? -54.948 -17.047 20.042 1.00 41.52 520 PHE A O 1
ATOM 3306 N N . HIS A 1 448 ? -54.719 -19.016 19.070 1.00 41.60 521 HIS A N 1
ATOM 3307 C CA . HIS A 1 448 ? -53.451 -19.336 19.701 1.00 41.19 521 HIS A CA 1
ATOM 3308 C C . HIS A 1 448 ? -52.226 -18.763 18.977 1.00 41.67 521 HIS A C 1
ATOM 3309 O O . HIS A 1 448 ? -52.095 -18.839 17.752 1.00 41.31 521 HIS A O 1
ATOM 3316 N N . MET A 1 449 ? -51.305 -18.212 19.761 1.00 42.36 522 MET A N 1
ATOM 3317 C CA . MET A 1 449 ? -50.107 -17.622 19.214 1.00 42.54 522 MET A CA 1
ATOM 3318 C C . MET A 1 449 ? -48.980 -18.619 19.127 1.00 43.34 522 MET A C 1
ATOM 3319 O O . MET A 1 449 ? -47.987 -18.330 18.483 1.00 44.15 522 MET A O 1
ATOM 3324 N N . GLY A 1 450 ? -49.115 -19.767 19.784 1.00 43.97 523 GLY A N 1
ATOM 3325 C CA . GLY A 1 450 ? -48.001 -20.641 20.058 1.00 45.58 523 GLY A CA 1
ATOM 3326 C C . GLY A 1 450 ? -47.386 -20.278 21.399 1.00 47.61 523 GLY A C 1
ATOM 3327 O O . GLY A 1 450 ? -47.732 -19.263 22.009 1.00 47.57 523 GLY A O 1
ATOM 3328 N N . ARG A 1 451 ? -46.462 -21.109 21.864 1.00 49.68 524 ARG A N 1
ATOM 3329 C CA . ARG A 1 451 ? -45.811 -20.918 23.170 1.00 52.08 524 ARG A CA 1
ATOM 3330 C C . ARG A 1 451 ? -44.654 -19.928 23.091 1.00 53.02 524 ARG A C 1
ATOM 3331 O O . ARG A 1 451 ? -43.824 -20.043 22.198 1.00 53.43 524 ARG A O 1
ATOM 3339 N N . LEU A 1 452 ? -44.617 -18.955 24.004 1.00 54.55 525 LEU A N 1
ATOM 3340 C CA . LEU A 1 452 ? -43.517 -17.976 24.057 1.00 56.29 525 LEU A CA 1
ATOM 3341 C C . LEU A 1 452 ? -42.357 -18.511 24.866 1.00 58.68 525 LEU A C 1
ATOM 3342 O O . LEU A 1 452 ? -42.503 -19.452 25.655 1.00 59.19 525 LEU A O 1
ATOM 3347 N N . SER A 1 453 ? -41.201 -17.887 24.705 1.00 61.48 526 SER A N 1
ATOM 3348 C CA . SER A 1 453 ? -40.016 -18.300 25.445 1.00 63.92 526 SER A CA 1
ATOM 3349 C C . SER A 1 453 ? -40.219 -18.093 26.938 1.00 65.37 526 SER A C 1
ATOM 3350 O O . SER A 1 453 ? -40.580 -17.008 27.385 1.00 65.33 526 SER A O 1
ATOM 3353 N N . VAL A 1 454 ? -39.963 -19.158 27.691 1.00 68.15 527 VAL A N 1
ATOM 3354 C CA . VAL A 1 454 ? -40.029 -19.167 29.159 1.00 70.78 527 VAL A CA 1
ATOM 3355 C C . VAL A 1 454 ? -38.888 -18.363 29.764 1.00 72.35 527 VAL A C 1
ATOM 3356 O O . VAL A 1 454 ? -38.901 -18.026 30.948 1.00 73.24 527 VAL A O 1
ATOM 3360 N N . ASP A 1 455 ? -37.892 -18.058 28.948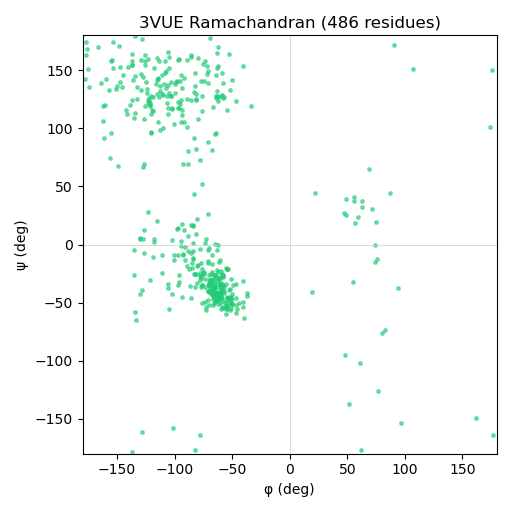 1.00 74.29 528 ASP A N 1
ATOM 3361 C CA . ASP A 1 455 ? -36.785 -17.238 29.387 1.00 75.96 528 ASP A CA 1
ATOM 3362 C C . ASP A 1 455 ? -37.219 -15.798 29.668 1.00 76.83 528 ASP A C 1
ATOM 3363 O O . ASP A 1 455 ? -37.008 -14.887 28.866 1.00 77.18 528 ASP A O 1
ATOM 3368 N N . CYS A 1 456 ? -37.784 -15.598 30.843 1.00 78.31 529 CYS A N 1
ATOM 3369 C CA . CYS A 1 456 ? -38.351 -14.314 31.222 1.00 80.72 529 CYS A CA 1
ATOM 3370 C C . CYS A 1 456 ? -37.551 -13.048 30.973 1.00 80.67 529 CYS A C 1
ATOM 3371 O O . CYS A 1 456 ? -38.130 -11.993 30.710 1.00 80.56 529 CYS A O 1
ATOM 3374 N N . LYS A 1 457 ? -36.234 -13.122 31.083 1.00 81.23 530 LYS A N 1
ATOM 3375 C CA . LYS A 1 457 ? -35.471 -11.884 31.021 1.00 81.73 530 LYS A CA 1
ATOM 3376 C C . LYS A 1 457 ? -35.419 -11.348 29.612 1.00 81.29 530 LYS A C 1
ATOM 3377 O O . LYS A 1 457 ? -35.326 -10.136 29.404 1.00 81.12 530 LYS A O 1
ATOM 3383 N N . VAL A 1 458 ? -35.481 -12.267 28.651 1.00 80.74 531 VAL A N 1
ATOM 3384 C CA . VAL A 1 458 ? -35.324 -11.915 27.257 1.00 79.77 531 VAL A CA 1
ATOM 3385 C C . VAL A 1 458 ? -36.687 -11.734 26.615 1.00 78.97 531 VAL A C 1
ATOM 3386 O O . VAL A 1 458 ? -37.700 -12.207 27.146 1.00 79.31 531 VAL A O 1
ATOM 3390 N N . VAL A 1 459 ? -36.695 -11.022 25.489 1.00 77.46 532 VAL A N 1
ATOM 3391 C CA . VAL A 1 459 ? -37.855 -10.907 24.617 1.00 75.43 532 VAL A CA 1
ATOM 3392 C C . VAL A 1 459 ? -37.397 -11.448 23.269 1.00 74.51 532 VAL A C 1
ATOM 3393 O O . VAL A 1 459 ? -36.768 -10.763 22.474 1.00 74.05 532 VAL A O 1
ATOM 3397 N N . GLU A 1 460 ? -37.685 -12.719 23.037 1.00 73.92 533 GLU A N 1
ATOM 3398 C CA . GLU A 1 460 ? -37.283 -13.347 21.791 1.00 73.32 533 GLU A CA 1
ATOM 3399 C C . GLU A 1 460 ? -37.966 -12.684 20.591 1.00 71.92 533 GLU A C 1
ATOM 3400 O O . GLU A 1 460 ? -39.189 -12.510 20.567 1.00 71.70 533 GLU A O 1
ATOM 3406 N N . PRO A 1 461 ? -37.167 -12.284 19.599 1.00 70.64 534 PRO A N 1
ATOM 3407 C CA . PRO A 1 461 ? -37.733 -11.675 18.409 1.00 69.66 534 PRO A CA 1
ATOM 3408 C C . PRO A 1 461 ? -38.745 -12.575 17.704 1.00 68.49 534 PRO A C 1
ATOM 3409 O O . PRO A 1 461 ? -39.738 -12.078 17.185 1.00 68.74 534 PRO A O 1
ATOM 3413 N N . SER A 1 462 ? -38.513 -13.879 17.700 1.00 67.43 535 SER A N 1
ATOM 3414 C CA . SER A 1 462 ? -39.446 -14.791 17.062 1.00 66.78 535 SER A CA 1
ATOM 3415 C C . SER A 1 462 ? -40.806 -14.799 17.782 1.00 66.95 535 SER A C 1
ATOM 3416 O O . SER A 1 462 ? -41.843 -14.951 17.130 1.00 67.29 535 SER A O 1
ATOM 3419 N N . ASP A 1 463 ? -40.799 -14.646 19.113 1.00 66.32 536 ASP A N 1
ATOM 3420 C CA . ASP A 1 463 ? -42.025 -14.442 19.875 1.00 65.45 536 ASP A CA 1
ATOM 3421 C C . ASP A 1 463 ? -42.722 -13.146 19.491 1.00 64.67 536 ASP A C 1
ATOM 3422 O O . ASP A 1 463 ? -43.936 -13.114 19.323 1.00 65.13 536 ASP A O 1
ATOM 3427 N N . VAL A 1 464 ? -41.966 -12.069 19.351 1.00 63.57 537 VAL A N 1
ATOM 3428 C CA . VAL A 1 464 ? -42.566 -10.801 18.933 1.00 62.69 537 VAL A CA 1
ATOM 3429 C C . VAL A 1 464 ? -43.278 -11.019 17.594 1.00 62.31 537 VAL A C 1
ATOM 3430 O O . VAL A 1 464 ? -44.378 -10.494 17.351 1.00 61.75 537 VAL A O 1
ATOM 3434 N N . LYS A 1 465 ? -42.671 -11.862 16.765 1.00 61.50 538 LYS A N 1
ATOM 3435 C CA . LYS A 1 465 ? -43.198 -12.134 15.454 1.00 61.20 538 LYS A CA 1
ATOM 3436 C C . LYS A 1 465 ? -44.533 -12.869 15.526 1.00 59.70 538 LYS A C 1
ATOM 3437 O O . LYS A 1 465 ? -45.463 -12.527 14.772 1.00 60.81 538 LYS A O 1
ATOM 3443 N N . LYS A 1 466 ? -44.628 -13.843 16.430 1.00 56.73 539 LYS A N 1
ATOM 3444 C CA . LYS A 1 466 ? -45.817 -14.668 16.619 1.00 54.49 539 LYS A CA 1
ATOM 3445 C C . LYS A 1 466 ? -47.001 -13.798 17.062 1.00 53.76 539 LYS A C 1
ATOM 3446 O O . LYS A 1 466 ? -48.152 -13.948 16.577 1.00 53.48 539 LYS A O 1
ATOM 3452 N N . VAL A 1 467 ? -46.714 -12.926 18.033 1.00 51.36 540 VAL A N 1
ATOM 3453 C CA . VAL A 1 467 ? -47.718 -12.148 18.696 1.00 49.45 540 VAL A CA 1
ATOM 3454 C C . VAL A 1 467 ? -48.301 -11.178 17.703 1.00 48.87 540 VAL A C 1
ATOM 3455 O O . VAL A 1 467 ? -49.519 -11.008 17.622 1.00 48.92 540 VAL A O 1
ATOM 3459 N N . ALA A 1 468 ? -47.442 -10.554 16.913 1.00 47.53 541 ALA A N 1
ATOM 3460 C CA . ALA A 1 468 ? -47.971 -9.611 15.966 1.00 46.17 541 ALA A CA 1
ATOM 3461 C C . ALA A 1 468 ? -48.746 -10.381 14.927 1.00 45.52 541 ALA A C 1
ATOM 3462 O O . ALA A 1 468 ? -49.843 -9.960 14.551 1.00 46.21 541 ALA A O 1
ATOM 3464 N N . ALA A 1 469 ? -48.199 -11.515 14.477 1.00 43.98 542 ALA A N 1
ATOM 3465 C CA . ALA A 1 469 ? -48.860 -12.274 13.423 1.00 42.25 542 ALA A CA 1
ATOM 3466 C C . ALA A 1 469 ? -50.279 -12.651 13.885 1.00 41.17 542 ALA A C 1
ATOM 3467 O O . ALA A 1 469 ? -51.259 -12.269 13.243 1.00 40.60 542 ALA A O 1
ATOM 3469 N N . THR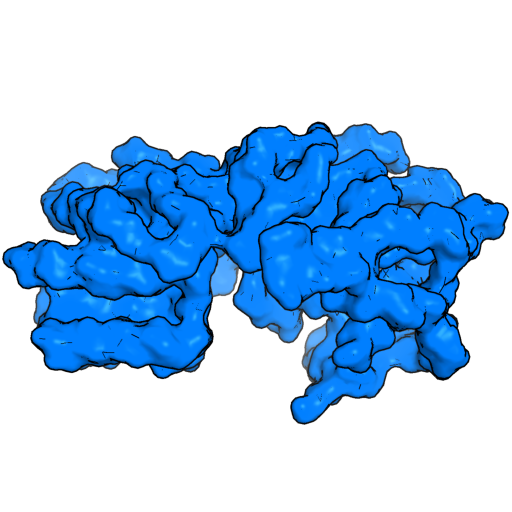 A 1 470 ? -50.383 -13.298 15.032 1.00 39.85 543 THR A N 1
ATOM 3470 C CA . THR A 1 470 ? -51.676 -13.742 15.515 1.00 40.42 543 THR A CA 1
ATOM 3471 C C . THR A 1 470 ? -52.625 -12.574 15.718 1.00 40.73 543 THR A C 1
ATOM 3472 O O . THR A 1 470 ? -53.817 -12.724 15.484 1.00 41.90 543 THR A O 1
ATOM 3476 N N . LEU A 1 471 ? -52.117 -11.415 16.135 1.00 40.26 544 LEU A N 1
ATOM 3477 C CA . LEU A 1 471 ? -52.993 -10.262 16.311 1.00 40.06 544 LEU A CA 1
ATOM 3478 C C . LEU A 1 471 ? -53.492 -9.709 14.961 1.00 40.91 544 LEU A C 1
ATOM 3479 O O . LEU A 1 471 ? -54.636 -9.247 14.860 1.00 39.89 544 LEU A O 1
ATOM 3484 N N . LYS A 1 472 ? -52.643 -9.789 13.933 1.00 42.59 545 LYS A N 1
ATOM 3485 C CA . LYS A 1 472 ? -53.040 -9.425 12.549 1.00 44.82 545 LYS A CA 1
ATOM 3486 C C . LYS A 1 472 ? -54.137 -10.314 11.960 1.00 45.14 545 LYS A C 1
ATOM 3487 O O . LYS A 1 472 ? -55.091 -9.799 11.385 1.00 45.64 545 LYS A O 1
ATOM 3493 N N . ARG A 1 473 ? -54.012 -11.631 12.141 1.00 45.55 546 ARG A N 1
ATOM 3494 C CA . ARG A 1 473 ? -55.072 -12.575 11.804 1.00 46.00 546 ARG A CA 1
ATOM 3495 C C . ARG A 1 473 ? -56.350 -12.162 12.524 1.00 45.56 546 ARG A C 1
ATOM 3496 O O . ARG A 1 473 ? -57.401 -11.955 11.887 1.00 45.01 546 ARG A O 1
ATOM 3504 N N . ALA A 1 474 ? -56.256 -12.046 13.847 1.00 45.00 547 ALA A N 1
ATOM 3505 C CA . ALA A 1 474 ? -57.439 -11.815 14.657 1.00 45.20 547 ALA A CA 1
ATOM 3506 C C . ALA A 1 474 ? -58.214 -10.591 14.196 1.00 46.06 547 ALA A C 1
ATOM 3507 O O . ALA A 1 474 ? -59.431 -10.634 14.023 1.00 46.42 547 ALA A O 1
ATOM 3509 N N . ILE A 1 475 ? -57.513 -9.499 13.957 1.00 47.19 548 ILE A N 1
ATOM 3510 C CA . ILE A 1 475 ? -58.213 -8.266 13.684 1.00 48.34 548 ILE A CA 1
ATOM 3511 C C . ILE A 1 475 ? -58.744 -8.262 12.276 1.00 48.93 548 ILE A C 1
ATOM 3512 O O . ILE A 1 475 ? -59.760 -7.610 11.987 1.00 49.31 548 ILE A O 1
ATOM 3517 N N . LYS A 1 476 ? -58.062 -9.003 11.406 1.00 49.34 549 LYS A N 1
ATOM 3518 C CA . LYS A 1 476 ? -58.504 -9.139 10.017 1.00 50.18 549 LYS A CA 1
ATOM 3519 C C . LYS A 1 476 ? -59.864 -9.856 9.933 1.00 49.00 549 LYS A C 1
ATOM 3520 O O . LYS A 1 476 ? -60.620 -9.619 9.022 1.00 49.92 549 LYS A O 1
ATOM 3526 N N . VAL A 1 477 ? -60.169 -10.677 10.930 1.00 48.10 550 VAL A N 1
ATOM 3527 C CA . VAL A 1 477 ? -61.448 -11.384 11.089 1.00 47.20 550 VAL A CA 1
ATOM 3528 C C . VAL A 1 477 ? -62.545 -10.513 11.722 1.00 46.72 550 VAL A C 1
ATOM 3529 O O . VAL A 1 477 ? -63.730 -10.756 11.527 1.00 47.37 550 VAL A O 1
ATOM 3533 N N . VAL A 1 478 ? -62.178 -9.511 12.497 1.00 45.66 551 VAL A N 1
ATOM 3534 C CA . VAL A 1 478 ? -63.190 -8.670 13.114 1.00 44.82 551 VAL A CA 1
ATOM 3535 C C . VAL A 1 478 ? -64.052 -8.049 12.021 1.00 46.49 551 VAL A C 1
ATOM 3536 O O . VAL A 1 478 ? -63.522 -7.658 10.988 1.00 47.14 551 VAL A O 1
ATOM 3540 N N . GLY A 1 479 ? -65.368 -7.984 12.240 1.00 47.69 552 GLY A N 1
ATOM 3541 C CA . GLY A 1 479 ? -66.308 -7.431 11.263 1.00 49.59 552 GLY A CA 1
ATOM 3542 C C . GLY A 1 479 ? -66.939 -8.492 10.334 1.00 51.00 552 GLY A C 1
ATOM 3543 O O . GLY A 1 479 ? -68.126 -8.382 9.967 1.00 51.84 552 GLY A O 1
ATOM 3544 N N . THR A 1 480 ? -66.163 -9.506 9.929 1.00 50.30 553 THR A N 1
ATOM 3545 C CA . THR A 1 480 ? -66.707 -10.578 9.112 1.00 49.65 553 THR A CA 1
ATOM 3546 C C . THR A 1 480 ? -67.792 -11.329 9.885 1.00 49.59 553 THR A C 1
ATOM 3547 O O . THR A 1 480 ? -67.766 -11.372 11.108 1.00 50.60 553 THR A O 1
ATOM 3551 N N . PRO A 1 481 ? -68.766 -11.919 9.177 1.00 48.80 554 PRO A N 1
ATOM 3552 C CA . PRO A 1 481 ? -69.774 -12.662 9.909 1.00 47.37 554 PRO A CA 1
ATOM 3553 C C . PRO A 1 481 ? -69.175 -13.741 10.803 1.00 46.95 554 PRO A C 1
ATOM 3554 O O . PRO A 1 481 ? -69.726 -14.042 11.844 1.00 47.21 554 PRO A O 1
ATOM 3558 N N . ALA A 1 482 ? -68.077 -14.359 10.392 1.00 47.10 555 ALA A N 1
ATOM 3559 C CA . ALA A 1 482 ? -67.514 -15.476 11.195 1.00 46.55 555 ALA A CA 1
ATOM 3560 C C . ALA A 1 482 ? -67.129 -15.022 12.591 1.00 45.39 555 ALA A C 1
ATOM 3561 O O . ALA A 1 482 ? -67.252 -15.783 13.535 1.00 44.41 555 ALA A O 1
ATOM 3563 N N . TYR A 1 483 ? -66.667 -13.774 12.689 1.00 45.11 556 TYR A N 1
ATOM 3564 C CA . TYR A 1 483 ? -66.271 -13.180 13.960 1.00 45.73 556 TYR A CA 1
ATOM 3565 C C . TYR A 1 483 ? -67.423 -13.172 14.959 1.00 45.33 556 TYR A C 1
ATOM 3566 O O . TYR A 1 483 ? -67.241 -13.449 16.156 1.00 45.55 556 TYR A O 1
ATOM 3575 N N . GLU A 1 484 ? -68.609 -12.901 14.452 1.00 44.99 557 GLU A N 1
ATOM 3576 C CA . GLU A 1 484 ? -69.817 -12.857 15.265 1.00 45.48 557 GLU A CA 1
ATOM 3577 C C . GLU A 1 484 ? -70.203 -14.218 15.765 1.00 44.17 557 GLU A C 1
ATOM 3578 O O . GLU A 1 484 ? -70.715 -14.351 16.882 1.00 43.79 557 GLU A O 1
ATOM 3584 N N . GLU A 1 485 ? -69.911 -15.250 14.984 1.00 43.64 558 GLU A N 1
ATOM 3585 C CA . GLU A 1 485 ? -70.099 -16.608 15.506 1.00 43.83 558 GLU A CA 1
ATOM 3586 C C . GLU A 1 485 ? -69.220 -16.864 16.701 1.00 42.77 558 GLU A C 1
ATOM 3587 O O . GLU A 1 485 ? -69.705 -17.382 17.725 1.00 42.93 558 GLU A O 1
ATOM 3593 N N . MET A 1 486 ? -67.939 -16.503 16.564 1.00 41.11 559 MET A N 1
ATOM 3594 C CA . MET A 1 486 ? -67.000 -16.579 17.671 1.00 40.60 559 MET A CA 1
ATOM 3595 C C . MET A 1 486 ? -67.535 -15.904 18.933 1.00 39.57 559 MET A C 1
ATOM 3596 O O . MET A 1 486 ? -67.560 -16.528 20.003 1.00 39.43 559 MET A O 1
ATOM 3601 N N . VAL A 1 487 ? -67.986 -14.661 18.801 1.00 37.49 560 VAL A N 1
ATOM 3602 C CA . VAL A 1 487 ? -68.574 -13.935 19.901 1.00 37.34 560 VAL A CA 1
ATOM 3603 C C . VAL A 1 487 ? -69.657 -14.786 20.571 1.00 38.63 560 VAL A C 1
ATOM 3604 O O . VAL A 1 487 ? -69.688 -14.975 21.795 1.00 39.50 560 VAL A O 1
ATOM 3608 N N . ARG A 1 488 ? -70.568 -15.297 19.757 1.00 40.07 561 ARG A N 1
ATOM 3609 C CA . ARG A 1 488 ? -71.656 -16.152 20.235 1.00 40.71 561 ARG A CA 1
ATOM 3610 C C . ARG A 1 488 ? -71.097 -17.380 20.909 1.00 40.39 561 ARG A C 1
ATOM 3611 O O . ARG A 1 488 ? -71.596 -17.765 21.972 1.00 39.86 561 ARG A O 1
ATOM 3619 N N . ASN A 1 489 ? -70.088 -18.000 20.281 1.00 39.39 562 ASN A N 1
ATOM 3620 C CA . ASN A 1 489 ? -69.429 -19.118 20.904 1.00 40.58 562 ASN A CA 1
ATOM 3621 C C . ASN A 1 489 ? -68.885 -18.814 22.292 1.00 39.78 562 ASN A C 1
ATOM 3622 O O . ASN A 1 489 ? -69.136 -19.559 23.217 1.00 39.79 562 ASN A O 1
ATOM 3627 N N . CYS A 1 490 ? -68.104 -17.746 22.411 1.00 38.69 563 CYS A N 1
ATOM 3628 C CA . CYS A 1 490 ? -67.612 -17.309 23.687 1.00 38.74 563 CYS A CA 1
ATOM 3629 C C . CYS A 1 490 ? -68.758 -17.152 24.710 1.00 39.14 563 CYS A C 1
ATOM 3630 O O . CYS A 1 490 ? -68.638 -17.627 25.851 1.00 38.12 563 CYS A O 1
ATOM 3633 N N . MET A 1 491 ? -69.877 -16.526 24.308 1.00 39.26 564 MET A N 1
ATOM 3634 C CA . MET A 1 491 ? -71.001 -16.337 25.253 1.00 40.18 564 MET A CA 1
ATOM 3635 C C . MET A 1 491 ? -71.905 -17.533 25.547 1.00 41.22 564 MET A C 1
ATOM 3636 O O . MET A 1 491 ? -72.626 -17.490 26.498 1.00 41.08 564 MET A O 1
ATOM 3641 N N . ASN A 1 492 ? -71.886 -18.595 24.750 1.00 42.81 565 ASN A N 1
ATOM 3642 C CA . ASN A 1 492 ? -72.756 -19.708 25.066 1.00 45.07 565 ASN A CA 1
ATOM 3643 C C . ASN A 1 492 ? -72.163 -20.676 26.092 1.00 46.44 565 ASN A C 1
ATOM 3644 O O . ASN A 1 492 ? -72.841 -21.618 26.495 1.00 47.97 565 ASN A O 1
ATOM 3649 N N . GLN A 1 493 ? -70.919 -20.490 26.507 1.00 46.52 566 GLN A N 1
ATOM 3650 C CA . GLN A 1 493 ? -70.312 -21.457 27.386 1.00 47.28 566 GLN A CA 1
ATOM 3651 C C . GLN A 1 493 ? -70.811 -21.295 28.783 1.00 47.87 566 GLN A C 1
ATOM 3652 O O . GLN A 1 493 ? -70.969 -20.190 29.281 1.00 48.73 566 GLN A O 1
ATOM 3658 N N . ASP A 1 494 ? -71.034 -22.408 29.450 1.00 48.66 567 ASP A N 1
ATOM 3659 C CA . ASP A 1 494 ? -71.211 -22.330 30.879 1.00 49.04 567 ASP A CA 1
ATOM 3660 C C . ASP A 1 494 ? -69.821 -22.129 31.456 1.00 48.29 567 ASP A C 1
ATOM 3661 O O . ASP A 1 494 ? -68.969 -22.988 31.313 1.00 48.07 567 ASP A O 1
ATOM 3666 N N . LEU A 1 495 ? -69.596 -20.974 32.068 1.00 47.96 568 LEU A N 1
ATOM 3667 C CA . LEU A 1 495 ? -68.334 -20.700 32.730 1.00 47.93 568 LEU A CA 1
ATOM 3668 C C . LEU A 1 495 ? -68.539 -20.543 34.229 1.00 48.53 568 LEU A C 1
ATOM 3669 O O . LEU A 1 495 ? -67.677 -19.961 34.929 1.00 49.08 568 LEU A O 1
ATOM 3674 N N . SER A 1 496 ? -69.654 -21.078 34.723 1.00 48.12 569 SER A N 1
ATOM 3675 C CA . SER A 1 496 ? -69.910 -21.118 36.172 1.00 48.55 569 SER A CA 1
ATOM 3676 C C . SER A 1 496 ? -69.196 -22.312 36.828 1.00 49.52 569 SER A C 1
ATOM 3677 O O . SER A 1 496 ? -68.508 -23.092 36.172 1.00 49.57 569 SER A O 1
ATOM 3680 N N . TRP A 1 497 ? -69.424 -22.476 38.122 1.00 50.20 570 TRP A N 1
ATOM 3681 C CA . TRP A 1 497 ? -68.710 -23.459 38.889 1.00 50.86 570 TRP A CA 1
ATOM 3682 C C . TRP A 1 497 ? -69.429 -24.807 38.918 1.00 51.53 570 TRP A C 1
ATOM 3683 O O . TRP A 1 497 ? -68.946 -25.765 39.503 1.00 51.49 570 TRP A O 1
ATOM 3694 N N . LYS A 1 498 ? -70.585 -24.879 38.292 1.00 51.85 571 LYS A N 1
ATOM 3695 C CA . LYS A 1 498 ? -71.357 -26.095 38.328 1.00 52.53 571 LYS A CA 1
ATOM 3696 C C . LYS A 1 498 ? -70.523 -27.257 37.743 1.00 52.37 571 LYS A C 1
ATOM 3697 O O . LYS A 1 498 ? -70.338 -28.285 38.393 1.00 51.90 571 LYS A O 1
ATOM 3703 N N . GLY A 1 499 ? -70.008 -27.077 36.531 1.00 52.62 572 GLY A N 1
ATOM 3704 C CA . GLY A 1 499 ? -69.164 -28.071 35.872 1.00 53.03 572 GLY A CA 1
ATOM 3705 C C . GLY A 1 499 ? -67.860 -28.373 36.609 1.00 53.79 572 GLY A C 1
ATOM 3706 O O . GLY A 1 499 ? -67.528 -29.550 36.847 1.00 54.86 572 GLY A O 1
ATOM 3707 N N . PRO A 1 500 ? -67.091 -27.329 36.961 1.00 53.60 573 PRO A N 1
ATOM 3708 C CA . PRO A 1 500 ? -65.883 -27.593 37.715 1.00 53.65 573 PRO A CA 1
ATOM 3709 C C . PRO A 1 500 ? -66.118 -28.237 39.078 1.00 53.91 573 PRO A C 1
ATOM 3710 O O . PRO A 1 500 ? -65.317 -29.062 39.486 1.00 54.27 573 PRO A O 1
ATOM 3714 N N . ALA A 1 501 ? -67.177 -27.873 39.786 1.00 54.84 574 ALA A N 1
ATOM 3715 C CA . ALA A 1 501 ? -67.432 -28.436 41.137 1.00 56.22 574 ALA A CA 1
ATOM 3716 C C . ALA A 1 501 ? -67.674 -29.946 41.140 1.00 57.50 574 ALA A C 1
ATOM 3717 O O . ALA A 1 501 ? -67.336 -30.633 42.083 1.00 58.15 574 ALA A O 1
ATOM 3719 N N . LYS A 1 502 ? -68.251 -30.468 40.077 1.00 58.99 575 LYS A N 1
ATOM 3720 C CA . LYS A 1 502 ? -68.382 -31.895 39.946 1.00 60.53 575 LYS A CA 1
ATOM 3721 C C . LYS A 1 502 ? -66.999 -32.571 39.732 1.00 60.56 575 LYS A C 1
ATOM 3722 O O . LYS A 1 502 ? -66.798 -33.735 40.106 1.00 60.15 575 LYS A O 1
ATOM 3728 N N . ASN A 1 503 ? -66.064 -31.863 39.091 1.00 60.63 576 ASN A N 1
ATOM 3729 C CA . ASN A 1 503 ? -64.705 -32.377 38.935 1.00 60.46 576 ASN A CA 1
ATOM 3730 C C . ASN A 1 503 ? -63.972 -32.387 40.304 1.00 60.84 576 ASN A C 1
ATOM 3731 O O . ASN A 1 503 ? -63.288 -33.362 40.637 1.00 60.65 576 ASN A O 1
ATOM 3736 N N . TRP A 1 504 ? -64.155 -31.335 41.105 1.00 60.95 577 TRP A N 1
ATOM 3737 C CA . TRP A 1 504 ? -63.536 -31.274 42.423 1.00 61.78 577 TRP A CA 1
ATOM 3738 C C . TRP A 1 504 ? -64.083 -32.372 43.298 1.00 62.79 577 TRP A C 1
ATOM 3739 O O . TRP A 1 504 ? -63.321 -33.075 43.957 1.00 63.42 577 TRP A O 1
ATOM 3750 N N . GLU A 1 505 ? -65.403 -32.523 43.277 1.00 64.23 578 GLU A N 1
ATOM 3751 C CA . GLU A 1 505 ? -66.124 -33.507 44.075 1.00 65.44 578 GLU A CA 1
ATOM 3752 C C . GLU A 1 505 ? -65.542 -34.886 43.817 1.00 65.85 578 GLU A C 1
ATOM 3753 O O . GLU A 1 505 ? -65.144 -35.587 44.750 1.00 65.97 578 GLU A O 1
ATOM 3759 N N . ASN A 1 506 ? -65.439 -35.255 42.549 1.00 65.98 579 ASN A N 1
ATOM 3760 C CA . ASN A 1 506 ? -64.803 -36.496 42.206 1.00 66.62 579 ASN A CA 1
ATOM 3761 C C . ASN A 1 506 ? -63.420 -36.649 42.831 1.00 66.69 579 ASN A C 1
ATOM 3762 O O . ASN A 1 506 ? -63.117 -37.705 43.386 1.00 67.33 579 ASN A O 1
ATOM 3767 N N . VAL A 1 507 ? -62.582 -35.613 42.763 1.00 66.17 580 VAL A N 1
ATOM 3768 C CA . VAL A 1 507 ? -61.232 -35.748 43.289 1.00 65.38 580 VAL A CA 1
ATOM 3769 C C . VAL A 1 507 ? -61.304 -35.926 44.795 1.00 65.41 580 VAL A C 1
ATOM 3770 O O . VAL A 1 507 ? -60.706 -36.831 45.332 1.00 65.60 580 VAL A O 1
ATOM 3774 N N . LEU A 1 508 ? -62.083 -35.118 45.481 1.00 65.60 581 LEU A N 1
ATOM 3775 C CA . LEU A 1 508 ? -62.158 -35.279 46.939 1.00 66.76 581 LEU A CA 1
ATOM 3776 C C . LEU A 1 508 ? -62.764 -36.620 47.439 1.00 68.15 581 LEU A C 1
ATOM 3777 O O . LEU A 1 508 ? -62.459 -37.079 48.538 1.00 68.51 581 LEU A O 1
ATOM 3782 N N . LEU A 1 509 ? -63.613 -37.246 46.629 1.00 69.86 582 LEU A N 1
ATOM 3783 C CA . LEU A 1 509 ? -64.239 -38.496 47.015 1.00 71.01 582 LEU A CA 1
ATOM 3784 C C . LEU A 1 509 ? -63.251 -39.640 46.853 1.00 72.06 582 LEU A C 1
ATOM 3785 O O . LEU A 1 509 ? -63.404 -40.682 47.484 1.00 72.48 582 LEU A O 1
ATOM 3790 N N . GLY A 1 510 ? -62.268 -39.456 45.978 1.00 72.84 583 GLY A N 1
ATOM 3791 C CA . GLY A 1 510 ? -61.270 -40.481 45.713 1.00 74.12 583 GLY A CA 1
ATOM 3792 C C . GLY A 1 510 ? -60.354 -40.606 46.906 1.00 75.30 583 GLY A C 1
ATOM 3793 O O . GLY A 1 510 ? -59.500 -41.489 46.938 1.00 75.32 583 GLY A O 1
ATOM 3794 N N . LEU A 1 511 ? -60.559 -39.725 47.892 1.00 76.38 584 LEU A N 1
ATOM 3795 C CA . LEU A 1 511 ? -59.651 -39.577 49.031 1.00 77.65 584 LEU A CA 1
ATOM 3796 C C . LEU A 1 511 ? -60.017 -40.445 50.223 1.00 78.86 584 LEU A C 1
ATOM 3797 O O . LEU A 1 511 ? -59.483 -40.241 51.334 1.00 79.27 584 LEU A O 1
ATOM 3802 N N . GLY A 1 512 ? -60.930 -41.396 50.006 1.00 79.77 585 GLY A N 1
ATOM 3803 C CA . GLY A 1 512 ? -61.372 -42.291 51.070 1.00 80.68 585 GLY A CA 1
ATOM 3804 C C . GLY A 1 512 ? -62.396 -41.669 51.996 1.00 81.27 585 GLY A C 1
ATOM 3805 O O . GLY A 1 512 ? -63.574 -41.982 51.882 1.00 81.66 585 GLY A O 1
ATOM 3806 N N . VAL A 1 513 ? -61.949 -40.790 52.901 1.00 81.71 586 VAL A N 1
ATOM 3807 C CA . VAL A 1 513 ? -62.793 -40.218 53.984 1.00 82.25 586 VAL A CA 1
ATOM 3808 C C . VAL A 1 513 ? -64.295 -40.033 53.637 1.00 83.09 586 VAL A C 1
ATOM 3809 O O . VAL A 1 513 ? -65.183 -40.595 54.312 1.00 83.61 586 VAL A O 1
#

Organism: Oryza sativa subsp. japonica (NCBI:txid39947)

Nearest PDB structures (foldseek):
  3vuf-assembly1_A  TM=1.000E+00  e=1.226E-92  Oryza sativa Japonica Group
  2r4t-assembly1_A  TM=8.468E-01  e=5.957E-39  unclassified
  1rzv-assembly2_B  TM=8.028E-01  e=4.434E-38  Agrobacterium tumefaciens
  3cx4-assembly1_A  TM=8.286E-01  e=1.279E-37  Escherichia coli
  3d1j-assembly1_A  TM=8.254E-01  e=1.125E-36  Escherichia coli

Secondary structure (DSSP, 8-state):
---EEEEE-S-BTTTB-SSHHHHHHHHHHHHHHTTT-EEEEEEE--S--TT-EEEEEEEEEEETTEEEEEEEEE-EETTEEEEEEE-TTTT---HHHHHHHHHHHHHHHHHHH------TT--S---S-EEEEEESGGGSTHHHHIIIIITTTTSSTT-EEEEEES-TT---EEEGGGGGGG---GGGHHHHEEEETTTSTT-EEEEEHHHHHHHH-SEEEES-HHHHHHHHTT----SSS---S---SPEE------TTTS-TTT-SSSS----TTTHHHHHHHHHHHHHHHTTS---TTS-EEEEE--BSGGG-HHHHHHHHHHHTTSS-EEEEE--B-HHHHHHHHHHHHHSTTTEEEE-S--HHHHHHHHHH-SEEEE--S--SS-SHHHHHHHTT--EEE-S-THHHHH--BTTTEEE--PPPS-TT---HHHHHHHHHHHHHHHHHTTSHHHHHHHHHHHHS--SSHHHHHHHHHHHHTT--

B-factor: mean 61.9, std 16.42, range [30.79, 111.99]

InterPro domains:
  IPR001296 Glycosyl transferase, family 1 [PF00534] (397-522)
  IPR011835 Bacterial/plant glycogen synthase [MF_00484] (83-584)
  IPR011835 Bacterial/plant glycogen synthase [TIGR02095] (83-581)
  IPR013534 Starch synthase, catalytic domain [PF08323] (84-344)

Sequence (488 aa):
HHMNVVFVGAEMAPWSKTGGLGDVLGGLPPAMAANGHRVMVISPRYDQYKDAWDTSVVAEIKVADRYERVRFFHCYKRGVDRVFIDHPSFLEKKDNQMRFSLLCQAALEAPRILNLNNNPYFKGTYGEDVVFVCNDWHTGPLASYLKNNYQPNGIYRNAKVAFCIHNISYQGRFAFEDYPELNLSERFRSSFDFIDGYDTPVEGRKINWMKAGILEADRVLTVSPYYAEELISGIARGCELDNIMRLTGITGIVNGMDVSEWDPSKDKYITAKYDATTAIEAKALNKEALQAEAGLPVDRKIPLIAFIGRLEEQKGPDVMAAAIPELMQEDVQIVLLGTGKKKFEKLLKSMEEKYPGKVRAVVKFNAPLAHLIMAGADVLAVPSRFEPCGLIQLQGMRYGTPCACASTGGLVDTVIEGKTGFHMGRLSVDCKVVEPSDVKKVAATLKRAIKVVGTPAYEEMVRNCMNQDLSWKGPAKNWENVLLGLGV

CATH classification: 3.40.50.2000 (+1 more: 3.40.50.2000)

GO terms:
  GO:0043531 ADP binding (F, IDA)
  GO:0019863 IgE binding (F, IDA)